Protein AF-0000000066295735 (afdb_homodimer)

pLDDT: mean 84.44, std 13.86, range [28.42, 98.81]

Radius of gyration: 24.39 Å; Cα contacts (8 Å, |Δi|>4): 1054; chains: 2; bounding box: 58×80×65 Å

Organism: Aromatoleum aromaticum (strain DSM 19018 / LMG 30748 / EbN1) (NCBI:txid76114)

Sequence (584 aa):
MQIVLISGLSGSGKSIALKVLEDVGYYAVDNLPATLLPELVAELSDTGHERVAIAVDVRSGASLLALPQQVEHLHALASDLRLIFLDARDDTLIARFSETRRRHPLASEDVSLAEAIQSERDALASIAELGHRIDTSELHANTLRAWIKDFLAIEATEGLTLMFQSFGFKYGIPLDADLVFDVRCLPNPHYDLRLRPFTGKDQPVIEFLDSFPEVGRMCEDIRRFVATWLPSYARDNRSYLTVAIGCTGGQHRSVYIAEWLGRHFSDTLRVLVRHRSAARRIVDHGADMADKMQIVLISGLSGSGKSIALKVLEDVGYYAVDNLPATLLPELVAELSDTGHERVAIAVDVRSGASLLALPQQVEHLHALASDLRLIFLDARDDTLIARFSETRRRHPLASEDVSLAEAIQSERDALASIAELGHRIDTSELHANTLRAWIKDFLAIEATEGLTLMFQSFGFKYGIPLDADLVFDVRCLPNPHYDLRLRPFTGKDQPVIEFLDSFPEVGRMCEDIRRFVATWLPSYARDNRSYLTVAIGCTGGQHRSVYIAEWLGRHFSDTLRVLVRHRSAARRIVDHGADMADK

Solvent-accessible surface area (backbone atoms only — not comparable to full-atom values): 30803 Å² total; per-residue (Å²): 74,37,38,38,38,37,34,46,48,85,74,27,47,62,69,56,52,47,48,49,41,38,74,73,64,26,51,65,44,76,72,45,44,38,79,46,46,66,58,51,51,51,52,38,49,73,72,63,50,52,38,37,31,39,31,39,44,72,87,30,50,78,32,51,74,46,34,68,60,44,50,57,55,42,53,74,72,27,81,34,70,41,44,38,19,27,31,53,46,54,49,44,30,52,48,54,33,63,72,64,71,50,78,54,93,60,39,45,100,87,30,51,62,64,53,23,51,50,52,47,50,64,72,40,48,74,57,46,71,72,26,50,54,40,56,36,53,71,50,49,72,67,55,48,46,49,50,53,52,54,58,67,66,50,71,89,54,91,64,48,34,40,33,27,26,13,26,15,54,81,76,46,76,66,76,47,49,45,28,34,43,60,50,64,54,51,88,67,59,64,81,40,73,91,43,49,85,53,34,19,85,33,66,71,43,41,55,56,50,66,70,38,67,66,50,57,50,50,50,49,53,52,48,49,54,52,61,70,45,44,64,45,43,42,68,56,77,32,57,62,47,31,39,32,25,25,18,61,67,16,41,39,67,12,32,30,47,24,51,52,52,38,62,72,43,46,84,81,39,54,61,47,73,46,63,52,32,61,64,49,45,58,52,57,52,48,51,60,54,62,78,96,75,36,36,37,40,37,33,47,47,85,74,27,47,62,69,58,54,48,48,49,41,39,74,73,65,25,51,64,44,75,71,45,45,37,79,47,46,65,60,50,51,51,52,38,50,74,72,64,50,52,37,37,31,38,31,39,40,74,88,29,49,78,31,50,75,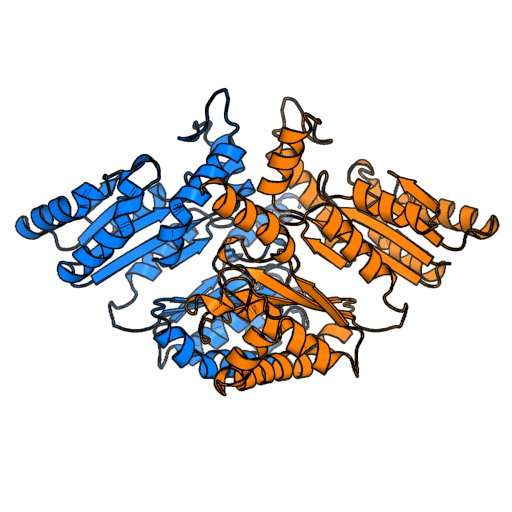43,34,70,60,43,50,57,54,42,52,75,71,27,79,33,70,42,45,37,19,28,31,53,45,53,48,45,31,52,50,53,34,64,72,64,71,50,80,54,94,59,38,45,100,87,30,50,63,64,54,24,52,50,51,49,48,63,72,39,47,74,56,48,71,73,26,51,54,41,58,36,54,72,52,48,71,67,55,48,47,50,51,52,52,54,58,66,66,50,71,90,57,93,64,47,35,39,32,26,28,13,27,15,55,81,76,46,76,66,77,49,49,44,29,34,45,60,52,63,53,49,88,66,60,65,81,40,71,90,43,49,86,52,34,20,85,33,67,74,43,41,53,57,50,65,69,38,68,66,50,57,49,51,51,48,52,54,49,49,54,51,61,69,45,44,63,46,44,42,68,57,78,32,59,63,47,30,40,31,25,25,18,62,68,14,42,39,67,11,33,30,47,24,52,53,52,40,62,71,43,45,84,81,39,53,60,46,74,45,62,52,30,59,65,50,45,58,52,56,50,47,52,60,55,62,79,94

Secondary structure (DSSP, 8-state):
-EEEEEEE-TTSSHHHHHHHHHHTT-EEE-S--GGGHHHHHHHHHHTT--EEEEE--GGGGGGGGGHHHHHHHHHHH-SEEEEEEEE--HHHHHHHHHHHTPPPTT-BTTB-HHHHHHHHHHHHHHHHTTSEEEE-TT--HHHHHHHHHHHHHS---SSPEEEEEEEEGGG---TT-SEEEE-TTS--GGGSTTTTTS-TTSHHHHHHHHTSHHHHHHHHHHHHHHHHHHHHHHHTT-SEEEEEEEESSSSSHHHHHHHHHHHHHTTTSEEEEEETTHHHHHHHHHHHHHT-/-EEEEEEE-TTSSHHHHHHHHHHTT-EEE-S--GGGHHHHHHHHHHTT--EEEEE--GGGGGGGGGHHHHHHHHHHH-SEEEEEEEE--HHHHHHHHHHHTPPPTT-BTTB-HHHHHHHHHHHHHHHHTTSEEEE-TT--HHHHHHHHHHHHHS---SSPEEEEEEEEGGG---TT-SEEEE-TTS--GGGSTTTTTS-TTSHHHHHHHHTSHHHHHHHHHHHHHHHHHHHHHHHTT-SEEEEEEEESSSSSHHHHHHHHHHHHHTTTSEEEEEETTHHHHHHHHHHHHHT-

Foldseek 3Di:
DAEEEEEEFVQLCSVLLQVLQVVVPAAEEEADQLVCVVVVLVVCVVVPGQHHYYYHFCSSPPSLVCNVVSQVVVVVVHPHYAYEYGYEDLVLSVVSCVVVVDDHPQDDPVAHSSRSRVVRCVSCVVVCQVHQYDYCHQPDSVQVSVVSVVVVPFPRDDWAEEEEEEAACQVPDGPRAPAEDEPQVADDCCVPPVPVLAFQVDPVLVVVRVVDVVLVVVLVVVLVVCVVCRVVCGVVVHRYHYYYYYHHQQGHSRLNSSVVSQVVCVVPHNYHYYGRNPVVCVVVVVVVVVVD/DAEEEEEEFVQLCSVLLQVLQVVVPAAEEEADQLVCVVVVLVVCVVVPGQHHYYYHFCSSPPSLVCNVVSQVVVVVVHPHYAYEYGYEDLVLSVVSCVVVVDDGPQDDPVADSSRSRVVRCVSCVVVCQVHQYDYCHQPDSVQVSVVSVVVVPFPRDDWAEEEEEEAACQVPDGPRAPAEDEPQVADDCCVPPVPVLAFQVDPVLVVVLVVDVVLVVVLVVVLVVCVVCRVVCGVVVHRYHYYYYYHHQQGHSRLNSSVVSQVVCVVPHNYHYYGRNPVVCVVVVVVVVVVD

Structure (mmCIF, N/CA/C/O backbone):
data_AF-0000000066295735-model_v1
#
loop_
_entity.id
_entity.type
_entity.pdbx_description
1 polymer 'Nucleotide-binding protein AZOSEA20610'
#
loop_
_atom_site.group_PDB
_atom_site.id
_atom_site.type_symbol
_atom_site.label_atom_id
_atom_site.label_alt_id
_atom_site.label_comp_id
_atom_site.label_asym_id
_atom_site.label_entity_id
_atom_site.label_seq_id
_atom_site.pdbx_PDB_ins_code
_atom_site.Cartn_x
_atom_site.Cartn_y
_atom_site.Cartn_z
_atom_site.occupancy
_atom_site.B_iso_or_equiv
_atom_site.auth_seq_id
_atom_site.auth_comp_id
_atom_site.auth_asym_id
_atom_site.auth_atom_id
_atom_site.pdbx_PDB_model_num
ATOM 1 N N . MET A 1 1 ? 2.051 -33.719 -13.625 1 86.75 1 MET A N 1
ATOM 2 C CA . MET A 1 1 ? 3.139 -33.188 -12.797 1 86.75 1 MET A CA 1
ATOM 3 C C . MET A 1 1 ? 2.811 -31.781 -12.289 1 86.75 1 MET A C 1
ATOM 5 O O . MET A 1 1 ? 2.211 -30.984 -13.008 1 86.75 1 MET A O 1
ATOM 9 N N . GLN A 1 2 ? 3.148 -31.547 -10.984 1 89.56 2 GLN A N 1
ATOM 10 C CA . GLN A 1 2 ? 2.973 -30.234 -10.375 1 89.56 2 GLN A CA 1
ATOM 11 C C . GLN A 1 2 ? 4.316 -29.531 -10.18 1 89.56 2 GLN A C 1
ATOM 13 O O . GLN A 1 2 ? 5.246 -30.109 -9.617 1 89.56 2 GLN A O 1
ATOM 18 N N . ILE A 1 3 ? 4.348 -28.328 -10.734 1 90.94 3 ILE A N 1
ATOM 19 C CA . ILE A 1 3 ? 5.582 -27.562 -10.625 1 90.94 3 ILE A CA 1
ATOM 20 C C . ILE A 1 3 ? 5.312 -26.266 -9.859 1 90.94 3 ILE A C 1
ATOM 22 O O . ILE A 1 3 ? 4.363 -25.531 -10.172 1 90.94 3 ILE A O 1
ATOM 26 N N . VAL A 1 4 ? 6.078 -26.031 -8.891 1 91.44 4 VAL A N 1
ATOM 27 C CA . VAL A 1 4 ? 6.035 -24.766 -8.172 1 91.44 4 VAL A CA 1
ATOM 28 C C . VAL A 1 4 ? 7.34 -24 -8.383 1 91.44 4 VAL A C 1
ATOM 30 O O . VAL A 1 4 ? 8.414 -24.484 -8.016 1 91.44 4 VAL A O 1
ATOM 33 N N . LEU A 1 5 ? 7.199 -22.906 -9.039 1 90.81 5 LEU A N 1
ATOM 34 C CA . LEU A 1 5 ? 8.336 -22.016 -9.219 1 90.81 5 LEU A CA 1
ATOM 35 C C . LEU A 1 5 ? 8.367 -20.953 -8.125 1 90.81 5 LEU A C 1
ATOM 37 O O . LEU A 1 5 ? 7.355 -20.312 -7.852 1 90.81 5 LEU A O 1
ATOM 41 N N . ILE A 1 6 ? 9.523 -20.812 -7.477 1 91.69 6 ILE A N 1
ATOM 42 C CA . ILE A 1 6 ? 9.695 -19.812 -6.422 1 91.69 6 ILE A CA 1
ATOM 43 C C . ILE A 1 6 ? 10.711 -18.766 -6.863 1 91.69 6 ILE A C 1
ATOM 45 O O . ILE A 1 6 ? 11.836 -19.109 -7.234 1 91.69 6 ILE A O 1
ATOM 49 N N . SER A 1 7 ? 10.289 -17.594 -6.922 1 89.69 7 SER A N 1
ATOM 50 C CA . SER A 1 7 ? 11.188 -16.469 -7.133 1 89.69 7 SER A CA 1
ATOM 51 C C . SER A 1 7 ? 10.969 -15.391 -6.074 1 89.69 7 SER A C 1
ATOM 53 O O . SER A 1 7 ? 10.078 -15.508 -5.234 1 89.69 7 SER A O 1
ATOM 55 N N . GLY A 1 8 ? 11.906 -14.438 -6.07 1 89.31 8 GLY A N 1
ATOM 56 C CA . GLY A 1 8 ? 11.789 -13.391 -5.066 1 89.31 8 GLY A CA 1
ATOM 57 C C . GLY A 1 8 ? 13.102 -12.68 -4.781 1 89.31 8 GLY A C 1
ATOM 58 O O . GLY A 1 8 ? 14.148 -13.094 -5.277 1 89.31 8 GLY A O 1
ATOM 59 N N . LEU A 1 9 ? 12.93 -11.711 -3.971 1 88.12 9 LEU A N 1
ATOM 60 C CA . LEU A 1 9 ? 14.109 -10.938 -3.586 1 88.12 9 LEU A CA 1
ATOM 61 C C . LEU A 1 9 ? 14.961 -11.711 -2.586 1 88.12 9 LEU A C 1
ATOM 63 O O . LEU A 1 9 ? 14.445 -12.531 -1.823 1 88.12 9 LEU A O 1
ATOM 67 N N . SER A 1 10 ? 16.266 -11.422 -2.707 1 84.31 10 SER A N 1
ATOM 68 C CA . SER A 1 10 ? 17.156 -11.984 -1.693 1 84.31 10 SER A CA 1
ATOM 69 C C . SER A 1 10 ? 16.734 -11.555 -0.292 1 84.31 10 SER A C 1
ATOM 71 O O . SER A 1 10 ? 16.5 -10.375 -0.038 1 84.31 10 SER A O 1
ATOM 73 N N . GLY A 1 11 ? 16.531 -12.539 0.554 1 86.38 11 GLY A N 1
ATOM 74 C CA . GLY A 1 11 ? 16.125 -12.242 1.922 1 86.38 11 GLY A CA 1
ATOM 75 C C . GLY A 1 11 ? 14.625 -12.266 2.127 1 86.38 11 GLY A C 1
ATOM 76 O O . GLY A 1 11 ? 14.141 -12.023 3.234 1 86.38 11 GLY A O 1
ATOM 77 N N . SER A 1 12 ? 13.93 -12.633 1.1 1 90.19 12 SER A N 1
ATOM 78 C CA . SER A 1 12 ? 12.477 -12.531 1.181 1 90.19 12 SER A CA 1
ATOM 79 C C . SER A 1 12 ? 11.867 -13.828 1.71 1 90.19 12 SER A C 1
ATOM 81 O O . SER A 1 12 ? 10.656 -13.898 1.943 1 90.19 12 SER A O 1
ATOM 83 N N . GLY A 1 13 ? 12.664 -14.898 1.872 1 89.94 13 GLY A N 1
ATOM 84 C CA . GLY A 1 13 ? 12.141 -16.141 2.443 1 89.94 13 GLY A CA 1
ATOM 85 C C . GLY A 1 13 ? 12.102 -17.281 1.451 1 89.94 13 GLY A C 1
ATOM 86 O O . GLY A 1 13 ? 11.383 -18.266 1.655 1 89.94 13 GLY A O 1
ATOM 87 N N . LYS A 1 14 ? 12.867 -17.188 0.393 1 89.94 14 LYS A N 1
ATOM 88 C CA . LYS A 1 14 ? 12.891 -18.234 -0.627 1 89.94 14 LYS A CA 1
ATOM 89 C C . LYS A 1 14 ? 13.352 -19.562 -0.042 1 89.94 14 LYS A C 1
ATOM 91 O O . LYS A 1 14 ? 12.789 -20.625 -0.355 1 89.94 14 LYS A O 1
ATOM 96 N N . SER A 1 15 ? 14.359 -19.453 0.783 1 87.5 15 SER A N 1
ATOM 97 C CA . SER A 1 15 ? 14.875 -20.672 1.396 1 87.5 15 SER A CA 1
ATOM 98 C C . SER A 1 15 ? 13.82 -21.328 2.271 1 87.5 15 SER A C 1
ATOM 100 O O . SER A 1 15 ? 13.695 -22.562 2.279 1 87.5 15 SER A O 1
ATOM 102 N N . ILE A 1 16 ? 13.086 -20.578 2.975 1 90.62 16 ILE A N 1
ATOM 103 C CA . ILE A 1 16 ? 12.008 -21.094 3.809 1 90.62 16 ILE A CA 1
ATOM 104 C C . ILE A 1 16 ? 10.945 -21.766 2.932 1 90.62 16 ILE A C 1
ATOM 106 O O . ILE A 1 16 ? 10.508 -22.875 3.225 1 90.62 16 ILE A O 1
ATOM 110 N N . ALA A 1 17 ? 10.602 -21.109 1.879 1 93.06 17 ALA A N 1
ATOM 111 C CA . ALA A 1 17 ? 9.594 -21.625 0.966 1 93.06 17 ALA A CA 1
ATOM 112 C C . ALA A 1 17 ? 10.031 -22.969 0.37 1 93.06 17 ALA A C 1
ATOM 114 O O . ALA A 1 17 ? 9.25 -23.906 0.315 1 93.06 17 ALA A O 1
ATOM 115 N N . LEU A 1 18 ? 11.273 -23.047 -0.038 1 91.69 18 LEU A N 1
ATOM 116 C CA . LEU A 1 18 ? 11.797 -24.266 -0.625 1 91.69 18 LEU A CA 1
ATOM 117 C C . LEU A 1 18 ? 11.789 -25.406 0.391 1 91.69 18 LEU A C 1
ATOM 119 O O . LEU A 1 18 ? 11.453 -26.547 0.054 1 91.69 18 LEU A O 1
ATOM 123 N N . LYS A 1 19 ? 12.148 -25.047 1.556 1 91.56 19 LYS A N 1
ATOM 124 C CA . LYS A 1 19 ? 12.172 -26.047 2.615 1 91.56 19 LYS A CA 1
ATOM 125 C C . LYS A 1 19 ? 10.773 -26.578 2.898 1 91.56 19 LYS A C 1
ATOM 127 O O . LYS A 1 19 ? 10.594 -27.781 3.129 1 91.56 19 LYS A O 1
ATOM 132 N N . VAL A 1 20 ? 9.82 -25.75 2.924 1 92.69 20 VAL A N 1
ATOM 133 C CA . VAL A 1 20 ? 8.438 -26.156 3.139 1 92.69 20 VAL A CA 1
ATOM 134 C C . VAL A 1 20 ? 8.008 -27.125 2.047 1 92.69 20 VAL A C 1
ATOM 136 O O . VAL A 1 20 ? 7.387 -28.156 2.332 1 92.69 20 VAL A O 1
ATOM 139 N N . LEU A 1 21 ? 8.391 -26.828 0.825 1 93.31 21 LEU A N 1
ATOM 140 C CA . LEU A 1 21 ? 8.023 -27.672 -0.302 1 93.31 21 LEU A CA 1
ATOM 141 C C . LEU A 1 21 ? 8.734 -29.016 -0.222 1 93.31 21 LEU A C 1
ATOM 143 O O . LEU A 1 21 ? 8.133 -30.062 -0.495 1 93.31 21 LEU A O 1
ATOM 147 N N . GLU A 1 22 ? 9.938 -28.953 0.24 1 91.19 22 GLU A N 1
ATOM 148 C CA . GLU A 1 22 ? 10.672 -30.188 0.46 1 91.19 22 GLU A CA 1
ATOM 149 C C . GLU A 1 22 ? 10 -31.062 1.519 1 91.19 22 GLU A C 1
ATOM 151 O O . GLU A 1 22 ? 9.82 -32.25 1.324 1 91.19 22 GLU A O 1
ATOM 156 N N . ASP A 1 23 ? 9.617 -30.438 2.52 1 91.56 23 ASP A N 1
ATOM 157 C CA . ASP A 1 23 ? 9 -31.125 3.652 1 91.56 23 ASP A CA 1
ATOM 158 C C . ASP A 1 23 ? 7.691 -31.781 3.246 1 91.56 23 ASP A C 1
ATOM 160 O O . ASP A 1 23 ? 7.301 -32.812 3.824 1 91.56 23 ASP A O 1
ATOM 164 N N . VAL A 1 24 ? 7.07 -31.25 2.252 1 91.38 24 VAL A N 1
ATOM 165 C CA . VAL A 1 24 ? 5.77 -31.797 1.876 1 91.38 24 VAL A CA 1
ATOM 166 C C . VAL A 1 24 ? 5.926 -32.719 0.671 1 91.38 24 VAL A C 1
ATOM 168 O O . VAL A 1 24 ? 4.949 -33 -0.019 1 91.38 24 VAL A O 1
ATOM 171 N N . GLY A 1 25 ? 7.148 -33 0.252 1 90.69 25 GLY A N 1
ATOM 172 C CA . GLY A 1 25 ? 7.379 -34.094 -0.672 1 90.69 25 GLY A CA 1
ATOM 173 C C . GLY A 1 25 ? 7.773 -33.656 -2.062 1 90.69 25 GLY A C 1
ATOM 174 O O . GLY A 1 25 ? 7.836 -34.438 -2.994 1 90.69 25 GLY A O 1
ATOM 175 N N . TYR A 1 26 ? 8.047 -32.375 -2.248 1 93.06 26 TYR A N 1
ATOM 176 C CA . TYR A 1 26 ? 8.5 -31.891 -3.549 1 93.06 26 TYR A CA 1
ATOM 177 C C . TYR A 1 26 ? 9.984 -32.156 -3.75 1 93.06 26 TYR A C 1
ATOM 179 O O . TYR A 1 26 ? 10.773 -32.062 -2.809 1 93.06 26 TYR A O 1
ATOM 187 N N . TYR A 1 27 ? 10.273 -32.562 -4.988 1 91.5 27 TYR A N 1
ATOM 188 C CA . TYR A 1 27 ? 11.68 -32.5 -5.379 1 91.5 27 TYR A CA 1
ATOM 189 C C . TYR A 1 27 ? 12.133 -31.047 -5.531 1 91.5 27 TYR A C 1
ATOM 191 O O . TYR A 1 27 ? 11.672 -30.344 -6.43 1 91.5 27 TYR A O 1
ATOM 199 N N . ALA A 1 28 ? 13.008 -30.594 -4.668 1 90.19 28 ALA A N 1
ATOM 200 C CA . ALA A 1 28 ? 13.359 -29.172 -4.598 1 90.19 28 ALA A CA 1
ATOM 201 C C . ALA A 1 28 ? 14.711 -28.906 -5.254 1 90.19 28 ALA A C 1
ATOM 203 O O . ALA A 1 28 ? 15.672 -29.641 -5.02 1 90.19 28 ALA A O 1
ATOM 204 N N . VAL A 1 29 ? 14.703 -27.969 -6.109 1 87.06 29 VAL A N 1
ATOM 205 C CA . VAL A 1 29 ? 15.93 -27.516 -6.754 1 87.06 29 VAL A CA 1
ATOM 206 C C . VAL A 1 29 ? 16.156 -26.031 -6.453 1 87.06 29 VAL A C 1
ATOM 208 O O . VAL A 1 29 ? 15.242 -25.219 -6.629 1 87.06 29 VAL A O 1
ATOM 211 N N . ASP A 1 30 ? 17.359 -25.672 -5.961 1 84.19 30 ASP A N 1
ATOM 212 C CA . ASP A 1 30 ? 17.688 -24.281 -5.66 1 84.19 30 ASP A CA 1
ATOM 213 C C . ASP A 1 30 ? 18.609 -23.688 -6.723 1 84.19 30 ASP A C 1
ATOM 215 O O . ASP A 1 30 ? 19.516 -24.375 -7.215 1 84.19 30 ASP A O 1
ATOM 219 N N . ASN A 1 31 ? 18.391 -22.516 -7.133 1 77.19 31 ASN A N 1
ATOM 2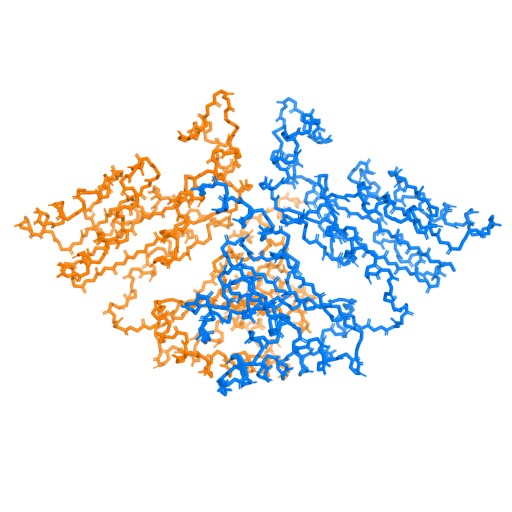20 C CA . ASN A 1 31 ? 19.266 -21.703 -7.969 1 77.19 31 ASN A CA 1
ATOM 221 C C . ASN A 1 31 ? 19.484 -22.328 -9.336 1 77.19 31 ASN A C 1
ATOM 223 O O . ASN A 1 31 ? 20.625 -22.516 -9.773 1 77.19 31 ASN A O 1
ATOM 227 N N . LEU A 1 32 ? 18.453 -22.672 -9.961 1 77.69 32 LEU A N 1
ATOM 228 C CA . LEU A 1 32 ? 18.547 -23.203 -11.32 1 77.69 32 LEU A CA 1
ATOM 229 C C . LEU A 1 32 ? 18.391 -22.094 -12.352 1 77.69 32 LEU A C 1
ATOM 231 O O . LEU A 1 32 ? 17.469 -21.281 -12.273 1 77.69 32 LEU A O 1
ATOM 235 N N . PRO A 1 33 ? 19.422 -22.094 -13.266 1 77.88 33 PRO A N 1
ATOM 236 C CA . PRO A 1 33 ? 19.219 -21.141 -14.367 1 77.88 33 PRO A CA 1
ATOM 237 C C . PRO A 1 33 ? 17.906 -21.359 -15.102 1 77.88 33 PRO A C 1
ATOM 239 O O . PRO A 1 33 ? 17.531 -22.516 -15.367 1 77.88 33 PRO A O 1
ATOM 242 N N . ALA A 1 34 ? 17.266 -20.312 -15.375 1 80.69 34 ALA A N 1
ATOM 243 C CA . ALA A 1 34 ? 15.945 -20.375 -15.992 1 80.69 34 ALA A CA 1
ATOM 244 C C . ALA A 1 34 ? 15.992 -21.141 -17.312 1 80.69 34 ALA A C 1
ATOM 246 O O . ALA A 1 34 ? 15.031 -21.812 -17.688 1 80.69 34 ALA A O 1
ATOM 247 N N . THR A 1 35 ? 17.125 -21.109 -17.969 1 79.75 35 THR A N 1
ATOM 248 C CA . THR A 1 35 ? 17.266 -21.719 -19.281 1 79.75 35 THR A CA 1
ATOM 249 C C . THR A 1 35 ? 17.25 -23.25 -19.172 1 79.75 35 THR A C 1
ATOM 251 O O . THR A 1 35 ? 16.969 -23.953 -20.141 1 79.75 35 THR A O 1
ATOM 254 N N . LEU A 1 36 ? 17.453 -23.688 -18.016 1 81.56 36 LEU A N 1
ATOM 255 C CA . LEU A 1 36 ? 17.562 -25.125 -17.828 1 81.56 36 LEU A CA 1
ATOM 256 C C . LEU A 1 36 ? 16.266 -25.703 -17.297 1 81.56 36 LEU A C 1
ATOM 258 O O . LEU A 1 36 ? 16.141 -26.922 -17.125 1 81.56 36 LEU A O 1
ATOM 262 N N . LEU A 1 37 ? 15.32 -24.859 -17.094 1 86.19 37 LEU A N 1
ATOM 263 C CA . LEU A 1 37 ? 14.07 -25.234 -16.453 1 86.19 37 LEU A CA 1
ATOM 264 C C . LEU A 1 37 ? 13.367 -26.328 -17.25 1 86.19 37 LEU A C 1
ATOM 266 O O . LEU A 1 37 ? 12.992 -27.375 -16.703 1 86.19 37 LEU A O 1
ATOM 270 N N . PRO A 1 38 ? 13.258 -26.141 -18.594 1 84.38 38 PRO A N 1
ATOM 271 C CA . PRO A 1 38 ? 12.539 -27.172 -19.359 1 84.38 38 PRO A CA 1
ATOM 272 C C . PRO A 1 38 ? 13.25 -28.516 -19.328 1 84.38 38 PRO A C 1
ATOM 274 O O . PRO A 1 38 ? 12.594 -29.562 -19.219 1 84.38 38 PRO A O 1
ATOM 277 N N . GLU A 1 39 ? 14.508 -28.469 -19.422 1 85 39 GLU A N 1
ATOM 278 C CA . GLU A 1 39 ? 15.289 -29.703 -19.406 1 85 39 GLU A CA 1
ATOM 279 C C . GLU A 1 39 ? 15.164 -30.422 -18.078 1 85 39 GLU A C 1
ATOM 281 O O . GLU A 1 39 ? 15.016 -31.641 -18.031 1 85 39 GLU A O 1
ATOM 286 N N . LEU A 1 40 ? 15.219 -29.656 -17.078 1 85.19 40 LEU A N 1
ATOM 287 C CA . LEU A 1 40 ? 15.086 -30.219 -15.734 1 85.19 40 LEU A CA 1
ATOM 288 C C . LEU A 1 40 ? 13.711 -30.859 -15.539 1 85.19 40 LEU A C 1
ATOM 290 O O . LEU A 1 40 ? 13.602 -31.969 -15.031 1 85.19 40 LEU A O 1
ATOM 294 N N . VAL A 1 41 ? 12.719 -30.203 -15.945 1 87.56 41 VAL A N 1
ATOM 295 C CA . VAL A 1 41 ? 11.352 -30.672 -15.766 1 87.56 41 VAL A CA 1
ATOM 296 C C . VAL A 1 41 ? 11.125 -31.953 -16.562 1 87.56 41 VAL A C 1
ATOM 298 O O . VAL A 1 41 ? 10.5 -32.906 -16.078 1 87.56 41 VAL A O 1
ATOM 301 N N . ALA A 1 42 ? 11.688 -31.984 -17.766 1 86 42 ALA A N 1
ATOM 302 C CA . ALA A 1 42 ? 11.578 -33.188 -18.609 1 86 42 ALA A CA 1
ATOM 303 C C . ALA A 1 42 ? 12.258 -34.375 -17.953 1 86 42 ALA A C 1
ATOM 305 O O . ALA A 1 42 ? 11.695 -35.469 -17.922 1 86 42 ALA A O 1
ATOM 306 N N . GLU A 1 43 ? 13.398 -34.094 -17.469 1 86.75 43 GLU A N 1
ATOM 307 C CA . GLU A 1 43 ? 14.156 -35.156 -16.812 1 86.75 43 GLU A CA 1
ATOM 308 C C . GLU A 1 43 ? 13.414 -35.688 -15.586 1 86.75 43 GLU A C 1
ATOM 310 O O . GLU A 1 43 ? 13.312 -36.906 -15.391 1 86.75 43 GLU A O 1
ATOM 315 N N . LEU A 1 44 ? 12.891 -34.781 -14.859 1 87.25 44 LEU A N 1
ATOM 316 C CA . LEU A 1 44 ? 12.203 -35.188 -13.633 1 87.25 44 LEU A CA 1
ATOM 317 C C . LEU A 1 44 ? 10.883 -35.875 -13.945 1 87.25 44 LEU A C 1
ATOM 319 O O . LEU A 1 44 ? 10.484 -36.812 -13.234 1 87.25 44 LEU A O 1
ATOM 323 N N . SER A 1 45 ? 10.281 -35.469 -14.984 1 86.44 45 SER A N 1
ATOM 324 C CA . SER A 1 45 ? 9.07 -36.125 -15.438 1 86.44 45 SER A CA 1
ATOM 325 C C . SER A 1 45 ? 9.359 -37.562 -15.852 1 86.44 45 SER A C 1
ATOM 327 O O . SER A 1 45 ? 8.617 -38.5 -15.484 1 86.44 45 SER A O 1
ATOM 329 N N . ASP A 1 46 ? 10.438 -37.781 -16.516 1 87.19 46 ASP A N 1
ATOM 330 C CA . ASP A 1 46 ? 10.836 -39.094 -17 1 87.19 46 ASP A CA 1
ATOM 331 C C . ASP A 1 46 ? 11.188 -40 -15.836 1 87.19 46 ASP A C 1
ATOM 333 O O . ASP A 1 46 ? 11 -41.219 -15.922 1 87.19 46 ASP A O 1
ATOM 337 N N . THR A 1 47 ? 11.727 -39.406 -14.852 1 88.31 47 THR A N 1
ATOM 338 C CA . THR A 1 47 ? 12.164 -40.219 -13.711 1 88.31 47 THR A CA 1
ATOM 339 C C . THR A 1 47 ? 11.016 -40.406 -12.727 1 88.31 47 THR A C 1
ATOM 341 O O . THR A 1 47 ? 11.211 -41 -11.656 1 88.31 47 THR A O 1
ATOM 344 N N . GLY A 1 48 ? 9.859 -39.844 -13.008 1 86.81 48 GLY A N 1
ATOM 345 C CA . GLY A 1 48 ? 8.648 -40.188 -12.289 1 86.81 48 GLY A CA 1
ATOM 346 C C . GLY A 1 48 ? 8.32 -39.219 -11.164 1 86.81 48 GLY A C 1
ATOM 347 O O . GLY A 1 48 ? 7.477 -39.5 -10.312 1 86.81 48 GLY A O 1
ATOM 348 N N . HIS A 1 49 ? 9.016 -38.156 -11.133 1 88.56 49 HIS A N 1
ATOM 349 C CA . HIS A 1 49 ? 8.68 -37.188 -10.109 1 88.56 49 HIS A CA 1
ATOM 350 C C . HIS A 1 49 ? 7.379 -36.469 -10.438 1 88.56 49 HIS A C 1
ATOM 352 O O . HIS A 1 49 ? 7.172 -36.031 -11.57 1 88.56 49 HIS A O 1
ATOM 358 N N . GLU A 1 50 ? 6.516 -36.375 -9.43 1 90.62 50 GLU A N 1
ATOM 359 C CA . GLU A 1 50 ? 5.199 -35.781 -9.664 1 90.62 50 GLU A CA 1
ATOM 360 C C . GLU A 1 50 ? 5.121 -34.344 -9.133 1 90.62 50 GLU A C 1
ATOM 362 O O . GLU A 1 50 ? 4.246 -33.594 -9.539 1 90.62 50 GLU A O 1
ATOM 367 N N . ARG A 1 51 ? 5.953 -34.062 -8.195 1 92.25 51 ARG A N 1
ATOM 368 C CA . ARG A 1 51 ? 5.953 -32.75 -7.562 1 92.25 51 ARG A CA 1
ATOM 369 C C . ARG A 1 51 ? 7.359 -32.156 -7.531 1 92.25 51 ARG A C 1
ATOM 371 O O . ARG A 1 51 ? 8.266 -32.75 -6.938 1 92.25 51 ARG A O 1
ATOM 378 N N . VAL A 1 52 ? 7.484 -31 -8.156 1 91.81 52 VAL A N 1
ATOM 379 C CA . VAL A 1 52 ? 8.805 -30.391 -8.273 1 91.81 52 VAL A CA 1
ATOM 380 C C . VAL A 1 52 ? 8.734 -28.922 -7.855 1 91.81 52 VAL A C 1
ATOM 382 O O . VAL A 1 52 ? 7.777 -28.219 -8.195 1 91.81 52 VAL A O 1
ATOM 385 N N . ALA A 1 53 ? 9.664 -28.5 -7.004 1 93.31 53 ALA A N 1
ATOM 386 C CA . ALA A 1 53 ? 9.82 -27.109 -6.594 1 93.31 53 ALA A CA 1
ATOM 387 C C . ALA A 1 53 ? 11.156 -26.547 -7.059 1 93.31 53 ALA A C 1
ATOM 389 O O . ALA A 1 53 ? 12.211 -27.141 -6.797 1 93.31 53 ALA A O 1
ATOM 390 N N . ILE A 1 54 ? 11.078 -25.469 -7.773 1 90.06 54 ILE A N 1
ATOM 391 C CA . ILE A 1 54 ? 12.305 -24.891 -8.328 1 90.06 54 ILE A CA 1
ATOM 392 C C . ILE A 1 54 ? 12.414 -23.422 -7.918 1 90.06 54 ILE A C 1
ATOM 394 O O . ILE A 1 54 ? 11.492 -22.641 -8.156 1 90.06 54 ILE A O 1
ATOM 398 N N . ALA A 1 55 ? 13.492 -23.062 -7.301 1 88.88 55 ALA A N 1
ATOM 399 C CA . ALA A 1 55 ? 13.766 -21.656 -6.969 1 88.88 55 ALA A CA 1
ATOM 400 C C . ALA A 1 55 ? 14.586 -20.984 -8.062 1 88.88 55 ALA A C 1
ATOM 402 O O . ALA A 1 55 ? 15.594 -21.547 -8.523 1 88.88 55 ALA A O 1
ATOM 403 N N . VAL A 1 56 ? 14.086 -19.922 -8.5 1 82.88 56 VAL A N 1
ATOM 404 C CA . VAL A 1 56 ? 14.789 -19.125 -9.492 1 82.88 56 VAL A CA 1
ATOM 405 C C . VAL A 1 56 ? 15.055 -17.734 -8.945 1 82.88 56 VAL A C 1
ATOM 407 O O . VAL A 1 56 ? 14.148 -17.062 -8.438 1 82.88 56 VAL A O 1
ATOM 410 N N . ASP A 1 57 ? 16.281 -17.266 -8.883 1 76.62 57 ASP A N 1
ATOM 411 C CA . ASP A 1 57 ? 16.594 -15.945 -8.336 1 76.62 57 ASP A CA 1
ATOM 412 C C . ASP A 1 57 ? 17.578 -15.188 -9.242 1 76.62 57 ASP A C 1
ATOM 414 O O . ASP A 1 57 ? 17.859 -15.633 -10.352 1 76.62 57 ASP A O 1
ATOM 418 N N . VAL A 1 58 ? 17.938 -13.992 -8.797 1 68.5 58 VAL A N 1
ATOM 419 C CA . VAL A 1 58 ? 18.719 -13.039 -9.578 1 68.5 58 VAL A CA 1
ATOM 420 C C . VAL A 1 58 ? 20.078 -13.648 -9.906 1 68.5 58 VAL A C 1
ATOM 422 O O . VAL A 1 58 ? 20.734 -13.25 -10.883 1 68.5 58 VAL A O 1
ATOM 425 N N . ARG A 1 59 ? 20.375 -14.57 -9.195 1 58.19 59 ARG A N 1
ATOM 426 C CA . ARG A 1 59 ? 21.656 -15.227 -9.461 1 58.19 59 ARG A CA 1
ATOM 427 C C . ARG A 1 59 ? 21.641 -15.922 -10.812 1 58.19 59 ARG A C 1
ATOM 429 O O . ARG A 1 59 ? 22.688 -16.25 -11.367 1 58.19 59 ARG A O 1
ATOM 436 N N . SER A 1 60 ? 20.406 -16 -11.211 1 64.25 60 SER A N 1
ATOM 437 C CA . SER A 1 60 ? 20.266 -16.625 -12.523 1 64.25 60 SER A CA 1
ATOM 438 C C . SER A 1 60 ? 20.688 -15.68 -13.641 1 64.25 60 SER A C 1
ATOM 440 O O . SER A 1 60 ? 20.922 -16.109 -14.773 1 64.25 60 SER A O 1
ATOM 442 N N . GLY A 1 61 ? 20.922 -14.414 -13.273 1 64.38 61 GLY A N 1
ATOM 443 C CA . GLY A 1 61 ? 21.5 -13.43 -14.172 1 64.38 61 GLY A CA 1
ATOM 444 C C . GLY A 1 61 ? 20.656 -13.188 -15.406 1 64.38 61 GLY A C 1
ATOM 445 O O . GLY A 1 61 ? 19.453 -12.938 -15.305 1 64.38 61 GLY A O 1
ATOM 446 N N . ALA A 1 62 ? 21.344 -13.289 -16.484 1 64.44 62 ALA A N 1
ATOM 447 C CA . ALA A 1 62 ? 20.75 -13.023 -17.781 1 64.44 62 ALA A CA 1
ATOM 448 C C . ALA A 1 62 ? 19.656 -14.039 -18.109 1 64.44 62 ALA A C 1
ATOM 450 O O . ALA A 1 62 ? 18.75 -13.742 -18.875 1 64.44 62 ALA A O 1
ATOM 451 N N . SER A 1 63 ? 19.766 -15.086 -17.5 1 72.25 63 SER A N 1
ATOM 452 C CA . SER A 1 63 ? 18.797 -16.141 -17.797 1 72.25 63 SER A CA 1
ATOM 453 C C . SER A 1 63 ? 17.422 -15.805 -17.234 1 72.25 63 SER A C 1
ATOM 455 O O . SER A 1 63 ? 16.406 -16.375 -17.641 1 72.25 63 SER A O 1
ATOM 457 N N . LEU A 1 64 ? 17.344 -14.844 -16.328 1 74.5 64 LEU A N 1
ATOM 458 C CA . LEU A 1 64 ? 16.078 -14.445 -15.711 1 74.5 64 LEU A CA 1
ATOM 459 C C . LEU A 1 64 ? 15.125 -13.859 -16.75 1 74.5 64 LEU A C 1
ATOM 461 O O . LEU A 1 64 ? 13.906 -13.992 -16.609 1 74.5 64 LEU A O 1
ATOM 465 N N . LEU A 1 65 ? 15.75 -13.336 -17.734 1 72.44 65 LEU A N 1
ATOM 466 C CA . LEU A 1 65 ? 14.953 -12.703 -18.781 1 72.44 65 LEU A CA 1
ATOM 467 C C . LEU A 1 65 ? 14.18 -13.742 -19.578 1 72.44 65 LEU A C 1
ATOM 469 O O . LEU A 1 65 ? 13.172 -13.422 -20.219 1 72.44 65 LEU A O 1
ATOM 473 N N . ALA A 1 66 ? 14.633 -14.953 -19.484 1 76.75 66 ALA A N 1
ATOM 474 C CA . ALA A 1 66 ? 14.008 -16.031 -20.25 1 76.75 66 ALA A CA 1
ATOM 475 C C . ALA A 1 66 ? 12.859 -16.656 -19.453 1 76.75 66 ALA A C 1
ATOM 477 O O . ALA A 1 66 ? 12.094 -17.453 -20 1 76.75 66 ALA A O 1
ATOM 478 N N . LEU A 1 67 ? 12.68 -16.25 -18.234 1 80.69 67 LEU A N 1
ATOM 479 C CA . LEU A 1 67 ? 11.758 -16.953 -17.344 1 80.69 67 LEU A CA 1
ATOM 480 C C . LEU A 1 67 ? 10.328 -16.859 -17.844 1 80.69 67 LEU A C 1
ATOM 482 O O . LEU A 1 67 ? 9.602 -17.844 -17.859 1 80.69 67 LEU A O 1
ATOM 486 N N . PRO A 1 68 ? 9.93 -15.688 -18.359 1 78.19 68 PRO A N 1
ATOM 487 C CA . PRO A 1 68 ? 8.555 -15.609 -18.844 1 78.19 68 PRO A CA 1
ATOM 488 C C . PRO A 1 68 ? 8.266 -16.594 -19.969 1 78.19 68 PRO A C 1
ATOM 490 O O . PRO A 1 68 ? 7.215 -17.234 -19.984 1 78.19 68 PRO A O 1
ATOM 493 N N . GLN A 1 69 ? 9.234 -16.703 -20.844 1 80.62 69 GLN A N 1
ATOM 494 C CA . GLN A 1 69 ? 9.086 -17.641 -21.938 1 80.62 69 GLN A CA 1
ATOM 495 C C . GLN A 1 69 ? 9.117 -19.078 -21.438 1 80.62 69 GLN A C 1
ATOM 497 O O . GLN A 1 69 ? 8.375 -19.938 -21.953 1 80.62 69 GLN A O 1
ATOM 502 N N . GLN A 1 70 ? 9.961 -19.297 -20.547 1 82.88 70 GLN A N 1
ATOM 503 C CA . GLN A 1 70 ? 10.07 -20.641 -20 1 82.88 70 GLN A CA 1
ATOM 504 C C . GLN A 1 70 ? 8.797 -21.031 -19.25 1 82.88 70 GLN A C 1
ATOM 506 O O . GLN A 1 70 ? 8.383 -22.203 -19.297 1 82.88 70 GLN A O 1
ATOM 511 N N . VAL A 1 71 ? 8.219 -20.078 -18.594 1 81.75 71 VAL A N 1
ATOM 512 C CA . VAL A 1 71 ? 6.969 -20.328 -17.875 1 81.75 71 VAL A CA 1
ATOM 513 C C . VAL A 1 71 ? 5.887 -20.781 -18.844 1 81.75 71 VAL A C 1
ATOM 515 O O . VAL A 1 71 ? 5.113 -21.688 -18.547 1 81.75 71 VAL A O 1
ATOM 518 N N . GLU A 1 72 ? 5.887 -20.156 -19.953 1 80.88 72 GLU A N 1
ATOM 519 C CA . GLU A 1 72 ? 4.934 -20.547 -20.984 1 80.88 72 GLU A CA 1
ATOM 520 C C . GLU A 1 72 ? 5.156 -22 -21.438 1 80.88 72 GLU A C 1
ATOM 522 O O . GLU A 1 72 ? 4.199 -22.75 -21.609 1 80.88 72 GLU A O 1
ATOM 527 N N . HIS A 1 73 ? 6.391 -22.344 -21.609 1 82.5 73 HIS A N 1
ATOM 528 C CA . HIS A 1 73 ? 6.742 -23.703 -22 1 82.5 73 HIS A CA 1
ATOM 529 C C . HIS A 1 73 ? 6.359 -24.719 -20.922 1 82.5 73 HIS A C 1
ATOM 531 O O . HIS A 1 73 ? 5.891 -25.812 -21.219 1 82.5 73 HIS A O 1
ATOM 537 N N . LEU A 1 74 ? 6.527 -24.297 -19.734 1 85 74 LEU A N 1
ATOM 538 C CA . LEU A 1 74 ? 6.258 -25.188 -18.609 1 85 74 LEU A CA 1
ATOM 539 C C . LEU A 1 74 ? 4.766 -25.453 -18.453 1 85 74 LEU A C 1
ATOM 541 O O . LEU A 1 74 ? 4.359 -26.516 -18 1 85 74 LEU A O 1
ATOM 545 N N . HIS A 1 75 ? 4.051 -24.422 -18.844 1 80.44 75 HIS A N 1
ATOM 546 C CA . HIS A 1 75 ? 2.602 -24.594 -18.797 1 80.44 75 HIS A CA 1
ATOM 547 C C . HIS A 1 75 ? 2.16 -25.781 -19.672 1 80.44 75 HIS A C 1
ATOM 549 O O . HIS A 1 75 ? 1.187 -26.453 -19.344 1 80.44 75 HIS A O 1
ATOM 555 N N . ALA A 1 76 ? 2.912 -26.047 -20.688 1 78.88 76 ALA A N 1
ATOM 556 C CA . ALA A 1 76 ? 2.574 -27.125 -21.609 1 78.88 76 ALA A CA 1
ATOM 557 C C . ALA A 1 76 ? 3.01 -28.469 -21.062 1 78.88 76 ALA A C 1
ATOM 559 O O . ALA A 1 76 ? 2.439 -29.516 -21.422 1 78.88 76 ALA A O 1
ATOM 560 N N . LEU A 1 77 ? 3.947 -28.438 -20.25 1 77.88 77 LEU A N 1
ATOM 561 C CA . LEU A 1 77 ? 4.543 -29.688 -19.766 1 77.88 77 LEU A CA 1
ATOM 562 C C . LEU A 1 77 ? 3.924 -30.109 -18.438 1 77.88 77 LEU A C 1
ATOM 564 O O . LEU A 1 77 ? 3.945 -31.281 -18.094 1 77.88 77 LEU A O 1
ATOM 568 N N . ALA A 1 78 ? 3.426 -29.109 -17.703 1 83.19 78 ALA A N 1
ATOM 569 C CA . ALA A 1 78 ? 2.953 -29.391 -16.344 1 83.19 78 ALA A CA 1
ATOM 570 C C . ALA A 1 78 ? 1.434 -29.297 -16.266 1 83.19 78 ALA A C 1
ATOM 572 O O . ALA A 1 78 ? 0.823 -28.438 -16.906 1 83.19 78 ALA A O 1
ATOM 573 N N . SER A 1 79 ? 0.871 -30.219 -15.57 1 81.88 79 SER A N 1
ATOM 574 C CA . SER A 1 79 ? -0.568 -30.188 -15.336 1 81.88 79 SER A CA 1
ATOM 575 C C . SER A 1 79 ? -0.942 -29.062 -14.375 1 81.88 79 SER A C 1
ATOM 577 O O . SER A 1 79 ? -2.074 -28.562 -14.398 1 81.88 79 SER A O 1
ATOM 579 N N . ASP A 1 80 ? -0.001 -28.656 -13.516 1 87.69 80 ASP A N 1
ATOM 580 C CA . ASP A 1 80 ? -0.204 -27.625 -12.516 1 87.69 80 ASP A CA 1
ATOM 581 C C . ASP A 1 80 ? 1.079 -26.828 -12.281 1 87.69 80 ASP A C 1
ATOM 583 O O . ASP A 1 80 ? 2.033 -27.344 -11.688 1 87.69 80 ASP A O 1
ATOM 587 N N . LEU A 1 81 ? 1.059 -25.688 -12.844 1 88.19 81 LEU A N 1
ATOM 588 C CA . LEU A 1 81 ? 2.201 -24.797 -12.68 1 88.19 81 LEU A CA 1
ATOM 589 C C . LEU A 1 81 ? 1.837 -23.594 -11.805 1 88.19 81 LEU A C 1
ATOM 591 O O . LEU A 1 81 ? 0.881 -22.875 -12.094 1 88.19 81 LEU A O 1
ATOM 595 N N . ARG A 1 82 ? 2.596 -23.469 -10.734 1 88.44 82 ARG A N 1
ATOM 596 C CA . ARG A 1 82 ? 2.369 -22.359 -9.812 1 88.44 82 ARG A CA 1
ATOM 597 C C . ARG A 1 82 ? 3.635 -21.531 -9.625 1 88.44 82 ARG A C 1
ATOM 599 O O . ARG A 1 82 ? 4.738 -22.078 -9.555 1 88.44 82 ARG A O 1
ATOM 606 N N . LEU A 1 83 ? 3.398 -20.266 -9.688 1 88.88 83 LEU A N 1
ATOM 607 C CA . LEU A 1 83 ? 4.52 -19.344 -9.484 1 88.88 83 LEU A CA 1
ATOM 608 C C . LEU A 1 83 ? 4.285 -18.469 -8.266 1 88.88 83 LEU A C 1
ATOM 610 O O . LEU A 1 83 ? 3.229 -17.859 -8.125 1 88.88 83 LEU A O 1
ATOM 614 N N . ILE A 1 84 ? 5.293 -18.516 -7.379 1 91 84 ILE A N 1
ATOM 615 C CA . ILE A 1 84 ? 5.27 -17.688 -6.184 1 91 84 ILE A CA 1
ATOM 616 C C . ILE A 1 84 ? 6.406 -16.672 -6.246 1 91 84 ILE A C 1
ATOM 618 O O . ILE A 1 84 ? 7.539 -17.016 -6.594 1 91 84 ILE A O 1
ATOM 622 N N . PHE A 1 85 ? 6.047 -15.5 -6.031 1 91.69 85 PHE A N 1
ATOM 623 C CA . PHE A 1 85 ? 7.055 -14.453 -5.922 1 91.69 85 PHE A CA 1
ATOM 624 C C . PHE A 1 85 ? 7.09 -13.883 -4.508 1 91.69 85 PHE A C 1
ATOM 626 O O . PHE A 1 85 ? 6.141 -13.227 -4.074 1 91.69 85 PHE A O 1
ATOM 633 N N . LEU A 1 86 ? 8.234 -14.055 -3.846 1 92.81 86 LEU A N 1
ATOM 634 C CA . LEU A 1 86 ? 8.383 -13.57 -2.479 1 92.81 86 LEU A CA 1
ATOM 635 C C . LEU A 1 86 ? 9.023 -12.188 -2.459 1 92.81 86 LEU A C 1
ATOM 637 O O . LEU A 1 86 ? 10.133 -12 -2.959 1 92.81 86 LEU A O 1
ATOM 641 N N . ASP A 1 87 ? 8.281 -11.281 -1.826 1 91.31 87 ASP A N 1
ATOM 642 C CA . ASP A 1 87 ? 8.688 -9.883 -1.762 1 91.31 87 ASP A CA 1
ATOM 643 C C . ASP A 1 87 ? 8.758 -9.398 -0.316 1 91.31 87 ASP A C 1
ATOM 645 O O . ASP A 1 87 ? 8.297 -10.086 0.599 1 91.31 87 ASP A O 1
ATOM 649 N N . ALA A 1 88 ? 9.555 -8.305 -0.139 1 89.25 88 ALA A N 1
ATOM 650 C CA . ALA A 1 88 ? 9.625 -7.637 1.157 1 89.25 88 ALA A CA 1
ATOM 651 C C . ALA A 1 88 ? 10.078 -6.188 1.004 1 89.25 88 ALA A C 1
ATOM 653 O O . ALA A 1 88 ? 10.727 -5.836 0.017 1 89.25 88 ALA A O 1
ATOM 654 N N . ARG A 1 89 ? 9.672 -5.449 1.963 1 85.31 89 ARG A N 1
ATOM 655 C CA . ARG A 1 89 ? 10.117 -4.059 1.972 1 85.31 89 ARG A CA 1
ATOM 656 C C . ARG A 1 89 ? 11.633 -3.973 2.119 1 85.31 89 ARG A C 1
ATOM 658 O O . ARG A 1 89 ? 12.25 -4.828 2.758 1 85.31 89 ARG A O 1
ATOM 665 N N . ASP A 1 90 ? 12.125 -2.945 1.622 1 80.44 90 ASP A N 1
ATOM 666 C CA . ASP A 1 90 ? 13.578 -2.781 1.625 1 80.44 90 ASP A CA 1
ATOM 667 C C . ASP A 1 90 ? 14.125 -2.744 3.051 1 80.44 90 ASP A C 1
ATOM 669 O O . ASP A 1 90 ? 15.18 -3.32 3.334 1 80.44 90 ASP A O 1
ATOM 673 N N . ASP A 1 91 ? 13.367 -2.143 3.891 1 75.31 91 ASP A N 1
ATOM 674 C CA . ASP A 1 91 ? 13.828 -2.062 5.273 1 75.31 91 ASP A CA 1
ATOM 675 C C . ASP A 1 91 ? 13.883 -3.447 5.914 1 75.31 91 ASP A C 1
ATOM 677 O O . ASP A 1 91 ? 14.836 -3.764 6.637 1 75.31 91 ASP A O 1
ATOM 681 N N . THR A 1 92 ? 12.906 -4.164 5.594 1 81.62 92 THR A N 1
ATOM 682 C CA . THR A 1 92 ? 12.867 -5.527 6.109 1 81.62 92 THR A CA 1
ATOM 683 C C . THR A 1 92 ? 14.031 -6.348 5.566 1 81.62 92 THR A C 1
ATOM 685 O O . THR A 1 92 ? 14.688 -7.066 6.316 1 81.62 92 THR A O 1
ATOM 688 N N . LEU A 1 93 ? 14.32 -6.23 4.281 1 84.12 93 LEU A N 1
ATOM 689 C CA . LEU A 1 93 ? 15.406 -6.977 3.652 1 84.12 93 LEU A CA 1
ATOM 690 C C . LEU A 1 93 ? 16.75 -6.555 4.223 1 84.12 93 LEU A C 1
ATOM 692 O O . LEU A 1 93 ? 17.609 -7.406 4.508 1 84.12 93 LEU A O 1
ATOM 696 N N . ILE A 1 94 ? 16.906 -5.324 4.387 1 78.25 94 ILE A N 1
ATOM 697 C CA . ILE A 1 94 ? 18.156 -4.812 4.945 1 78.25 94 ILE A CA 1
ATOM 698 C C . ILE A 1 94 ? 18.344 -5.344 6.363 1 78.25 94 ILE A C 1
ATOM 700 O O . ILE A 1 94 ? 19.438 -5.789 6.727 1 78.25 94 ILE A O 1
ATOM 704 N N . ALA A 1 95 ? 17.281 -5.312 7.113 1 75.19 95 ALA A N 1
ATOM 705 C CA . ALA A 1 95 ? 17.344 -5.824 8.484 1 75.19 95 ALA A CA 1
ATOM 706 C C . ALA A 1 95 ? 17.703 -7.309 8.5 1 75.19 95 ALA A C 1
ATOM 708 O O . ALA A 1 95 ? 18.516 -7.75 9.305 1 75.19 95 ALA A O 1
ATOM 709 N N . ARG A 1 96 ? 17.062 -8.016 7.664 1 80 96 ARG A N 1
ATOM 710 C CA . ARG A 1 96 ? 17.297 -9.453 7.602 1 80 96 ARG A CA 1
ATOM 711 C C . ARG A 1 96 ? 18.75 -9.75 7.227 1 80 96 ARG A C 1
ATOM 713 O O . ARG A 1 96 ? 19.344 -10.695 7.742 1 80 96 ARG A O 1
ATOM 720 N N . PHE A 1 97 ? 19.422 -8.984 6.352 1 75.06 97 PHE A N 1
ATOM 721 C CA . PHE A 1 97 ? 20.812 -9.164 5.977 1 75.06 97 PHE A CA 1
ATOM 722 C C . PHE A 1 97 ? 21.734 -8.773 7.117 1 75.06 97 PHE A C 1
ATOM 724 O O . PHE A 1 97 ? 22.797 -9.383 7.312 1 75.06 97 PHE A O 1
ATOM 731 N N . SER A 1 98 ? 21.312 -7.762 7.766 1 67.69 98 SER A N 1
ATOM 732 C CA . SER A 1 98 ? 22.125 -7.312 8.891 1 67.69 98 SER A CA 1
ATOM 733 C C . SER A 1 98 ? 22.156 -8.352 10.008 1 67.69 98 SER A C 1
ATOM 735 O O . SER A 1 98 ? 23.172 -8.523 10.68 1 67.69 98 SER A O 1
ATOM 737 N N . GLU A 1 99 ? 21.062 -8.938 10.164 1 65.62 99 GLU A N 1
ATOM 738 C CA . GLU A 1 99 ? 20.938 -9.945 11.219 1 65.62 99 GLU A CA 1
ATOM 739 C C . GLU A 1 99 ? 21.734 -11.203 10.875 1 65.62 99 GLU A C 1
ATOM 741 O O . GLU A 1 99 ? 22.281 -11.859 11.766 1 65.62 99 GLU A O 1
ATOM 746 N N . THR A 1 100 ? 21.828 -11.578 9.672 1 59.19 100 THR A N 1
ATOM 747 C CA . THR A 1 100 ? 22.469 -12.836 9.281 1 59.19 100 THR A CA 1
ATOM 748 C C . THR A 1 100 ? 23.922 -12.609 8.891 1 59.19 100 THR A C 1
ATOM 750 O O . THR A 1 100 ? 24.688 -13.562 8.766 1 59.19 100 THR A O 1
ATOM 753 N N . ARG A 1 101 ? 24.359 -11.383 8.945 1 52.09 101 ARG A N 1
ATOM 754 C CA . ARG A 1 101 ? 25.703 -11.031 8.5 1 52.09 101 ARG A CA 1
ATOM 755 C C . ARG A 1 101 ? 26 -11.648 7.133 1 52.09 101 ARG A C 1
ATOM 757 O O . ARG A 1 101 ? 27.141 -12.023 6.848 1 52.09 101 ARG A O 1
ATOM 764 N N . ARG A 1 102 ? 25.016 -12 6.395 1 53.5 102 ARG A N 1
ATOM 765 C CA . ARG A 1 102 ? 25.188 -12.5 5.035 1 53.5 102 ARG A CA 1
ATOM 766 C C . ARG A 1 102 ? 25.406 -11.352 4.055 1 53.5 102 ARG A C 1
ATOM 768 O O . ARG A 1 102 ? 24.891 -10.25 4.258 1 53.5 102 ARG A O 1
ATOM 775 N N . ARG A 1 103 ? 26.25 -11.617 3.162 1 58.03 103 ARG A N 1
ATOM 776 C CA . ARG A 1 103 ? 26.469 -10.633 2.104 1 58.03 103 ARG A CA 1
ATOM 777 C C . ARG A 1 103 ? 25.391 -10.727 1.034 1 58.03 103 ARG A C 1
ATOM 779 O O . ARG A 1 103 ? 25 -11.82 0.634 1 58.03 103 ARG A O 1
ATOM 786 N N . HIS A 1 104 ? 24.719 -9.625 0.68 1 66 104 HIS A N 1
ATOM 787 C CA . HIS A 1 104 ? 23.781 -9.586 -0.426 1 66 104 HIS A CA 1
ATOM 788 C C . HIS A 1 104 ? 24.438 -9.977 -1.74 1 66 104 HIS A C 1
ATOM 790 O O . HIS A 1 104 ? 25.562 -9.555 -2.018 1 66 104 HIS A O 1
ATOM 796 N N . PRO A 1 105 ? 23.75 -10.797 -2.535 1 54.22 105 PRO A N 1
ATOM 797 C CA . PRO A 1 105 ? 24.391 -11.305 -3.758 1 54.22 105 PRO A CA 1
ATOM 798 C C . PRO A 1 105 ? 24.875 -10.188 -4.668 1 54.22 105 PRO A C 1
ATOM 800 O O . PRO A 1 105 ? 25.859 -10.367 -5.398 1 54.22 105 PRO A O 1
ATOM 803 N N . LEU A 1 106 ? 24.266 -9.023 -4.586 1 54.88 106 LEU A N 1
ATOM 804 C CA . LEU A 1 106 ? 24.609 -7.938 -5.5 1 54.88 106 LEU A CA 1
ATOM 805 C C . LEU A 1 106 ? 25.359 -6.832 -4.762 1 54.88 106 LEU A C 1
ATOM 807 O O . LEU A 1 106 ? 25.688 -5.797 -5.352 1 54.88 106 LEU A O 1
ATOM 811 N N . ALA A 1 107 ? 25.625 -7.027 -3.531 1 56.38 107 ALA A N 1
ATOM 812 C CA . ALA A 1 107 ? 26.344 -6.012 -2.766 1 56.38 107 ALA A CA 1
ATOM 813 C C . ALA A 1 107 ? 27.844 -6.129 -2.975 1 56.38 107 ALA A C 1
ATOM 815 O O . ALA A 1 107 ? 28.375 -7.234 -3.105 1 56.38 107 ALA A O 1
ATOM 816 N N . SER A 1 108 ? 28.422 -5.102 -3.41 1 60.81 108 SER A N 1
ATOM 817 C CA . SER A 1 108 ? 29.875 -5.012 -3.531 1 60.81 108 SER A CA 1
ATOM 818 C C . SER A 1 108 ? 30.422 -3.803 -2.777 1 60.81 108 SER A C 1
ATOM 820 O O . SER A 1 108 ? 29.656 -3.068 -2.141 1 60.81 108 SER A O 1
ATOM 822 N N . GLU A 1 109 ? 31.719 -3.742 -2.744 1 64.12 109 GLU A N 1
ATOM 823 C CA . GLU A 1 109 ? 32.344 -2.586 -2.109 1 64.12 109 GLU A CA 1
ATOM 824 C C . GLU A 1 109 ? 31.812 -1.28 -2.697 1 64.12 109 GLU A C 1
ATOM 826 O O . GLU A 1 109 ? 31.703 -0.272 -1.996 1 64.12 109 GLU A O 1
ATOM 831 N N . ASP A 1 110 ? 31.359 -1.37 -3.857 1 68.69 110 ASP A N 1
ATOM 832 C CA . ASP A 1 110 ? 30.969 -0.164 -4.574 1 68.69 110 ASP A CA 1
ATOM 833 C C . ASP A 1 110 ? 29.438 -0.018 -4.594 1 68.69 110 ASP A C 1
ATOM 835 O O . ASP A 1 110 ? 28.922 1.021 -5.004 1 68.69 110 ASP A O 1
ATOM 839 N N . VAL A 1 111 ? 28.812 -1.095 -4.223 1 70.5 111 VAL A N 1
ATOM 840 C CA . VAL A 1 111 ? 27.359 -1.074 -4.277 1 70.5 111 VAL A CA 1
ATOM 841 C C . VAL A 1 111 ? 26.781 -1.312 -2.883 1 70.5 111 VAL A C 1
ATOM 843 O O . VAL A 1 111 ? 27.062 -2.34 -2.258 1 70.5 111 VAL A O 1
ATOM 846 N N . SER A 1 112 ? 26.109 -0.385 -2.443 1 72.88 112 SER A N 1
ATOM 847 C CA . SER A 1 112 ? 25.484 -0.529 -1.13 1 72.88 112 SER A CA 1
ATOM 848 C C . SER A 1 112 ? 24.406 -1.602 -1.145 1 72.88 112 SER A C 1
ATOM 850 O O . SER A 1 112 ? 23.922 -1.992 -2.211 1 72.88 112 SER A O 1
ATOM 852 N N . LEU A 1 113 ? 24.094 -2.135 -0.037 1 76.81 113 LEU A N 1
ATOM 853 C CA . LEU A 1 113 ? 23.047 -3.139 0.098 1 76.81 113 LEU A CA 1
ATOM 854 C C . LEU A 1 113 ? 21.734 -2.627 -0.479 1 76.81 113 LEU A C 1
ATOM 856 O O . LEU A 1 113 ? 21.031 -3.357 -1.189 1 76.81 113 LEU A O 1
ATOM 860 N N . ALA A 1 114 ? 21.438 -1.455 -0.241 1 75.81 114 ALA A N 1
ATOM 861 C CA . ALA A 1 114 ? 20.203 -0.856 -0.744 1 75.81 114 ALA A CA 1
ATOM 862 C C . ALA A 1 114 ? 20.203 -0.813 -2.27 1 75.81 114 ALA A C 1
ATOM 864 O O . ALA A 1 114 ? 19.188 -1.128 -2.9 1 75.81 114 ALA A O 1
ATOM 865 N N . GLU A 1 115 ? 21.25 -0.469 -2.781 1 75 115 GLU A N 1
ATOM 866 C CA . GLU A 1 115 ? 21.375 -0.431 -4.234 1 75 115 GLU A CA 1
ATOM 867 C C . GLU A 1 115 ? 21.266 -1.829 -4.836 1 75 115 GLU A C 1
ATOM 869 O O . GLU A 1 115 ? 20.672 -2.006 -5.898 1 75 115 GLU A O 1
ATOM 874 N N . ALA A 1 116 ? 21.875 -2.652 -4.152 1 79.75 116 ALA A N 1
ATOM 875 C CA . ALA A 1 116 ? 21.812 -4.039 -4.609 1 79.75 116 ALA A CA 1
ATOM 876 C C . ALA A 1 116 ? 20.375 -4.551 -4.613 1 79.75 116 ALA A C 1
ATOM 878 O O . ALA A 1 116 ? 19.953 -5.215 -5.562 1 79.75 116 ALA A O 1
ATOM 879 N N . ILE A 1 117 ? 19.625 -4.246 -3.592 1 81.75 117 ILE A N 1
ATOM 880 C CA . ILE A 1 117 ? 18.219 -4.656 -3.461 1 81.75 117 ILE A CA 1
ATOM 881 C C . ILE A 1 117 ? 17.391 -4.016 -4.566 1 81.75 117 ILE A C 1
ATOM 883 O O . ILE A 1 117 ? 16.562 -4.68 -5.191 1 81.75 117 ILE A O 1
ATOM 887 N N . GLN A 1 118 ? 17.672 -2.807 -4.824 1 78.75 118 GLN A N 1
ATOM 888 C CA . GLN A 1 118 ? 16.938 -2.107 -5.875 1 78.75 118 GLN A CA 1
ATOM 889 C C . GLN A 1 118 ? 17.234 -2.715 -7.246 1 78.75 118 GLN A C 1
ATOM 891 O O . GLN A 1 118 ? 16.328 -2.879 -8.062 1 78.75 118 GLN A O 1
ATOM 896 N N . SER A 1 119 ? 18.453 -2.967 -7.434 1 79.06 119 SER A N 1
ATOM 897 C CA . SER A 1 119 ? 18.844 -3.605 -8.688 1 79.06 119 SER A CA 1
ATOM 898 C C . SER A 1 119 ? 18.141 -4.953 -8.859 1 79.06 119 SER A C 1
ATOM 900 O O . SER A 1 119 ? 17.703 -5.293 -9.961 1 79.06 119 SER A O 1
ATOM 902 N N . GLU A 1 120 ? 18.047 -5.578 -7.828 1 84.12 120 GLU A N 1
ATOM 903 C CA . GLU A 1 120 ? 17.359 -6.871 -7.848 1 84.12 120 GLU A CA 1
ATOM 904 C C . GLU A 1 120 ? 15.883 -6.711 -8.156 1 84.12 120 GLU A C 1
ATOM 906 O O . GLU A 1 120 ? 15.312 -7.48 -8.938 1 84.12 120 GLU A O 1
ATOM 911 N N . ARG A 1 121 ? 15.312 -5.723 -7.523 1 83.12 121 ARG A N 1
ATOM 912 C CA . ARG A 1 121 ? 13.898 -5.445 -7.758 1 83.12 121 ARG A CA 1
ATOM 913 C C . ARG A 1 121 ? 13.641 -5.137 -9.227 1 83.12 121 ARG A C 1
ATOM 915 O O . ARG A 1 121 ? 12.672 -5.629 -9.812 1 83.12 121 ARG A O 1
ATOM 922 N N . ASP A 1 122 ? 14.477 -4.398 -9.773 1 76.5 122 ASP A N 1
ATOM 923 C CA . ASP A 1 122 ? 14.336 -4.027 -11.18 1 76.5 122 ASP A CA 1
ATOM 924 C C . ASP A 1 122 ? 14.484 -5.25 -12.078 1 76.5 122 ASP A C 1
ATOM 926 O O . ASP A 1 122 ? 13.719 -5.422 -13.031 1 76.5 122 ASP A O 1
ATOM 930 N N . ALA A 1 123 ? 15.367 -6.055 -11.727 1 77.69 123 ALA A N 1
ATOM 931 C CA . ALA A 1 123 ? 15.664 -7.234 -12.531 1 77.69 123 ALA A CA 1
ATOM 932 C C . ALA A 1 123 ? 14.516 -8.242 -12.477 1 77.69 123 ALA A C 1
ATOM 934 O O . ALA A 1 123 ? 14.266 -8.953 -13.453 1 77.69 123 ALA A O 1
ATOM 935 N N . LEU A 1 124 ? 13.789 -8.211 -11.383 1 83.56 124 LEU A N 1
ATOM 936 C CA . LEU A 1 124 ? 12.797 -9.258 -11.172 1 83.56 124 LEU A CA 1
ATOM 937 C C . LEU A 1 124 ? 11.391 -8.727 -11.414 1 83.56 124 LEU A C 1
ATOM 939 O O . LEU A 1 124 ? 10.406 -9.445 -11.211 1 83.56 124 LEU A O 1
ATOM 943 N N . ALA A 1 125 ? 11.25 -7.52 -11.828 1 78.31 125 ALA A N 1
ATOM 944 C CA . ALA A 1 125 ? 9.961 -6.844 -11.953 1 78.31 125 ALA A CA 1
ATOM 945 C C . ALA A 1 125 ? 9.016 -7.641 -12.852 1 78.31 125 ALA A C 1
ATOM 947 O O . ALA A 1 125 ? 7.844 -7.816 -12.523 1 78.31 125 ALA A O 1
ATOM 948 N N . SER A 1 126 ? 9.469 -8.141 -13.93 1 74.56 126 SER A N 1
ATOM 949 C CA . SER A 1 126 ? 8.641 -8.867 -14.883 1 74.56 126 SER A CA 1
ATOM 950 C C . SER A 1 126 ? 8.172 -10.203 -14.312 1 74.56 126 SER A C 1
ATOM 952 O O . SER A 1 126 ? 7.074 -10.664 -14.609 1 74.56 126 SER A O 1
ATOM 954 N N . ILE A 1 127 ? 9.016 -10.773 -13.492 1 79.31 127 ILE A N 1
ATOM 955 C CA . ILE A 1 127 ? 8.703 -12.062 -12.883 1 79.31 127 ILE A CA 1
ATOM 956 C C . ILE A 1 127 ? 7.652 -11.883 -11.797 1 79.31 127 ILE A C 1
ATOM 958 O O . ILE A 1 127 ? 6.746 -12.703 -11.648 1 79.31 127 ILE A O 1
ATOM 962 N N . ALA A 1 128 ? 7.805 -10.781 -11.094 1 82.06 128 ALA A N 1
ATOM 963 C CA . ALA A 1 128 ? 6.879 -10.477 -10.008 1 82.06 128 ALA A CA 1
ATOM 964 C C . ALA A 1 128 ? 5.441 -10.391 -10.516 1 82.06 128 ALA A C 1
ATOM 966 O O . ALA A 1 128 ? 4.5 -10.727 -9.797 1 82.06 128 ALA A O 1
ATOM 967 N N . GLU A 1 129 ? 5.25 -10.094 -11.711 1 76 129 GLU A N 1
ATOM 968 C CA . GLU A 1 129 ? 3.928 -9.906 -12.297 1 76 129 GLU A CA 1
ATOM 969 C C . GLU A 1 129 ? 3.307 -11.242 -12.703 1 76 129 GLU A C 1
ATOM 971 O O . GLU A 1 129 ? 2.094 -11.336 -12.891 1 76 129 GLU A O 1
ATOM 976 N N . LEU A 1 130 ? 4.121 -12.289 -12.781 1 75.06 130 LEU A N 1
ATOM 977 C CA . LEU A 1 130 ? 3.672 -13.57 -13.312 1 75.06 130 LEU A CA 1
ATOM 978 C C . LEU A 1 130 ? 3.09 -14.438 -12.203 1 75.06 130 LEU A C 1
ATOM 980 O O . LEU A 1 130 ? 2.266 -15.32 -12.469 1 75.06 130 LEU A O 1
ATOM 984 N N . GLY A 1 131 ? 3.549 -14.195 -11.055 1 80.81 131 GLY A N 1
ATOM 985 C CA . GLY A 1 131 ? 3.18 -15.133 -10.008 1 80.81 131 GLY A CA 1
ATOM 986 C C . GLY A 1 131 ? 2.395 -14.484 -8.875 1 80.81 131 GLY A C 1
ATOM 987 O O . GLY A 1 131 ? 2.02 -13.312 -8.969 1 80.81 131 GLY A O 1
ATOM 988 N N . HIS A 1 132 ? 2.035 -15.32 -7.922 1 85.69 132 HIS A N 1
ATOM 989 C CA . HIS A 1 132 ? 1.429 -14.859 -6.68 1 85.69 132 HIS A CA 1
ATOM 990 C C . HIS A 1 132 ? 2.453 -14.156 -5.793 1 85.69 132 HIS A C 1
ATOM 992 O O . HIS A 1 132 ? 3.367 -14.805 -5.266 1 85.69 132 HIS A O 1
ATOM 998 N N . ARG A 1 133 ? 2.207 -12.914 -5.684 1 89.62 133 ARG A N 1
ATOM 999 C CA . ARG A 1 133 ? 3.129 -12.133 -4.859 1 89.62 133 ARG A CA 1
ATOM 1000 C C . ARG A 1 133 ? 2.777 -12.258 -3.383 1 89.62 133 ARG A C 1
ATOM 1002 O O . ARG A 1 133 ? 1.613 -12.125 -3.002 1 89.62 133 ARG A O 1
ATOM 1009 N N . ILE A 1 134 ? 3.826 -12.602 -2.625 1 91.12 134 ILE A N 1
ATOM 1010 C CA . ILE A 1 134 ? 3.658 -12.664 -1.177 1 91.12 134 ILE A CA 1
ATOM 1011 C C . ILE A 1 134 ? 4.582 -11.648 -0.508 1 91.12 134 ILE A C 1
ATOM 1013 O O . ILE A 1 134 ? 5.805 -11.734 -0.631 1 91.12 134 ILE A O 1
ATOM 1017 N N . ASP A 1 135 ? 4.031 -10.703 0.146 1 92 135 ASP A N 1
ATOM 1018 C CA . ASP A 1 135 ? 4.801 -9.773 0.966 1 92 135 ASP A CA 1
ATOM 1019 C C . ASP A 1 135 ? 5.18 -10.398 2.305 1 92 135 ASP A C 1
ATOM 1021 O O . ASP A 1 135 ? 4.32 -10.594 3.172 1 92 135 ASP A O 1
ATOM 1025 N N . THR A 1 136 ? 6.457 -10.602 2.451 1 92.38 136 THR A N 1
ATOM 1026 C CA . THR A 1 136 ? 6.902 -11.297 3.654 1 92.38 136 THR A CA 1
ATOM 1027 C C . THR A 1 136 ? 7.406 -10.305 4.699 1 92.38 136 THR A C 1
ATOM 1029 O O . THR A 1 136 ? 7.961 -10.703 5.727 1 92.38 136 THR A O 1
ATOM 1032 N N . SER A 1 137 ? 7.27 -8.992 4.496 1 87.19 137 SER A N 1
ATOM 1033 C CA . SER A 1 137 ? 7.883 -7.941 5.301 1 87.19 137 SER A CA 1
ATOM 1034 C C . SER A 1 137 ? 7.621 -8.156 6.785 1 87.19 137 SER A C 1
ATOM 1036 O O . SER A 1 137 ? 8.531 -8.047 7.605 1 87.19 137 SER A O 1
ATOM 1038 N N . GLU A 1 138 ? 6.457 -8.555 7.148 1 79.81 138 GLU A N 1
ATOM 1039 C CA . GLU A 1 138 ? 6.094 -8.633 8.555 1 79.81 138 GLU A CA 1
ATOM 1040 C C . GLU A 1 138 ? 5.699 -10.047 8.953 1 79.81 138 GLU A C 1
ATOM 1042 O O . GLU A 1 138 ? 4.988 -10.25 9.938 1 79.81 138 GLU A O 1
ATOM 1047 N N . LEU A 1 139 ? 6.25 -10.961 8.172 1 85.44 139 LEU A N 1
ATOM 1048 C CA . LEU A 1 139 ? 5.859 -12.336 8.461 1 85.44 139 LEU A CA 1
ATOM 1049 C C . LEU A 1 139 ? 6.965 -13.07 9.219 1 85.44 139 LEU A C 1
ATOM 1051 O O . LEU A 1 139 ? 8.148 -12.914 8.898 1 85.44 139 LEU A O 1
ATOM 1055 N N . HIS A 1 140 ? 6.504 -13.758 10.164 1 82.94 140 HIS A N 1
ATOM 1056 C CA . HIS A 1 140 ? 7.402 -14.742 10.758 1 82.94 140 HIS A CA 1
ATOM 1057 C C . HIS A 1 140 ? 7.551 -15.969 9.867 1 82.94 140 HIS A C 1
ATOM 1059 O O . HIS A 1 140 ? 6.684 -16.25 9.031 1 82.94 140 HIS A O 1
ATOM 1065 N N . ALA A 1 141 ? 8.672 -16.641 10.156 1 84.06 141 ALA A N 1
ATOM 1066 C CA . ALA A 1 141 ? 8.977 -17.812 9.344 1 84.06 141 ALA A CA 1
ATOM 1067 C C . ALA A 1 141 ? 7.84 -18.828 9.406 1 84.06 141 ALA A C 1
ATOM 1069 O O . ALA A 1 141 ? 7.461 -19.406 8.383 1 84.06 141 ALA A O 1
ATOM 1070 N N . ASN A 1 142 ? 7.277 -18.984 10.547 1 85.19 142 ASN A N 1
ATOM 1071 C CA . ASN A 1 142 ? 6.207 -19.953 10.711 1 85.19 142 ASN A CA 1
ATOM 1072 C C . ASN A 1 142 ? 4.953 -19.547 9.945 1 85.19 142 ASN A C 1
ATOM 1074 O O . ASN A 1 142 ? 4.262 -20.406 9.383 1 85.19 142 ASN A O 1
ATOM 1078 N N . THR A 1 143 ? 4.738 -18.328 10.008 1 87.25 143 THR A N 1
ATOM 1079 C CA . THR A 1 143 ? 3.588 -17.828 9.258 1 87.25 143 THR A CA 1
ATOM 1080 C C . THR A 1 143 ? 3.791 -18.016 7.762 1 87.25 143 THR A C 1
ATOM 1082 O O . THR A 1 143 ? 2.871 -18.438 7.055 1 87.25 143 THR A O 1
ATOM 1085 N N . LEU A 1 144 ? 4.977 -17.734 7.336 1 89.75 144 LEU A N 1
ATOM 1086 C CA . LEU A 1 144 ? 5.277 -17.938 5.922 1 89.75 144 LEU A CA 1
ATOM 1087 C C . LEU A 1 144 ? 5.117 -19.406 5.531 1 89.75 144 LEU A C 1
ATOM 1089 O O . LEU A 1 144 ? 4.547 -19.703 4.484 1 89.75 144 LEU A O 1
ATOM 1093 N N . ARG A 1 145 ? 5.551 -20.297 6.383 1 90.38 145 ARG A N 1
ATOM 1094 C CA . ARG A 1 145 ? 5.398 -21.719 6.133 1 90.38 145 ARG A CA 1
ATOM 1095 C C . ARG A 1 145 ? 3.93 -22.094 5.953 1 90.38 145 ARG A C 1
ATOM 1097 O O . ARG A 1 145 ? 3.576 -22.797 5.012 1 90.38 145 ARG A O 1
ATOM 1104 N N . ALA A 1 146 ? 3.189 -21.562 6.82 1 88.88 146 ALA A N 1
ATOM 1105 C CA . ALA A 1 146 ? 1.76 -21.859 6.77 1 88.88 146 ALA A CA 1
ATOM 1106 C C . ALA A 1 146 ? 1.132 -21.312 5.492 1 88.88 146 ALA A C 1
ATOM 1108 O O . ALA A 1 146 ? 0.296 -21.969 4.871 1 88.88 146 ALA A O 1
ATOM 1109 N N . TRP A 1 147 ? 1.546 -20.156 5.164 1 88.56 147 TRP A N 1
ATOM 1110 C CA . TRP A 1 147 ? 0.983 -19.531 3.979 1 88.56 147 TRP A CA 1
ATOM 1111 C C . TRP A 1 147 ? 1.354 -20.297 2.719 1 88.56 147 TRP A C 1
ATOM 1113 O O . TRP A 1 147 ? 0.532 -20.453 1.811 1 88.56 147 TRP A O 1
ATOM 1123 N N . ILE A 1 148 ? 2.562 -20.75 2.688 1 90.06 148 ILE A N 1
ATOM 1124 C CA . ILE A 1 148 ? 3.01 -21.562 1.554 1 90.06 148 ILE A CA 1
ATOM 1125 C C . ILE A 1 148 ? 2.189 -22.844 1.477 1 90.06 148 ILE A C 1
ATOM 1127 O O . ILE A 1 148 ? 1.719 -23.219 0.402 1 90.06 148 ILE A O 1
ATOM 1131 N N . LYS A 1 149 ? 1.976 -23.438 2.549 1 89.06 149 LYS A N 1
ATOM 1132 C CA . LYS A 1 149 ? 1.19 -24.672 2.584 1 89.06 149 LYS A CA 1
ATOM 1133 C C . LYS A 1 149 ? -0.241 -24.422 2.119 1 89.06 149 LYS A C 1
ATOM 1135 O O . LYS A 1 149 ? -0.795 -25.219 1.353 1 89.06 149 LYS A O 1
ATOM 1140 N N . ASP A 1 150 ? -0.777 -23.344 2.613 1 86.5 150 ASP A N 1
ATOM 1141 C CA . ASP A 1 150 ? -2.129 -22.984 2.201 1 86.5 150 ASP A CA 1
ATOM 1142 C C . ASP A 1 150 ? -2.207 -22.781 0.69 1 86.5 150 ASP A C 1
ATOM 1144 O O . ASP A 1 150 ? -3.193 -23.172 0.057 1 86.5 150 ASP A O 1
ATOM 1148 N N . PHE A 1 151 ? -1.224 -22.219 0.201 1 85 151 PHE A N 1
ATOM 1149 C CA . PHE A 1 151 ? -1.157 -21.969 -1.232 1 85 151 PHE A CA 1
ATOM 1150 C C . PHE A 1 151 ? -1.121 -23.266 -2.018 1 85 151 PHE A C 1
ATOM 1152 O O . PHE A 1 151 ? -1.78 -23.391 -3.053 1 85 151 PHE A O 1
ATOM 1159 N N . LEU A 1 152 ? -0.435 -24.172 -1.531 1 84.75 152 LEU A N 1
ATOM 1160 C CA . LEU A 1 152 ? -0.293 -25.453 -2.195 1 84.75 152 LEU A CA 1
ATOM 1161 C C . LEU A 1 152 ? -1.597 -26.25 -2.133 1 84.75 152 LEU A C 1
ATOM 1163 O O . LEU A 1 152 ? -1.852 -27.109 -2.986 1 84.75 152 LEU A O 1
ATOM 1167 N N . ALA A 1 153 ? -2.379 -25.938 -1.172 1 81.12 153 ALA A N 1
ATOM 1168 C CA . ALA A 1 153 ? -3.609 -26.688 -0.948 1 81.12 153 ALA A CA 1
ATOM 1169 C C . ALA A 1 153 ? -4.707 -26.25 -1.913 1 81.12 153 ALA A C 1
ATOM 1171 O O . ALA A 1 153 ? -5.727 -26.938 -2.057 1 81.12 153 ALA A O 1
ATOM 1172 N N . ILE A 1 154 ? -4.453 -25.125 -2.521 1 77.31 154 ILE A N 1
ATOM 1173 C CA . ILE A 1 154 ? -5.434 -24.641 -3.484 1 77.31 154 ILE A CA 1
ATOM 1174 C C . ILE A 1 154 ? -5.539 -25.609 -4.652 1 77.31 154 ILE A C 1
ATOM 1176 O O . ILE A 1 154 ? -4.52 -26.031 -5.219 1 77.31 154 ILE A O 1
ATOM 1180 N N . GLU A 1 155 ? -6.758 -25.969 -4.887 1 72.94 155 GLU A N 1
ATOM 1181 C CA . GLU A 1 155 ? -6.953 -26.891 -6 1 72.94 155 GLU A CA 1
ATOM 1182 C C . GLU A 1 155 ? -6.52 -26.266 -7.324 1 72.94 155 GLU A C 1
ATOM 1184 O O . GLU A 1 155 ? -6.73 -25.062 -7.547 1 72.94 155 GLU A O 1
ATOM 1189 N N . ALA A 1 156 ? -5.762 -27.047 -8.047 1 64.38 156 ALA A N 1
ATOM 1190 C CA . ALA A 1 156 ? -5.266 -26.609 -9.344 1 64.38 156 ALA A CA 1
ATOM 1191 C C . ALA A 1 156 ? -6.41 -26.453 -10.344 1 64.38 156 ALA A C 1
ATOM 1193 O O . ALA A 1 156 ? -6.691 -27.359 -11.133 1 64.38 156 ALA A O 1
ATOM 1194 N N . THR A 1 157 ? -7.395 -25.703 -9.914 1 61.56 157 THR A N 1
ATOM 1195 C CA . THR A 1 157 ? -8.461 -25.484 -10.883 1 61.56 157 THR A CA 1
ATOM 1196 C C . THR A 1 157 ? -8.289 -24.141 -11.586 1 61.56 157 THR A C 1
ATOM 1198 O O . THR A 1 157 ? -7.57 -23.266 -11.102 1 61.56 157 THR A O 1
ATOM 1201 N N . GLU A 1 158 ? -8.734 -24.203 -12.773 1 64.75 158 GLU A N 1
ATOM 1202 C CA . GLU A 1 158 ? -8.688 -22.984 -13.578 1 64.75 158 GLU A CA 1
ATOM 1203 C C . GLU A 1 158 ? -9.5 -21.859 -12.922 1 64.75 158 GLU A C 1
ATOM 1205 O O . GLU A 1 158 ? -10.492 -22.125 -12.242 1 64.75 158 GLU A O 1
ATOM 1210 N N . GLY A 1 159 ? -8.953 -20.781 -12.82 1 75.38 159 GLY A N 1
ATOM 1211 C CA . GLY A 1 159 ? -9.719 -19.609 -12.414 1 75.38 159 GLY A CA 1
ATOM 1212 C C . GLY A 1 159 ? -8.977 -18.734 -11.422 1 75.38 159 GLY A C 1
ATOM 1213 O O . GLY A 1 159 ? -7.848 -19.031 -11.031 1 75.38 159 GLY A O 1
ATOM 1214 N N . LEU A 1 160 ? -9.586 -17.688 -11.078 1 84.75 160 LEU A N 1
ATOM 1215 C CA . LEU A 1 160 ? -9.031 -16.656 -10.211 1 84.75 160 LEU A CA 1
ATOM 1216 C C . LEU A 1 160 ? -9.125 -17.062 -8.75 1 84.75 160 LEU A C 1
ATOM 1218 O O . LEU A 1 160 ? -10.148 -17.594 -8.312 1 84.75 160 LEU A O 1
ATOM 1222 N N . THR A 1 161 ? -8.008 -17.094 -8.055 1 88.44 161 THR A N 1
ATOM 1223 C CA . THR A 1 161 ? -7.996 -17.266 -6.609 1 88.44 161 THR A CA 1
ATOM 1224 C C . THR A 1 161 ? -8.125 -15.922 -5.902 1 88.44 161 THR A C 1
ATOM 1226 O O . THR A 1 161 ? -7.363 -14.992 -6.184 1 88.44 161 THR A O 1
ATOM 1229 N N . LEU A 1 162 ? -9.062 -15.844 -5.059 1 92.5 162 LEU A N 1
ATOM 1230 C CA . LEU A 1 162 ? -9.32 -14.625 -4.305 1 92.5 162 LEU A CA 1
ATOM 1231 C C . LEU A 1 162 ? -8.672 -14.688 -2.926 1 92.5 162 LEU A C 1
ATOM 1233 O O . LEU A 1 162 ? -8.93 -15.617 -2.156 1 92.5 162 LEU A O 1
ATOM 1237 N N . MET A 1 163 ? -7.797 -13.719 -2.674 1 93.25 163 MET A N 1
ATOM 1238 C CA . MET A 1 163 ? -7.098 -13.664 -1.393 1 93.25 163 MET A CA 1
ATOM 1239 C C . MET A 1 163 ? -7.566 -12.469 -0.564 1 93.25 163 MET A C 1
ATOM 1241 O O . MET A 1 163 ? -7.543 -11.336 -1.035 1 93.25 163 MET A O 1
ATOM 1245 N N . PHE A 1 164 ? -8.047 -12.789 0.635 1 96.88 164 PHE A N 1
ATOM 1246 C CA . PHE A 1 164 ? -8.344 -11.742 1.606 1 96.88 164 PHE A CA 1
ATOM 1247 C C . PHE A 1 164 ? -7.27 -11.695 2.689 1 96.88 164 PHE A C 1
ATOM 1249 O O . PHE A 1 164 ? -6.891 -12.727 3.242 1 96.88 164 PHE A O 1
ATOM 1256 N N . GLN A 1 165 ? -6.797 -10.508 2.934 1 95.88 165 GLN A N 1
ATOM 1257 C CA . GLN A 1 165 ? -5.82 -10.406 4.016 1 95.88 165 GLN A CA 1
ATOM 1258 C C . GLN A 1 165 ? -6.105 -9.203 4.902 1 95.88 165 GLN A C 1
ATOM 1260 O O . GLN A 1 165 ? -6.527 -8.148 4.418 1 95.88 165 GLN A O 1
ATOM 1265 N N . SER A 1 166 ? -5.98 -9.43 6.191 1 97.25 166 SER A N 1
ATOM 1266 C CA . SER A 1 166 ? -6.062 -8.328 7.141 1 97.25 166 SER A CA 1
ATOM 1267 C C . SER A 1 166 ? -4.68 -7.785 7.48 1 97.25 166 SER A C 1
ATOM 1269 O O . SER A 1 166 ? -3.693 -8.523 7.449 1 97.25 166 SER A O 1
ATOM 1271 N N . PHE A 1 167 ? -4.617 -6.516 7.727 1 94.44 167 PHE A N 1
ATOM 1272 C CA . PHE A 1 167 ? -3.354 -5.902 8.125 1 94.44 167 PHE A CA 1
ATOM 1273 C C . PHE A 1 167 ? -3.594 -4.707 9.031 1 94.44 167 PHE A C 1
ATOM 1275 O O . PHE A 1 167 ? -4.734 -4.289 9.234 1 94.44 167 PHE A O 1
ATOM 1282 N N . GLY A 1 168 ? -2.58 -4.27 9.68 1 92.12 168 GLY A N 1
ATOM 1283 C CA . GLY A 1 168 ? -2.58 -3.023 10.43 1 92.12 168 GLY A CA 1
ATOM 1284 C C . GLY A 1 168 ? -1.844 -1.901 9.727 1 92.12 168 GLY A C 1
ATOM 1285 O O . GLY A 1 168 ? -0.688 -2.062 9.328 1 92.12 168 GLY A O 1
ATOM 1286 N N . PHE A 1 169 ? -2.51 -0.74 9.586 1 88.19 169 PHE A N 1
ATOM 1287 C CA . PHE A 1 169 ? -1.881 0.401 8.938 1 88.19 169 PHE A CA 1
ATOM 1288 C C . PHE A 1 169 ? -0.601 0.802 9.656 1 88.19 169 PHE A C 1
ATOM 1290 O O . PHE A 1 169 ? 0.347 1.283 9.031 1 88.19 169 PHE A O 1
ATOM 1297 N N . LYS A 1 170 ? -0.596 0.63 10.938 1 80.38 170 LYS A N 1
ATOM 1298 C CA . LYS A 1 170 ? 0.588 0.997 11.711 1 80.38 170 LYS A CA 1
ATOM 1299 C C . LYS A 1 170 ? 1.811 0.209 11.25 1 80.38 170 LYS A C 1
ATOM 1301 O O . LYS A 1 170 ? 2.947 0.602 11.523 1 80.38 170 LYS A O 1
ATOM 1306 N N . TYR A 1 171 ? 1.55 -0.854 10.516 1 80.69 171 TYR A N 1
ATOM 1307 C CA . TYR A 1 171 ? 2.652 -1.674 10.023 1 80.69 171 TYR A CA 1
ATOM 1308 C C . TYR A 1 171 ? 2.863 -1.464 8.531 1 80.69 171 TYR A C 1
ATOM 1310 O O . TYR A 1 171 ? 3.771 -2.051 7.938 1 80.69 171 TYR A O 1
ATOM 1318 N N . GLY A 1 172 ? 2.021 -0.689 7.91 1 84.25 172 GLY A N 1
ATOM 1319 C CA . GLY A 1 172 ? 2.154 -0.396 6.492 1 84.25 172 GLY A CA 1
ATOM 1320 C C . GLY A 1 172 ? 1.227 -1.225 5.625 1 84.25 172 GLY A C 1
ATOM 1321 O O . GLY A 1 172 ? 0.836 -2.33 6.004 1 84.25 172 GLY A O 1
ATOM 1322 N N . ILE A 1 173 ? 0.962 -0.747 4.488 1 91.38 173 ILE A N 1
ATOM 1323 C CA . ILE A 1 173 ? 0.11 -1.427 3.518 1 91.38 173 ILE A CA 1
ATOM 1324 C C . ILE A 1 173 ? 0.878 -2.58 2.875 1 91.38 173 ILE A C 1
ATOM 1326 O O . ILE A 1 173 ? 2.045 -2.426 2.506 1 91.38 173 ILE A O 1
ATOM 1330 N N . PRO A 1 174 ? 0.216 -3.75 2.762 1 92.69 174 PRO A N 1
ATOM 1331 C CA . PRO A 1 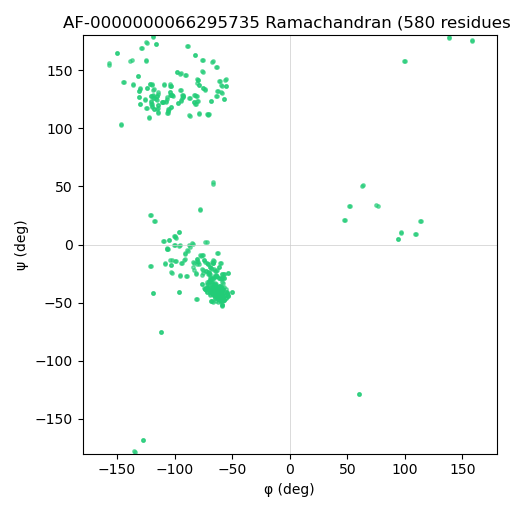174 ? 0.891 -4.871 2.104 1 92.69 174 PRO A CA 1
ATOM 1332 C C . PRO A 1 174 ? 1.251 -4.57 0.649 1 92.69 174 PRO A C 1
ATOM 1334 O O . PRO A 1 174 ? 0.423 -4.043 -0.099 1 92.69 174 PRO A O 1
ATOM 1337 N N . LEU A 1 175 ? 2.42 -5.02 0.261 1 89.25 175 LEU A N 1
ATOM 1338 C CA . LEU A 1 175 ? 2.932 -4.73 -1.074 1 89.25 175 LEU A CA 1
ATOM 1339 C C . LEU A 1 175 ? 2.176 -5.531 -2.129 1 89.25 175 LEU A C 1
ATOM 1341 O O . LEU A 1 175 ? 2.189 -5.18 -3.311 1 89.25 175 LEU A O 1
ATOM 1345 N N . ASP A 1 176 ? 1.592 -6.574 -1.741 1 91.5 176 ASP A N 1
ATOM 1346 C CA . ASP A 1 176 ? 0.961 -7.484 -2.693 1 91.5 176 ASP A CA 1
ATOM 1347 C C . ASP A 1 176 ? -0.534 -7.199 -2.816 1 91.5 176 ASP A C 1
ATOM 1349 O O . ASP A 1 176 ? -1.271 -7.984 -3.418 1 91.5 176 ASP A O 1
ATOM 1353 N N . ALA A 1 177 ? -1.018 -6.109 -2.264 1 95.44 177 ALA A N 1
ATOM 1354 C CA . ALA A 1 177 ? -2.439 -5.781 -2.314 1 95.44 177 ALA A CA 1
ATOM 1355 C C . ALA A 1 177 ? -2.818 -5.199 -3.672 1 95.44 177 ALA A C 1
ATOM 1357 O O . ALA A 1 177 ? -2.066 -4.41 -4.246 1 95.44 177 ALA A O 1
ATOM 1358 N N . ASP A 1 178 ? -3.969 -5.66 -4.18 1 95.88 178 ASP A N 1
ATOM 1359 C CA . ASP A 1 178 ? -4.566 -5.043 -5.363 1 95.88 178 ASP A CA 1
ATOM 1360 C C . ASP A 1 178 ? -5.633 -4.023 -4.969 1 95.88 178 ASP A C 1
ATOM 1362 O O . ASP A 1 178 ? -5.77 -2.98 -5.617 1 95.88 178 ASP A O 1
ATOM 1366 N N . LEU A 1 179 ? -6.402 -4.371 -4 1 98.44 179 LEU A N 1
ATOM 1367 C CA . LEU A 1 179 ? -7.41 -3.521 -3.377 1 98.44 179 LEU A CA 1
ATOM 1368 C C . LEU A 1 179 ? -7.133 -3.354 -1.888 1 98.44 179 LEU A C 1
ATOM 1370 O O . LEU A 1 179 ? -6.723 -4.301 -1.217 1 98.44 179 LEU A O 1
ATOM 1374 N N . VAL A 1 180 ? -7.305 -2.152 -1.422 1 98.69 180 VAL A N 1
ATOM 1375 C CA . VAL A 1 180 ? -7.121 -1.88 -0 1 98.69 180 VAL A CA 1
ATOM 1376 C C . VAL A 1 180 ? -8.32 -1.099 0.535 1 98.69 180 VAL A C 1
ATOM 1378 O O . VAL A 1 180 ? -8.703 -0.072 -0.032 1 98.69 180 VAL A O 1
ATOM 1381 N N . PHE A 1 181 ? -8.922 -1.592 1.583 1 98.81 181 PHE A N 1
ATOM 1382 C CA . PHE A 1 181 ? -10.047 -0.933 2.229 1 98.81 181 PHE A CA 1
ATOM 1383 C C . PHE A 1 181 ? -9.727 -0.601 3.68 1 98.81 181 PHE A C 1
ATOM 1385 O O . PHE A 1 181 ? -9.391 -1.49 4.469 1 98.81 181 PHE A O 1
ATOM 1392 N N . ASP A 1 182 ? -9.789 0.655 4.023 1 97.69 182 ASP A N 1
ATOM 1393 C CA . ASP A 1 182 ? -9.625 1.143 5.391 1 97.69 182 ASP A CA 1
ATOM 1394 C C . ASP A 1 182 ? -10.922 1.001 6.184 1 97.69 182 ASP A C 1
ATOM 1396 O O . ASP A 1 182 ? -11.945 1.599 5.828 1 97.69 182 ASP A O 1
ATOM 1400 N N . VAL A 1 183 ? -10.859 0.26 7.266 1 98.19 183 VAL A N 1
ATOM 1401 C CA . VAL A 1 183 ? -12.094 0.038 8.008 1 98.19 183 VAL A CA 1
ATOM 1402 C C . VAL A 1 183 ? -11.961 0.626 9.414 1 98.19 183 VAL A C 1
ATOM 1404 O O . VAL A 1 183 ? -12.719 0.259 10.32 1 98.19 183 VAL A O 1
ATOM 1407 N N . ARG A 1 184 ? -11.008 1.564 9.625 1 94.31 184 ARG A N 1
ATOM 1408 C CA . ARG A 1 184 ? -10.75 2.172 10.93 1 94.31 184 ARG A CA 1
ATOM 1409 C C . ARG A 1 184 ? -11.922 3.033 11.375 1 94.31 184 ARG A C 1
ATOM 1411 O O . ARG A 1 184 ? -12.047 3.357 12.555 1 94.31 184 ARG A O 1
ATOM 1418 N N . CYS A 1 185 ? -12.82 3.379 10.461 1 95.69 185 CYS A N 1
ATOM 1419 C CA . CYS A 1 185 ? -13.953 4.242 10.781 1 95.69 185 CYS A CA 1
ATOM 1420 C C . CYS A 1 185 ? -15.039 3.469 11.516 1 95.69 185 CYS A C 1
ATOM 1422 O O . CYS A 1 185 ? -15.992 4.059 12.023 1 95.69 185 CYS A O 1
ATOM 1424 N N . LEU A 1 186 ? -14.953 2.172 11.594 1 97.38 186 LEU A N 1
ATOM 1425 C CA . LEU A 1 186 ? -15.945 1.324 12.25 1 97.38 186 LEU A CA 1
ATOM 1426 C C . LEU A 1 186 ? -15.703 1.285 13.758 1 97.38 186 LEU A C 1
ATOM 1428 O O . LEU A 1 186 ? -14.617 1.639 14.227 1 97.38 186 LEU A O 1
ATOM 1432 N N . PRO A 1 187 ? -16.734 0.834 14.516 1 95.94 187 PRO A N 1
ATOM 1433 C CA . PRO A 1 187 ? -16.562 0.737 15.969 1 95.94 187 PRO A CA 1
ATOM 1434 C C . PRO A 1 187 ? -15.352 -0.116 16.359 1 95.94 187 PRO A C 1
ATOM 1436 O O . PRO A 1 187 ? -15.117 -1.171 15.773 1 95.94 187 PRO A O 1
ATOM 1439 N N . ASN A 1 188 ? -14.688 0.345 17.422 1 94.12 188 ASN A N 1
ATOM 1440 C CA . ASN A 1 188 ? -13.414 -0.252 17.797 1 94.12 188 ASN A CA 1
ATOM 1441 C C . ASN A 1 188 ? -13.531 -1.106 19.047 1 94.12 188 ASN A C 1
ATOM 1443 O O . ASN A 1 188 ? -13.75 -0.581 20.141 1 94.12 188 ASN A O 1
ATOM 1447 N N . PRO A 1 189 ? -13.352 -2.379 18.875 1 94.94 189 PRO A N 1
ATOM 1448 C CA . PRO A 1 189 ? -13.414 -3.252 20.062 1 94.94 189 PRO A CA 1
ATOM 1449 C C . PRO A 1 189 ? -12.273 -3 21.031 1 94.94 189 PRO A C 1
ATOM 1451 O O . PRO A 1 189 ? -12.344 -3.432 22.188 1 94.94 189 PRO A O 1
ATOM 1454 N N . HIS A 1 190 ? -11.273 -2.348 20.625 1 89.75 190 HIS A N 1
ATOM 1455 C CA . HIS A 1 190 ? -10.055 -2.17 21.422 1 89.75 190 HIS A CA 1
ATOM 1456 C C . HIS A 1 190 ? -10.352 -1.425 22.719 1 89.75 190 HIS A C 1
ATOM 1458 O O . HIS A 1 190 ? -9.672 -1.643 23.719 1 89.75 190 HIS A O 1
ATOM 1464 N N . TYR A 1 191 ? -11.312 -0.604 22.734 1 88.69 191 TYR A N 1
ATOM 1465 C CA . TYR A 1 191 ? -11.594 0.249 23.875 1 88.69 191 TYR A CA 1
ATOM 1466 C C . TYR A 1 191 ? -12.328 -0.523 24.969 1 88.69 191 TYR A C 1
ATOM 1468 O O . TYR A 1 191 ? -12.414 -0.071 26.109 1 88.69 191 TYR A O 1
ATOM 1476 N N . ASP A 1 192 ? -12.859 -1.631 24.578 1 91.75 192 ASP A N 1
ATOM 1477 C CA . ASP A 1 192 ? -13.391 -2.568 25.562 1 91.75 192 ASP A CA 1
ATOM 1478 C C . ASP A 1 192 ? -12.305 -3.518 26.062 1 91.75 192 ASP A C 1
ATOM 1480 O O . ASP A 1 192 ? -11.867 -4.41 25.328 1 91.75 192 ASP A O 1
ATOM 1484 N N . LEU A 1 193 ? -11.922 -3.412 27.25 1 90.69 193 LEU A N 1
ATOM 1485 C CA . LEU A 1 193 ? -10.82 -4.152 27.844 1 90.69 193 LEU A CA 1
ATOM 1486 C C . LEU A 1 193 ? -11.062 -5.656 27.766 1 90.69 193 LEU A C 1
ATOM 1488 O O . LEU A 1 193 ? -10.117 -6.438 27.656 1 90.69 193 LEU A O 1
ATOM 1492 N N . ARG A 1 194 ? -12.305 -6.031 27.922 1 92.81 194 ARG A N 1
ATOM 1493 C CA . ARG A 1 194 ? -12.664 -7.445 27.875 1 92.81 194 ARG A CA 1
ATOM 1494 C C . ARG A 1 194 ? -12.391 -8.031 26.5 1 92.81 194 ARG A C 1
ATOM 1496 O O . ARG A 1 194 ? -12.133 -9.227 26.359 1 92.81 194 ARG A O 1
ATOM 1503 N N . LEU A 1 195 ? -12.328 -7.176 25.406 1 95.06 195 LEU A N 1
ATOM 1504 C CA . LEU A 1 195 ? -12.242 -7.66 24.031 1 95.06 195 LEU A CA 1
ATOM 1505 C C . LEU A 1 195 ? -10.82 -7.527 23.5 1 95.06 195 LEU A C 1
ATOM 1507 O O . LEU A 1 195 ? -10.461 -8.164 22.5 1 95.06 195 LEU A O 1
ATOM 1511 N N . ARG A 1 196 ? -10.008 -6.766 24.094 1 91.56 196 ARG A N 1
ATOM 1512 C CA . ARG A 1 196 ? -8.68 -6.371 23.641 1 91.56 196 ARG A CA 1
ATOM 1513 C C . ARG A 1 196 ? -7.809 -7.594 23.359 1 91.56 196 ARG A C 1
ATOM 1515 O O . ARG A 1 196 ? -7.078 -7.625 22.359 1 91.56 196 ARG A O 1
ATOM 1522 N N . PRO A 1 197 ? -7.934 -8.617 24.188 1 90.19 197 PRO A N 1
ATOM 1523 C CA . PRO A 1 197 ? -7.031 -9.75 23.953 1 90.19 197 PRO A CA 1
ATOM 1524 C C . PRO A 1 197 ? -7.504 -10.664 22.828 1 90.19 197 PRO A C 1
ATOM 1526 O O . PRO A 1 197 ? -6.75 -11.523 22.375 1 90.19 197 PRO A O 1
ATOM 1529 N N . PHE A 1 198 ? -8.656 -10.523 22.391 1 94 198 PHE A N 1
ATOM 1530 C CA . PHE A 1 198 ? -9.227 -11.406 21.375 1 94 198 PHE A CA 1
ATOM 1531 C C . PHE A 1 198 ? -8.914 -10.898 19.969 1 94 198 PHE A C 1
ATOM 1533 O O . PHE A 1 198 ? -8.281 -9.852 19.812 1 94 198 PHE A O 1
ATOM 1540 N N . THR A 1 199 ? -9.219 -11.695 18.984 1 95.62 199 THR A N 1
ATOM 1541 C CA . THR A 1 199 ? -9.086 -11.312 17.578 1 95.62 199 THR A CA 1
ATOM 1542 C C . THR A 1 199 ? -10.445 -11.297 16.891 1 95.62 199 THR A C 1
ATOM 1544 O O . THR A 1 199 ? -11.445 -11.727 17.469 1 95.62 199 THR A O 1
ATOM 1547 N N . GLY A 1 200 ? -10.453 -10.82 15.672 1 96.94 200 GLY A N 1
ATOM 1548 C CA . GLY A 1 200 ? -11.672 -10.789 14.883 1 96.94 200 GLY A CA 1
ATOM 1549 C C . GLY A 1 200 ? -12.234 -12.172 14.602 1 96.94 200 GLY A C 1
ATOM 1550 O O . GLY A 1 200 ? -13.352 -12.297 14.102 1 96.94 200 GLY A O 1
ATOM 1551 N N . LYS A 1 201 ? -11.516 -13.258 14.953 1 96.94 201 LYS A N 1
ATOM 1552 C CA . LYS A 1 201 ? -11.961 -14.625 14.75 1 96.94 201 LYS A CA 1
ATOM 1553 C C . LYS A 1 201 ? -12.711 -15.148 15.969 1 96.94 201 LYS A C 1
ATOM 1555 O O . LYS A 1 201 ? -13.367 -16.188 15.906 1 96.94 201 LYS A O 1
ATOM 1560 N N . ASP A 1 202 ? -12.578 -14.398 17.078 1 96.81 202 ASP A N 1
ATOM 1561 C CA . ASP A 1 202 ? -13.117 -14.875 18.344 1 96.81 202 ASP A CA 1
ATOM 1562 C C . ASP A 1 202 ? -14.555 -14.406 18.547 1 96.81 202 ASP A C 1
ATOM 1564 O O . ASP A 1 202 ? -14.891 -13.266 18.203 1 96.81 202 ASP A O 1
ATOM 1568 N N . GLN A 1 203 ? -15.289 -15.227 19.172 1 97.75 203 GLN A N 1
ATOM 1569 C CA . GLN A 1 203 ? -16.734 -15.047 19.266 1 97.75 203 GLN A CA 1
ATOM 1570 C C . GLN A 1 203 ? -17.078 -13.734 19.969 1 97.75 203 GLN A C 1
ATOM 1572 O O . GLN A 1 203 ? -17.969 -13.008 19.531 1 97.75 203 GLN A O 1
ATOM 1577 N N . PRO A 1 204 ? -16.375 -13.312 21.016 1 97.62 204 PRO A N 1
ATOM 1578 C CA . PRO A 1 204 ? -16.734 -12.055 21.672 1 97.62 204 PRO A CA 1
ATOM 1579 C C . PRO A 1 204 ? -16.562 -10.836 20.766 1 97.62 204 PRO A C 1
ATOM 1581 O O . PRO A 1 204 ? -17.391 -9.922 20.781 1 97.62 204 PRO A O 1
ATOM 1584 N N . VAL A 1 205 ? -15.555 -10.836 19.969 1 97.88 205 VAL A N 1
ATOM 1585 C CA . VAL A 1 205 ? -15.305 -9.734 19.047 1 97.88 205 VAL A CA 1
ATOM 1586 C C . VAL A 1 205 ? -16.312 -9.781 17.906 1 97.88 205 VAL A C 1
ATOM 1588 O O . VAL A 1 205 ? -16.828 -8.742 17.484 1 97.88 205 VAL A O 1
ATOM 1591 N N . ILE A 1 206 ? -16.625 -10.977 17.453 1 98.38 206 ILE A N 1
ATOM 1592 C CA . ILE A 1 206 ? -17.609 -11.164 16.391 1 98.38 206 ILE A CA 1
ATOM 1593 C C . ILE A 1 206 ? -18.969 -10.617 16.844 1 98.38 206 ILE A C 1
ATOM 1595 O O . ILE A 1 206 ? -19.609 -9.852 16.125 1 98.38 206 ILE A O 1
ATOM 1599 N N . GLU A 1 207 ? -19.344 -11 18.016 1 98 207 GLU A N 1
ATOM 1600 C CA . GLU A 1 207 ? -20.625 -10.555 18.562 1 98 207 GLU A CA 1
ATOM 1601 C C . GLU A 1 207 ? -20.672 -9.031 18.703 1 98 207 GLU A C 1
ATOM 1603 O O . GLU A 1 207 ? -21.672 -8.398 18.391 1 98 207 GLU A O 1
ATOM 1608 N N . PHE A 1 208 ? -19.625 -8.469 19.156 1 98 208 PHE A N 1
ATOM 1609 C CA . PHE A 1 208 ? -19.516 -7.02 19.297 1 98 208 PHE A CA 1
ATOM 1610 C C . PHE A 1 208 ? -19.703 -6.332 17.953 1 98 208 PHE A C 1
ATOM 1612 O O . PHE A 1 208 ? -20.547 -5.449 17.812 1 98 208 PHE A O 1
ATOM 1619 N N . LEU A 1 209 ? -18.938 -6.746 16.938 1 98.25 209 LEU A N 1
ATOM 1620 C CA . LEU A 1 209 ? -18.969 -6.105 15.625 1 98.25 209 LEU A CA 1
ATOM 1621 C C . LEU A 1 209 ? -20.297 -6.355 14.922 1 98.25 209 LEU A C 1
ATOM 1623 O O . LEU A 1 209 ? -20.812 -5.473 14.227 1 98.25 209 LEU A O 1
ATOM 1627 N N . ASP A 1 210 ? -20.922 -7.484 15.203 1 97.81 210 ASP A N 1
ATOM 1628 C CA . ASP A 1 210 ? -22.219 -7.82 14.617 1 97.81 210 ASP A CA 1
ATOM 1629 C C . ASP A 1 210 ? -23.312 -6.91 15.164 1 97.81 210 ASP A C 1
ATOM 1631 O O . ASP A 1 210 ? -24.359 -6.746 14.531 1 97.81 210 ASP A O 1
ATOM 1635 N N . SER A 1 211 ? -23.078 -6.418 16.297 1 97.75 211 SER A N 1
ATOM 1636 C CA . SER A 1 211 ? -24.125 -5.629 16.953 1 97.75 211 SER A CA 1
ATOM 1637 C C . SER A 1 211 ? -24.266 -4.258 16.312 1 97.75 211 SER A C 1
ATOM 1639 O O . SER A 1 211 ? -25.25 -3.549 16.547 1 97.75 211 SER A O 1
ATOM 1641 N N . PHE A 1 212 ? -23.344 -3.803 15.477 1 97.62 212 PHE A N 1
ATOM 1642 C CA . PHE A 1 212 ? -23.406 -2.518 14.789 1 97.62 212 PHE A CA 1
ATOM 1643 C C . PHE A 1 212 ? -23.766 -2.705 13.32 1 97.62 212 PHE A C 1
ATOM 1645 O O . PHE A 1 212 ? -22.969 -3.234 12.539 1 97.62 212 PHE A O 1
ATOM 1652 N N . PRO A 1 213 ? -24.859 -2.219 12.852 1 97.56 213 PRO A N 1
ATOM 1653 C CA . PRO A 1 213 ? -25.312 -2.422 11.477 1 97.56 213 PRO A CA 1
ATOM 1654 C C . PRO A 1 213 ? -24.328 -1.89 10.438 1 97.56 213 PRO A C 1
ATOM 1656 O O . PRO A 1 213 ? -24.234 -2.432 9.336 1 97.56 213 PRO A O 1
ATOM 1659 N N . GLU A 1 214 ? -23.562 -0.859 10.773 1 97.44 214 GLU A N 1
ATOM 1660 C CA . GLU A 1 214 ? -22.625 -0.268 9.82 1 97.44 214 GLU A CA 1
ATOM 1661 C C . GLU A 1 214 ? -21.516 -1.248 9.461 1 97.44 214 GLU A C 1
ATOM 1663 O O . GLU A 1 214 ? -20.953 -1.178 8.359 1 97.44 214 GLU A O 1
ATOM 1668 N N . VAL A 1 215 ? -21.219 -2.164 10.383 1 98.31 215 VAL A N 1
ATOM 1669 C CA . VAL A 1 215 ? -20.188 -3.156 10.102 1 98.31 215 VAL A CA 1
ATOM 1670 C C . VAL A 1 215 ? -20.656 -4.094 8.992 1 98.31 215 VAL A C 1
ATOM 1672 O O . VAL A 1 215 ? -19.922 -4.344 8.031 1 98.31 215 VAL A O 1
ATOM 1675 N N . GLY A 1 216 ? -21.859 -4.574 9.156 1 98.19 216 GLY A N 1
ATOM 1676 C CA . GLY A 1 216 ? -22.438 -5.406 8.109 1 98.19 216 GLY A CA 1
ATOM 1677 C C . GLY A 1 216 ? -22.547 -4.691 6.773 1 98.19 216 GLY A C 1
ATOM 1678 O O . GLY A 1 216 ? -22.297 -5.285 5.723 1 98.19 216 GLY A O 1
ATOM 1679 N N . ARG A 1 217 ? -22.891 -3.436 6.793 1 98.38 217 ARG A N 1
ATOM 1680 C CA . ARG A 1 217 ? -22.984 -2.641 5.574 1 98.38 217 ARG A CA 1
ATOM 1681 C C . ARG A 1 217 ? -21.625 -2.521 4.891 1 98.38 217 ARG A C 1
ATOM 1683 O O . ARG A 1 217 ? -21.531 -2.623 3.666 1 98.38 217 ARG A O 1
ATOM 1690 N N . MET A 1 218 ? -20.578 -2.275 5.676 1 98.62 218 MET A N 1
ATOM 1691 C CA . MET A 1 218 ? -19.219 -2.197 5.133 1 98.62 218 MET A CA 1
ATOM 1692 C C . MET A 1 218 ? -18.828 -3.51 4.461 1 98.62 218 MET A C 1
ATOM 1694 O O . MET A 1 218 ? -18.328 -3.51 3.336 1 98.62 218 MET A O 1
ATOM 1698 N N . CYS A 1 219 ? -19.094 -4.609 5.152 1 98.62 219 CYS A N 1
ATOM 1699 C CA . CYS A 1 219 ? -18.828 -5.918 4.574 1 98.62 219 CYS A CA 1
ATOM 1700 C C . CYS A 1 219 ? -19.531 -6.086 3.234 1 98.62 219 CYS A C 1
ATOM 1702 O O . CYS A 1 219 ? -18.906 -6.473 2.244 1 98.62 219 CYS A O 1
ATOM 1704 N N . GLU A 1 220 ? -20.734 -5.719 3.229 1 98.56 220 GLU A N 1
ATOM 1705 C CA . GLU A 1 220 ? -21.562 -5.918 2.035 1 98.56 220 GLU A CA 1
ATOM 1706 C C . GLU A 1 220 ? -21.109 -5.004 0.898 1 98.56 220 GLU A C 1
ATOM 1708 O O . GLU A 1 220 ? -21.109 -5.406 -0.267 1 98.56 220 GLU A O 1
ATOM 1713 N N . ASP A 1 221 ? -20.781 -3.773 1.212 1 98.62 221 ASP A N 1
ATOM 1714 C CA . ASP A 1 221 ? -20.328 -2.84 0.183 1 98.62 221 ASP A CA 1
ATOM 1715 C C . ASP A 1 221 ? -19.016 -3.307 -0.446 1 98.62 221 ASP A C 1
ATOM 1717 O O . ASP A 1 221 ? -18.859 -3.238 -1.666 1 98.62 221 ASP A O 1
ATOM 1721 N N . ILE A 1 222 ? -18.047 -3.795 0.404 1 98.75 222 ILE A N 1
ATOM 1722 C CA . ILE A 1 222 ? -16.797 -4.332 -0.112 1 98.75 222 ILE A CA 1
ATOM 1723 C C . ILE A 1 222 ? -17.078 -5.57 -0.96 1 98.75 222 ILE A C 1
ATOM 1725 O O . ILE A 1 222 ? -16.547 -5.703 -2.066 1 98.75 222 ILE A O 1
ATOM 1729 N N . ARG A 1 223 ? -17.922 -6.434 -0.438 1 98.31 223 ARG A N 1
ATOM 1730 C CA . ARG A 1 223 ? -18.281 -7.648 -1.16 1 98.31 223 ARG A CA 1
ATOM 1731 C C . ARG A 1 223 ? -18.859 -7.32 -2.533 1 98.31 223 ARG A C 1
ATOM 1733 O O . ARG A 1 223 ? -18.484 -7.938 -3.533 1 98.31 223 ARG A O 1
ATOM 1740 N N . ARG A 1 224 ? -19.781 -6.391 -2.568 1 98.06 224 ARG A N 1
ATOM 1741 C CA . ARG A 1 224 ? -20.438 -6.012 -3.812 1 98.06 224 ARG A CA 1
ATOM 1742 C C . ARG A 1 224 ? -19.438 -5.477 -4.828 1 98.06 224 ARG A C 1
ATOM 1744 O O . ARG A 1 224 ? -19.484 -5.824 -6.008 1 98.06 224 ARG A O 1
ATOM 1751 N N . PHE A 1 225 ? -18.562 -4.602 -4.383 1 98.5 225 PHE A N 1
ATOM 1752 C CA . PHE A 1 225 ? -17.547 -4.062 -5.281 1 98.5 225 PHE A CA 1
ATOM 1753 C C . PHE A 1 225 ? -16.688 -5.18 -5.871 1 98.5 225 PHE A C 1
ATOM 1755 O O . PHE A 1 225 ? -16.531 -5.27 -7.09 1 98.5 225 PHE A O 1
ATOM 1762 N N . VAL A 1 226 ? -16.141 -6.055 -4.996 1 97.88 226 VAL A N 1
ATOM 1763 C CA . VAL A 1 226 ? -15.273 -7.148 -5.402 1 97.88 226 VAL A CA 1
ATOM 1764 C C . VAL A 1 226 ? -16.031 -8.078 -6.352 1 97.88 226 VAL A C 1
ATOM 1766 O O . VAL A 1 226 ? -15.523 -8.422 -7.426 1 97.88 226 VAL A O 1
ATOM 1769 N N . ALA A 1 227 ? -17.266 -8.422 -5.984 1 97 227 ALA A N 1
ATOM 1770 C CA . ALA A 1 227 ? -18.062 -9.328 -6.801 1 97 227 ALA A CA 1
ATOM 1771 C C . ALA A 1 227 ? -18.312 -8.742 -8.188 1 97 227 ALA A C 1
ATOM 1773 O O . ALA A 1 227 ? -18.266 -9.461 -9.188 1 97 227 ALA A O 1
ATOM 1774 N N . THR A 1 228 ? -18.609 -7.484 -8.227 1 97.5 228 THR A N 1
ATOM 1775 C CA . THR A 1 228 ? -18.938 -6.805 -9.477 1 97.5 228 THR A CA 1
ATOM 1776 C C . THR A 1 228 ? -17.75 -6.863 -10.445 1 97.5 228 THR A C 1
ATOM 1778 O O . THR A 1 228 ? -17.938 -7.086 -11.641 1 97.5 228 THR A O 1
ATOM 1781 N N . TRP A 1 229 ? -16.547 -6.754 -9.969 1 96.75 229 TRP A N 1
ATOM 1782 C CA . TRP A 1 229 ? -15.398 -6.551 -10.859 1 96.75 229 TRP A CA 1
ATOM 1783 C C . TRP A 1 229 ? -14.562 -7.824 -10.969 1 96.75 229 TRP A C 1
ATOM 1785 O O . TRP A 1 229 ? -13.633 -7.895 -11.773 1 96.75 229 TRP A O 1
ATOM 1795 N N . LEU A 1 230 ? -14.93 -8.867 -10.227 1 94.25 230 LEU A N 1
ATOM 1796 C CA . LEU A 1 230 ? -14.219 -10.141 -10.234 1 94.25 230 LEU A CA 1
ATOM 1797 C C . LEU A 1 230 ? -14.086 -10.695 -11.648 1 94.25 230 LEU A C 1
ATOM 1799 O O . LEU A 1 230 ? -13 -11.125 -12.055 1 94.25 230 LEU A O 1
ATOM 1803 N N . PRO A 1 231 ? -15.188 -10.617 -12.469 1 93.06 231 PRO A N 1
ATOM 1804 C CA . PRO A 1 231 ? -15.062 -11.141 -13.828 1 93.06 231 PRO A CA 1
ATOM 1805 C C . PRO A 1 231 ? -14.023 -10.375 -14.656 1 93.06 231 PRO A C 1
ATOM 1807 O O . PRO A 1 231 ? -13.312 -10.977 -15.461 1 93.06 231 PRO A O 1
ATOM 1810 N N . SER A 1 232 ? -13.953 -9.062 -14.469 1 94.5 232 SER A N 1
ATOM 1811 C CA . SER A 1 232 ? -12.984 -8.258 -15.195 1 94.5 232 SER A CA 1
ATOM 1812 C C . SER A 1 232 ? -11.555 -8.594 -14.773 1 94.5 232 SER A C 1
ATOM 1814 O O . SER A 1 232 ? -10.664 -8.695 -15.609 1 94.5 232 SER A O 1
ATOM 1816 N N . TYR A 1 233 ? -11.336 -8.812 -13.461 1 91.88 233 TYR A N 1
ATOM 1817 C CA . TYR A 1 233 ? -10.016 -9.211 -12.969 1 91.88 233 TYR A CA 1
ATOM 1818 C C . TYR A 1 233 ? -9.617 -10.578 -13.5 1 91.88 233 TYR A C 1
ATOM 1820 O O . TYR A 1 233 ? -8.461 -10.797 -13.859 1 91.88 233 TYR A O 1
ATOM 1828 N N . ALA A 1 234 ? -10.57 -11.5 -13.586 1 86.75 234 ALA A N 1
ATOM 1829 C CA . ALA A 1 234 ? -10.32 -12.852 -14.078 1 86.75 234 ALA A CA 1
ATOM 1830 C C . ALA A 1 234 ? -9.938 -12.836 -15.555 1 86.75 234 ALA A C 1
ATOM 1832 O O . ALA A 1 234 ? -9.094 -13.617 -16 1 86.75 234 ALA A O 1
ATOM 1833 N N . ARG A 1 235 ? -10.508 -11.945 -16.281 1 83.31 235 ARG A N 1
ATOM 1834 C CA . ARG A 1 235 ? -10.281 -11.859 -17.719 1 83.31 235 ARG A CA 1
ATOM 1835 C C . ARG A 1 235 ? -8.922 -11.234 -18.016 1 83.31 235 ARG A C 1
ATOM 1837 O O . ARG A 1 235 ? -8.367 -11.43 -19.109 1 83.31 235 ARG A O 1
ATOM 1844 N N . ASP A 1 236 ? -8.414 -10.445 -17.141 1 80 236 ASP A N 1
ATOM 1845 C CA . ASP A 1 236 ? -7.121 -9.797 -17.328 1 80 236 ASP A CA 1
ATOM 1846 C C . ASP A 1 236 ? -5.973 -10.766 -17.062 1 80 236 ASP A C 1
ATOM 1848 O O . ASP A 1 236 ? -4.902 -10.359 -16.609 1 80 236 ASP A O 1
ATOM 1852 N N . ASN A 1 237 ? -6.172 -12.07 -17.328 1 69.88 237 ASN A N 1
ATOM 1853 C CA . ASN A 1 237 ? -5.184 -13.133 -17.188 1 69.88 237 ASN A CA 1
ATOM 1854 C C . ASN A 1 237 ? -4.543 -13.117 -15.797 1 69.88 237 ASN A C 1
ATOM 1856 O O . ASN A 1 237 ? -3.332 -13.312 -15.672 1 69.88 237 ASN A O 1
ATOM 1860 N N . ARG A 1 238 ? -5.363 -12.734 -14.898 1 77.06 238 ARG A N 1
ATOM 1861 C CA . ARG A 1 238 ? -4.887 -12.703 -13.516 1 77.06 238 ARG A CA 1
ATOM 1862 C C . ARG A 1 238 ? -5.258 -13.992 -12.789 1 77.06 238 ARG A C 1
ATOM 1864 O O . ARG A 1 238 ? -6.367 -14.5 -12.938 1 77.06 238 ARG A O 1
ATOM 1871 N N . SER A 1 239 ? -4.281 -14.547 -12.109 1 77.56 239 SER A N 1
ATOM 1872 C CA . SER A 1 239 ? -4.52 -15.781 -11.367 1 77.56 239 SER A CA 1
ATOM 1873 C C . SER A 1 239 ? -4.879 -15.492 -9.914 1 77.56 239 SER A C 1
ATOM 1875 O O . SER A 1 239 ? -5.434 -16.344 -9.219 1 77.56 239 SER A O 1
ATOM 1877 N N . TYR A 1 240 ? -4.59 -14.266 -9.539 1 84.19 240 TYR A N 1
ATOM 1878 C CA . TYR A 1 240 ? -4.809 -13.938 -8.141 1 84.19 240 TYR A CA 1
ATOM 1879 C C . TYR A 1 240 ? -5.301 -12.508 -7.977 1 84.19 240 TYR A C 1
ATOM 1881 O O . TYR A 1 240 ? -4.906 -11.617 -8.734 1 84.19 240 TYR A O 1
ATOM 1889 N N . LEU A 1 241 ? -6.215 -12.273 -7.102 1 92.12 241 LEU A N 1
ATOM 1890 C CA . LEU A 1 241 ? -6.648 -10.953 -6.652 1 92.12 241 LEU A CA 1
ATOM 1891 C C . LEU A 1 241 ? -6.543 -10.828 -5.137 1 92.12 241 LEU A C 1
ATOM 1893 O O . LEU A 1 241 ? -7.137 -11.625 -4.402 1 92.12 241 LEU A O 1
ATOM 1897 N N . THR A 1 242 ? -5.738 -9.938 -4.688 1 94.81 242 THR A N 1
ATOM 1898 C CA . THR A 1 242 ? -5.539 -9.773 -3.254 1 94.81 242 THR A CA 1
ATOM 1899 C C . THR A 1 242 ? -6.297 -8.547 -2.744 1 94.81 242 THR A C 1
ATOM 1901 O O . THR A 1 242 ? -6.016 -7.422 -3.162 1 94.81 242 THR A O 1
ATOM 1904 N N . VAL A 1 243 ? -7.203 -8.797 -1.876 1 98.12 243 VAL A N 1
ATOM 1905 C CA . VAL A 1 243 ? -7.973 -7.754 -1.211 1 98.12 243 VAL A CA 1
ATOM 1906 C C . VAL A 1 243 ? -7.488 -7.594 0.229 1 98.12 243 VAL A C 1
ATOM 1908 O O . VAL A 1 243 ? -7.668 -8.492 1.055 1 98.12 243 VAL A O 1
ATOM 1911 N N . ALA A 1 244 ? -6.926 -6.418 0.504 1 98.25 244 ALA A N 1
ATOM 1912 C CA . ALA A 1 244 ? -6.398 -6.16 1.841 1 98.25 244 ALA A CA 1
ATOM 1913 C C . ALA A 1 244 ? -7.359 -5.293 2.652 1 98.25 244 ALA A C 1
ATOM 1915 O O . ALA A 1 244 ? -7.836 -4.266 2.168 1 98.25 244 ALA A O 1
ATOM 1916 N N . ILE A 1 245 ? -7.684 -5.77 3.869 1 98.69 245 ILE A N 1
ATOM 1917 C CA . ILE A 1 245 ? -8.523 -5.047 4.816 1 98.69 245 ILE A CA 1
ATOM 1918 C C . ILE A 1 245 ? -7.676 -4.512 5.965 1 98.69 245 ILE A C 1
ATOM 1920 O O . ILE A 1 245 ? -7.012 -5.281 6.664 1 98.69 245 ILE A O 1
ATOM 1924 N N . GLY A 1 246 ? -7.77 -3.182 6.117 1 97.12 246 GLY A N 1
ATOM 1925 C CA . GLY A 1 246 ? -6.855 -2.596 7.086 1 97.12 246 GLY A CA 1
ATOM 1926 C C . GLY A 1 246 ? -7.566 -1.894 8.227 1 97.12 246 GLY A C 1
ATOM 1927 O O . GLY A 1 246 ? -8.586 -1.237 8.016 1 97.12 246 GLY A O 1
ATOM 1928 N N . CYS A 1 247 ? -7.102 -2.078 9.375 1 95.56 247 CYS A N 1
ATOM 1929 C CA . CYS A 1 247 ? -7.379 -1.242 10.539 1 95.56 247 CYS A CA 1
ATOM 1930 C C . CYS A 1 247 ? -6.086 -0.791 11.211 1 95.56 247 CYS A C 1
ATOM 1932 O O . CYS A 1 247 ? -5.016 -0.844 10.602 1 95.56 247 CYS A O 1
ATOM 1934 N N . THR A 1 248 ? -6.176 -0.237 12.398 1 88.25 248 THR A N 1
ATOM 1935 C CA . THR A 1 248 ? -4.969 0.329 12.984 1 88.25 248 THR A CA 1
ATOM 1936 C C . THR A 1 248 ? -3.971 -0.772 13.336 1 88.25 248 THR A C 1
ATOM 1938 O O . THR A 1 248 ? -2.824 -0.745 12.883 1 88.25 248 THR A O 1
ATOM 1941 N N . GLY A 1 249 ? -4.43 -1.847 14.023 1 88.12 249 GLY A N 1
ATOM 1942 C CA . GLY A 1 249 ? -3.523 -2.857 14.547 1 88.12 249 GLY A CA 1
ATOM 1943 C C . GLY A 1 249 ? -3.605 -4.176 13.797 1 88.12 249 GLY A C 1
ATOM 1944 O O . GLY A 1 249 ? -2.742 -5.039 13.961 1 88.12 249 GLY A O 1
ATOM 1945 N N . GLY A 1 250 ? -4.664 -4.371 13.047 1 92.75 250 GLY A N 1
ATOM 1946 C CA . GLY A 1 250 ? -4.824 -5.609 12.305 1 92.75 250 GLY A CA 1
ATOM 1947 C C . GLY A 1 250 ? -5.25 -6.777 13.172 1 92.75 250 GLY A C 1
ATOM 1948 O O . GLY A 1 250 ? -4.906 -7.926 12.891 1 92.75 250 GLY A O 1
ATOM 1949 N N . GLN A 1 251 ? -6.023 -6.457 14.156 1 93.44 251 GLN A N 1
ATOM 1950 C CA . GLN A 1 251 ? -6.316 -7.512 15.125 1 93.44 251 GLN A CA 1
ATOM 1951 C C . GLN A 1 251 ? -7.812 -7.809 15.172 1 93.44 251 GLN A C 1
ATOM 1953 O O . GLN A 1 251 ? -8.219 -8.969 15.25 1 93.44 251 GLN A O 1
ATOM 1958 N N . HIS A 1 252 ? -8.641 -6.812 15.141 1 96.56 252 HIS A N 1
ATOM 1959 C CA . HIS A 1 252 ? -10.062 -7.02 15.391 1 96.56 252 HIS A CA 1
ATOM 1960 C C . HIS A 1 252 ? -10.875 -6.789 14.125 1 96.56 252 HIS A C 1
ATOM 1962 O O . HIS A 1 252 ? -11.195 -7.738 13.406 1 96.56 252 HIS A O 1
ATOM 1968 N N . ARG A 1 253 ? -11.039 -5.516 13.781 1 97.75 253 ARG A N 1
ATOM 1969 C CA . ARG A 1 253 ? -11.969 -5.113 12.727 1 97.75 253 ARG A CA 1
ATOM 1970 C C . ARG A 1 253 ? -11.555 -5.707 11.383 1 97.75 253 ARG A C 1
ATOM 1972 O O . ARG A 1 253 ? -12.375 -6.309 10.68 1 97.75 253 ARG A O 1
ATOM 1979 N N . SER A 1 254 ? -10.234 -5.527 11.055 1 98.25 254 SER A N 1
ATOM 1980 C CA . SER A 1 254 ? -9.75 -6.008 9.766 1 98.25 254 SER A CA 1
ATOM 1981 C C . SER A 1 254 ? -9.82 -7.527 9.68 1 98.25 254 SER A C 1
ATOM 1983 O O . SER A 1 254 ? -10.203 -8.078 8.641 1 98.25 254 SER A O 1
ATOM 1985 N N . VAL A 1 255 ? -9.5 -8.188 10.781 1 97.81 255 VAL A N 1
ATOM 1986 C CA . VAL A 1 255 ? -9.539 -9.641 10.836 1 97.81 255 VAL A CA 1
ATOM 1987 C C . VAL A 1 255 ? -10.969 -10.133 10.664 1 97.81 255 VAL A C 1
ATOM 1989 O O . VAL A 1 255 ? -11.234 -11.031 9.867 1 97.81 255 VAL A O 1
ATOM 1992 N N . TYR A 1 256 ? -11.906 -9.516 11.383 1 98.5 256 TYR A N 1
ATOM 1993 C CA . TYR A 1 256 ? -13.32 -9.883 11.297 1 98.5 256 TYR A CA 1
ATOM 1994 C C . TYR A 1 256 ? -13.836 -9.758 9.875 1 98.5 256 TYR A C 1
ATOM 1996 O O . TYR A 1 256 ? -14.461 -10.68 9.344 1 98.5 256 TYR A O 1
ATOM 2004 N N . ILE A 1 257 ? -13.555 -8.688 9.219 1 98.81 257 ILE A N 1
ATOM 2005 C CA . ILE A 1 257 ? -14.094 -8.406 7.898 1 98.81 257 ILE A CA 1
ATOM 2006 C C . ILE A 1 257 ? -13.445 -9.328 6.867 1 98.81 257 ILE A C 1
ATOM 2008 O O . ILE A 1 257 ? -14.117 -9.82 5.961 1 98.81 257 ILE A O 1
ATOM 2012 N N . ALA A 1 258 ? -12.141 -9.562 6.969 1 98.31 258 ALA A N 1
ATOM 2013 C CA . ALA A 1 258 ? -11.477 -10.5 6.07 1 98.31 258 ALA A CA 1
ATOM 2014 C C . ALA A 1 258 ? -12.109 -11.883 6.156 1 98.31 258 ALA A C 1
ATOM 2016 O O . ALA A 1 258 ? -12.367 -12.523 5.129 1 98.31 258 ALA A O 1
ATOM 2017 N N . GLU A 1 259 ? -12.344 -12.305 7.371 1 98 259 GLU A N 1
ATOM 2018 C CA . GLU A 1 259 ? -12.992 -13.602 7.586 1 98 259 GLU A CA 1
ATOM 2019 C C . GLU A 1 259 ? -14.398 -13.617 6.996 1 98 259 GLU A C 1
ATOM 2021 O O . GLU A 1 259 ? -14.797 -14.578 6.344 1 98 259 GLU A O 1
ATOM 2026 N N . TRP A 1 260 ? -15.125 -12.594 7.277 1 98.31 260 TRP A N 1
ATOM 2027 C CA . TRP A 1 260 ? -16.5 -12.484 6.781 1 98.31 260 TRP A CA 1
ATOM 2028 C C . TRP A 1 260 ? -16.531 -12.57 5.258 1 98.31 260 TRP A C 1
ATOM 2030 O O . TRP A 1 260 ? -17.312 -13.336 4.691 1 98.31 260 TRP A O 1
ATOM 2040 N N . LEU A 1 261 ? -15.672 -11.812 4.602 1 98.38 261 LEU A N 1
ATOM 2041 C CA . LEU A 1 261 ? -15.609 -11.812 3.145 1 98.38 261 LEU A CA 1
ATOM 2042 C C . LEU A 1 261 ? -15.203 -13.188 2.617 1 98.38 261 LEU A C 1
ATOM 2044 O O . LEU A 1 261 ? -15.781 -13.672 1.644 1 98.38 261 LEU A O 1
ATOM 2048 N N . GLY A 1 262 ? -14.188 -13.75 3.264 1 97.31 262 GLY A N 1
ATOM 2049 C CA . GLY A 1 262 ? -13.766 -15.086 2.861 1 97.31 262 GLY A CA 1
ATOM 2050 C C . GLY A 1 262 ? -14.906 -16.094 2.844 1 97.31 262 GLY A C 1
ATOM 2051 O O . GLY A 1 262 ? -15.055 -16.844 1.881 1 97.31 262 GLY A O 1
ATOM 2052 N N . ARG A 1 263 ? -15.727 -16.078 3.861 1 96.31 263 ARG A N 1
ATOM 2053 C CA . ARG A 1 263 ? -16.844 -17 3.98 1 96.31 263 ARG A CA 1
ATOM 2054 C C . ARG A 1 263 ? -17.875 -16.766 2.881 1 96.31 263 ARG A C 1
ATOM 2056 O O . ARG A 1 263 ? -18.453 -17.719 2.355 1 96.31 263 ARG A O 1
ATOM 2063 N N . HIS A 1 264 ? -18.031 -15.609 2.523 1 95.81 264 HIS A N 1
ATOM 2064 C CA . HIS A 1 264 ? -19.109 -15.258 1.598 1 95.81 264 HIS A CA 1
ATOM 2065 C C . HIS A 1 264 ? -18.688 -15.516 0.153 1 95.81 264 HIS A C 1
ATOM 2067 O O . HIS A 1 264 ? -19.547 -15.609 -0.734 1 95.81 264 HIS A O 1
ATOM 2073 N N . PHE A 1 265 ? -17.406 -15.57 -0.14 1 95.31 265 PHE A N 1
ATOM 2074 C CA . PHE A 1 265 ? -16.938 -15.844 -1.496 1 95.31 265 PHE A CA 1
ATOM 2075 C C . PHE A 1 265 ? -16.547 -17.312 -1.652 1 95.31 265 PHE A C 1
ATOM 2077 O O . PHE A 1 265 ? -16.391 -17.797 -2.771 1 95.31 265 PHE A O 1
ATOM 2084 N N . SER A 1 266 ? -16.406 -18.031 -0.578 1 90.94 266 SER A N 1
ATOM 2085 C CA . SER A 1 266 ? -15.828 -19.375 -0.577 1 90.94 266 SER A CA 1
ATOM 2086 C C . SER A 1 266 ? -16.75 -20.375 -1.287 1 90.94 266 SER A C 1
ATOM 2088 O O . SER A 1 266 ? -16.297 -21.438 -1.721 1 90.94 266 SER A O 1
ATOM 2090 N N . ASP A 1 267 ? -18.016 -20.047 -1.417 1 87.06 267 ASP A N 1
ATOM 2091 C CA . ASP A 1 267 ? -18.969 -20.953 -2.049 1 87.06 267 ASP A CA 1
ATOM 2092 C C . ASP A 1 267 ? -18.781 -20.969 -3.564 1 87.06 267 ASP A C 1
ATOM 2094 O O . ASP A 1 267 ? -19.125 -21.953 -4.223 1 87.06 267 ASP A O 1
ATOM 2098 N N . THR A 1 268 ? -18.188 -19.922 -4.086 1 83.31 268 THR A N 1
ATOM 2099 C CA . THR A 1 268 ? -18.188 -19.797 -5.539 1 83.31 268 THR A CA 1
ATOM 2100 C C . THR A 1 268 ? -16.766 -19.734 -6.086 1 83.31 268 THR A C 1
ATOM 2102 O O . THR A 1 268 ? -16.547 -19.953 -7.277 1 83.31 268 THR A O 1
ATOM 2105 N N . LEU A 1 269 ? -15.867 -19.422 -5.23 1 87 269 LEU A N 1
ATOM 2106 C CA . LEU A 1 269 ? -14.5 -19.203 -5.695 1 87 269 LEU A CA 1
ATOM 2107 C C . LEU A 1 269 ? -13.492 -19.859 -4.75 1 87 269 LEU A C 1
ATOM 2109 O O . LEU A 1 269 ? -13.836 -20.203 -3.619 1 87 269 LEU A O 1
ATOM 2113 N N . ARG A 1 270 ? -12.336 -20.094 -5.289 1 88.38 270 ARG A N 1
ATOM 2114 C CA . ARG A 1 270 ? -11.203 -20.406 -4.426 1 88.38 270 ARG A CA 1
ATOM 2115 C C . ARG A 1 270 ? -10.781 -19.188 -3.607 1 88.38 270 ARG A C 1
ATOM 2117 O O . ARG A 1 270 ? -10.5 -18.141 -4.164 1 88.38 270 ARG A O 1
ATOM 2124 N N . VAL A 1 271 ? -10.789 -19.391 -2.295 1 91.75 271 VAL A N 1
ATOM 2125 C CA . VAL A 1 271 ? -10.547 -18.25 -1.423 1 91.75 271 VAL A CA 1
ATOM 2126 C C . VAL A 1 271 ? -9.469 -18.609 -0.398 1 91.75 271 VAL A C 1
ATOM 2128 O O . VAL A 1 271 ? -9.469 -19.703 0.15 1 91.75 271 VAL A O 1
ATOM 2131 N N . LEU A 1 272 ? -8.547 -17.719 -0.212 1 91 272 LEU A N 1
ATOM 2132 C CA . LEU A 1 272 ? -7.586 -17.781 0.885 1 91 272 LEU A CA 1
ATOM 2133 C C . LEU A 1 272 ? -7.719 -16.562 1.793 1 91 272 LEU A C 1
ATOM 2135 O O . LEU A 1 272 ? -7.879 -15.445 1.312 1 91 272 LEU A O 1
ATOM 2139 N N . VAL A 1 273 ? -7.746 -16.828 3.117 1 93.5 273 VAL A N 1
ATOM 2140 C CA . VAL A 1 273 ? -7.789 -15.75 4.102 1 93.5 273 VAL A CA 1
ATOM 2141 C C . VAL A 1 273 ? -6.516 -15.766 4.941 1 93.5 273 VAL A C 1
ATOM 2143 O O . VAL A 1 273 ? -6.133 -16.797 5.48 1 93.5 273 VAL A O 1
ATOM 2146 N N . ARG A 1 274 ? -5.906 -14.562 4.984 1 91.88 274 ARG A N 1
ATOM 2147 C CA . ARG A 1 274 ? -4.633 -14.438 5.688 1 91.88 274 ARG A CA 1
ATOM 2148 C C . ARG A 1 274 ? -4.645 -13.234 6.621 1 91.88 274 ARG A C 1
ATOM 2150 O O . ARG A 1 274 ? -5.258 -12.211 6.316 1 91.88 274 ARG A O 1
ATOM 2157 N N . HIS A 1 275 ? -3.951 -13.438 7.734 1 92.25 275 HIS A N 1
ATOM 2158 C CA . HIS A 1 275 ? -3.857 -12.352 8.703 1 92.25 275 HIS A CA 1
ATOM 2159 C C . HIS A 1 275 ? -2.404 -11.984 8.977 1 92.25 275 HIS A C 1
ATOM 2161 O O . HIS A 1 275 ? -1.681 -12.734 9.633 1 92.25 275 HIS A O 1
ATOM 2167 N N . ARG A 1 276 ? -1.993 -10.922 8.562 1 87.06 276 ARG A N 1
ATOM 2168 C CA . ARG A 1 276 ? -0.596 -10.5 8.625 1 87.06 276 ARG A CA 1
ATOM 2169 C C . ARG A 1 276 ? -0.173 -10.219 10.062 1 87.06 276 ARG A C 1
ATOM 2171 O O . ARG A 1 276 ? 0.954 -10.523 10.461 1 87.06 276 ARG A O 1
ATOM 2178 N N . SER A 1 277 ? -0.995 -9.539 10.859 1 74.81 277 SER A N 1
ATOM 2179 C CA . SER A 1 277 ? -0.605 -9.055 12.172 1 74.81 277 SER A CA 1
ATOM 2180 C C . SER A 1 277 ? -0.773 -10.141 13.234 1 74.81 277 SER A C 1
ATOM 2182 O O . SER A 1 277 ? -0.635 -9.875 14.43 1 74.81 277 SER A O 1
ATOM 2184 N N . ALA A 1 278 ? -1.174 -11.227 12.898 1 63.44 278 ALA A N 1
ATOM 2185 C CA . ALA A 1 278 ? -1.424 -12.305 13.859 1 63.44 278 ALA A CA 1
ATOM 2186 C C . ALA A 1 278 ? -0.159 -12.641 14.648 1 63.44 278 ALA A C 1
ATOM 2188 O O . ALA A 1 278 ? -0.212 -12.859 15.859 1 63.44 278 ALA A O 1
ATOM 2189 N N . ALA A 1 279 ? 0.984 -12.688 13.953 1 54.09 279 ALA A N 1
ATOM 2190 C CA . ALA A 1 279 ? 2.219 -13.125 14.594 1 54.09 279 ALA A CA 1
ATOM 2191 C C . ALA A 1 279 ? 2.795 -12.031 15.484 1 54.09 279 ALA A C 1
ATOM 2193 O O . ALA A 1 279 ? 3.477 -12.312 16.469 1 54.09 279 ALA A O 1
ATOM 2194 N N . ARG A 1 280 ? 2.604 -10.82 15.07 1 55.47 280 ARG A N 1
ATOM 2195 C CA . ARG A 1 280 ? 3.174 -9.711 15.828 1 55.47 280 ARG A CA 1
ATOM 2196 C C . ARG A 1 280 ? 2.514 -9.586 17.203 1 55.47 280 ARG A C 1
ATOM 2198 O O . ARG A 1 280 ? 3.133 -9.102 18.156 1 55.47 280 ARG A O 1
ATOM 2205 N N . ARG A 1 281 ? 1.328 -9.977 17.297 1 53.28 281 ARG A N 1
ATOM 2206 C CA . ARG A 1 281 ? 0.618 -9.977 18.578 1 53.28 281 ARG A CA 1
ATOM 2207 C C . ARG A 1 281 ? 1.387 -10.758 19.641 1 53.28 281 ARG A C 1
ATOM 2209 O O . ARG A 1 281 ? 1.409 -10.375 20.812 1 53.28 281 ARG A O 1
ATOM 2216 N N . ILE A 1 282 ? 1.859 -11.828 19.109 1 48 282 ILE A N 1
ATOM 2217 C CA . ILE A 1 282 ? 2.566 -12.656 20.094 1 48 282 ILE A CA 1
ATOM 2218 C C . ILE A 1 282 ? 3.744 -11.867 20.672 1 48 282 ILE A C 1
ATOM 2220 O O . ILE A 1 282 ? 3.984 -11.898 21.875 1 48 282 ILE A O 1
ATOM 2224 N N . VAL A 1 283 ? 4.285 -11.125 19.828 1 45.72 283 VAL A N 1
ATOM 2225 C CA . VAL A 1 283 ? 5.461 -10.383 20.281 1 45.72 283 VAL A CA 1
ATOM 2226 C C . VAL A 1 283 ? 5.027 -9.148 21.062 1 45.72 283 VAL A C 1
ATOM 2228 O O . VAL A 1 283 ? 5.609 -8.836 22.109 1 45.72 283 VAL A O 1
ATOM 2231 N N . ASP A 1 284 ? 4.094 -8.406 20.562 1 47.91 284 ASP A N 1
ATOM 2232 C CA . ASP A 1 284 ? 3.607 -7.195 21.219 1 47.91 284 ASP A CA 1
ATOM 2233 C C . ASP A 1 284 ? 2.99 -7.527 22.578 1 47.91 284 ASP A C 1
ATOM 2235 O O . ASP A 1 284 ? 3.09 -6.738 23.531 1 47.91 284 ASP A O 1
ATOM 2239 N N . HIS A 1 285 ? 2.232 -8.539 22.625 1 47 285 HIS A N 1
ATOM 2240 C CA . HIS A 1 285 ? 1.696 -8.977 23.906 1 47 285 HIS A CA 1
ATOM 2241 C C . HIS A 1 285 ? 2.805 -9.477 24.828 1 47 285 HIS A C 1
ATOM 2243 O O . HIS A 1 285 ? 2.699 -9.367 26.047 1 47 285 HIS A O 1
ATOM 2249 N N . GLY A 1 286 ? 3.705 -10.109 24.266 1 39.19 286 GLY A N 1
ATOM 2250 C CA . GLY A 1 286 ? 4.785 -10.492 25.156 1 39.19 286 GLY A CA 1
ATOM 2251 C C . GLY A 1 286 ? 5.531 -9.305 25.734 1 39.19 286 GLY A C 1
ATOM 2252 O O . GLY A 1 286 ? 6.051 -9.375 26.859 1 39.19 286 GLY A O 1
ATOM 2253 N N . ALA A 1 287 ? 5.664 -8.289 25.047 1 41.5 287 ALA A N 1
ATOM 2254 C CA . ALA A 1 287 ? 6.344 -7.109 25.578 1 41.5 287 ALA A CA 1
ATOM 2255 C C . ALA A 1 287 ? 5.48 -6.395 26.609 1 41.5 287 ALA A C 1
ATOM 2257 O O . ALA A 1 287 ? 5.996 -5.82 27.562 1 41.5 287 ALA A O 1
ATOM 2258 N N . ASP A 1 288 ? 4.273 -6.301 26.484 1 37.78 288 ASP A N 1
ATOM 2259 C CA . ASP A 1 288 ? 3.406 -5.727 27.5 1 37.78 288 ASP A CA 1
ATOM 2260 C C . ASP A 1 288 ? 3.422 -6.578 28.781 1 37.78 288 ASP A C 1
ATOM 2262 O O . ASP A 1 288 ? 3.295 -6.051 29.891 1 37.78 288 ASP A O 1
ATOM 2266 N N . MET A 1 289 ? 3.525 -7.852 28.688 1 33.97 289 MET A N 1
ATOM 2267 C CA . MET A 1 289 ? 3.584 -8.695 29.875 1 33.97 289 MET A CA 1
ATOM 2268 C C . MET A 1 289 ? 4.938 -8.57 30.562 1 33.97 289 MET A C 1
ATOM 2270 O O . MET A 1 289 ? 5.078 -8.938 31.734 1 33.97 289 MET A O 1
ATOM 2274 N N . ALA A 1 290 ? 5.953 -8.477 29.875 1 35.88 290 ALA A N 1
ATOM 2275 C CA . ALA A 1 290 ? 7.238 -8.375 30.562 1 35.88 290 ALA A CA 1
ATOM 2276 C C . ALA A 1 290 ? 7.367 -7.039 31.297 1 35.88 290 ALA A C 1
ATOM 2278 O O . ALA A 1 290 ? 8.289 -6.848 32.094 1 35.88 290 ALA A O 1
ATOM 2279 N N . ASP A 1 291 ? 6.93 -6.039 30.797 1 28.66 291 ASP A N 1
ATOM 2280 C CA . ASP A 1 291 ? 7.043 -4.75 31.484 1 28.66 291 ASP A CA 1
ATOM 2281 C C . ASP A 1 291 ? 6.082 -4.668 32.656 1 28.66 291 ASP A C 1
ATOM 2283 O O . ASP A 1 291 ? 5.953 -3.613 33.281 1 28.66 291 ASP A O 1
ATOM 2287 N N . LYS A 1 292 ? 5.359 -5.82 32.844 1 30.16 292 LYS A N 1
ATOM 2288 C CA . LYS A 1 292 ? 4.785 -5.949 34.188 1 30.16 292 LYS A CA 1
ATOM 2289 C C . LYS A 1 292 ? 5.703 -6.75 35.094 1 30.16 292 LYS A C 1
ATOM 2291 O O . LYS A 1 292 ? 6.266 -7.77 34.688 1 30.16 292 LYS A O 1
ATOM 2296 N N . MET B 1 1 ? -4.125 33.438 12.922 1 86.81 1 MET B N 1
ATOM 2297 C CA . MET B 1 1 ? -2.791 32.938 12.602 1 86.81 1 MET B CA 1
ATOM 2298 C C . MET B 1 1 ? -2.859 31.531 12.016 1 86.81 1 MET B C 1
ATOM 2300 O O . MET B 1 1 ? -3.672 30.719 12.445 1 86.81 1 MET B O 1
ATOM 2304 N N . GLN B 1 2 ? -2.029 31.312 10.945 1 89.62 2 GLN B N 1
ATOM 2305 C CA . GLN B 1 2 ? -1.921 29.984 10.328 1 89.62 2 GLN B CA 1
ATOM 2306 C C . GLN B 1 2 ? -0.598 29.312 10.688 1 89.62 2 GLN B C 1
ATOM 2308 O O . GLN B 1 2 ? 0.469 29.922 10.531 1 89.62 2 GLN B O 1
ATOM 2313 N N . ILE B 1 3 ? -0.755 28.109 11.203 1 90.88 3 ILE B N 1
ATOM 2314 C CA . ILE B 1 3 ? 0.435 27.359 11.602 1 90.88 3 ILE B CA 1
ATOM 2315 C C . ILE B 1 3 ? 0.517 26.062 10.797 1 90.88 3 ILE B C 1
ATOM 2317 O O . ILE B 1 3 ? -0.464 25.328 10.711 1 90.88 3 ILE B O 1
ATOM 2321 N N . VAL B 1 4 ? 1.613 25.844 10.211 1 91.5 4 VAL B N 1
ATOM 2322 C CA . VAL B 1 4 ? 1.881 24.578 9.531 1 91.5 4 VAL B CA 1
ATOM 2323 C C . VAL B 1 4 ? 3.01 23.844 10.25 1 91.5 4 VAL B C 1
ATOM 2325 O O . VAL B 1 4 ? 4.133 24.344 10.328 1 91.5 4 VAL B O 1
ATOM 2328 N N . LEU B 1 5 ? 2.629 22.766 10.805 1 90.75 5 LEU B N 1
ATOM 2329 C CA . LEU B 1 5 ? 3.621 21.891 11.422 1 90.75 5 LEU B CA 1
ATOM 2330 C C . LEU B 1 5 ? 4.102 20.828 10.43 1 90.75 5 LEU B C 1
ATOM 2332 O O . LEU B 1 5 ? 3.293 20.172 9.781 1 90.75 5 LEU B O 1
ATOM 2336 N N . ILE B 1 6 ? 5.422 20.719 10.297 1 91.56 6 ILE B N 1
ATOM 2337 C CA . ILE B 1 6 ? 6.012 19.719 9.398 1 91.56 6 ILE B CA 1
ATOM 2338 C C . ILE B 1 6 ? 6.793 18.688 10.211 1 91.56 6 ILE B C 1
ATOM 2340 O O . ILE B 1 6 ? 7.676 19.047 10.992 1 91.56 6 ILE B O 1
ATOM 2344 N N . SER B 1 7 ? 6.406 17.516 10.094 1 89.62 7 SER B N 1
ATOM 2345 C CA . SER B 1 7 ? 7.168 16.406 10.648 1 89.62 7 SER B CA 1
ATOM 2346 C C . SER B 1 7 ? 7.406 15.32 9.594 1 89.62 7 SER B C 1
ATOM 2348 O O . SER B 1 7 ? 6.91 15.422 8.469 1 89.62 7 SER B O 1
ATOM 2350 N N . GLY B 1 8 ? 8.289 14.383 9.969 1 89.25 8 GLY B N 1
ATOM 2351 C CA . GLY B 1 8 ? 8.602 13.336 9 1 89.25 8 GLY B CA 1
ATOM 2352 C C . GLY B 1 8 ? 9.93 12.664 9.266 1 89.25 8 GLY B C 1
ATOM 2353 O O . GLY B 1 8 ? 10.695 13.094 10.133 1 89.25 8 GLY B O 1
ATOM 2354 N N . LEU B 1 9 ? 10.117 11.703 8.453 1 88.12 9 LEU B N 1
ATOM 2355 C CA . LEU B 1 9 ? 11.367 10.961 8.57 1 88.12 9 LEU B CA 1
ATOM 2356 C C . LEU B 1 9 ? 12.531 11.75 7.984 1 88.12 9 LEU B C 1
ATOM 2358 O O . LEU B 1 9 ? 12.344 12.57 7.078 1 88.12 9 LEU B O 1
ATOM 2362 N N . SER B 1 10 ? 13.688 11.477 8.609 1 84.25 10 SER B N 1
ATOM 2363 C CA . SER B 1 10 ? 14.891 12.062 8.023 1 84.25 10 SER B CA 1
ATOM 2364 C C . SER B 1 10 ? 15.062 11.633 6.57 1 84.25 10 SER B C 1
ATOM 2366 O O . SER B 1 10 ? 14.984 10.445 6.25 1 84.25 10 SER B O 1
ATOM 2368 N N . GLY B 1 11 ? 15.188 12.609 5.715 1 86.5 11 GLY B N 1
ATOM 2369 C CA . GLY B 1 11 ? 15.367 12.312 4.305 1 86.5 11 GLY B CA 1
ATOM 2370 C C . GLY B 1 11 ? 14.07 12.305 3.523 1 86.5 11 GLY B C 1
ATOM 2371 O O . GLY B 1 11 ? 14.062 12.055 2.316 1 86.5 11 GLY B O 1
ATOM 2372 N N . SER B 1 12 ? 13.016 12.656 4.184 1 90.25 12 SER B N 1
ATOM 2373 C CA . SER B 1 12 ? 11.719 12.523 3.539 1 90.25 12 SER B CA 1
ATOM 2374 C C . SER B 1 12 ? 11.336 13.805 2.803 1 90.25 12 SER B C 1
ATOM 2376 O O . SER B 1 12 ? 10.32 13.852 2.109 1 90.25 12 SER B O 1
ATOM 2378 N N . GLY B 1 13 ? 12.117 14.914 2.975 1 89.94 13 GLY B N 1
ATOM 2379 C CA . GLY B 1 13 ? 11.836 16.141 2.24 1 89.94 13 GLY B CA 1
ATOM 2380 C C . GLY B 1 13 ? 11.391 17.281 3.133 1 89.94 13 GLY B C 1
ATOM 2381 O O . GLY B 1 13 ? 10.789 18.25 2.658 1 89.94 13 GLY B O 1
ATOM 2382 N N . LYS B 1 14 ? 11.68 17.203 4.414 1 89.88 14 LYS B N 1
ATOM 2383 C CA . LYS B 1 14 ? 11.281 18.25 5.355 1 89.88 14 LYS B CA 1
ATOM 2384 C C . LYS B 1 14 ? 11.906 19.578 4.996 1 89.88 14 LYS B C 1
ATOM 2386 O O . LYS B 1 14 ? 11.25 20.625 5.059 1 89.88 14 LYS B O 1
ATOM 2391 N N . SER B 1 15 ? 13.156 19.484 4.629 1 87.44 15 SER B N 1
ATOM 2392 C CA . SER B 1 15 ? 13.852 20.719 4.262 1 87.44 15 SER B CA 1
ATOM 2393 C C . SER B 1 15 ? 13.211 21.375 3.037 1 87.44 15 SER B C 1
ATOM 2395 O O . SER B 1 15 ? 13.07 22.594 2.975 1 87.44 15 SER B O 1
ATOM 2397 N N . ILE B 1 16 ? 12.836 20.594 2.102 1 90.56 16 ILE B N 1
ATOM 2398 C CA . ILE B 1 16 ? 12.156 21.094 0.906 1 90.56 16 ILE B CA 1
ATOM 2399 C C . ILE B 1 16 ? 10.828 21.734 1.291 1 90.56 16 ILE B C 1
ATOM 2401 O O . ILE B 1 16 ? 10.516 22.828 0.841 1 90.56 16 ILE B O 1
ATOM 2405 N N . ALA B 1 17 ? 10.109 21.062 2.135 1 92.94 17 ALA B N 1
ATOM 2406 C CA . ALA B 1 17 ? 8.812 21.562 2.572 1 92.94 17 ALA B CA 1
ATOM 2407 C C . ALA B 1 17 ? 8.953 22.906 3.289 1 92.94 17 ALA B C 1
ATOM 2409 O O . ALA B 1 17 ? 8.188 23.844 3.025 1 92.94 17 ALA B O 1
ATOM 2410 N N . LEU B 1 18 ? 9.922 23.016 4.145 1 91.5 18 LEU B N 1
ATOM 2411 C CA . LEU B 1 18 ? 10.156 24.25 4.887 1 91.5 18 LEU B CA 1
ATOM 2412 C C . LEU B 1 18 ? 10.523 25.391 3.945 1 91.5 18 LEU B C 1
ATOM 2414 O O . LEU B 1 18 ? 10.055 26.516 4.117 1 91.5 18 LEU B O 1
ATOM 2418 N N . LYS B 1 19 ? 11.312 25.031 3.014 1 91.44 19 LYS B N 1
ATOM 2419 C CA . LYS B 1 19 ? 11.734 26.031 2.047 1 91.44 19 LYS B CA 1
ATOM 2420 C C . LYS B 1 19 ? 10.555 26.547 1.23 1 91.44 19 LYS B C 1
ATOM 2422 O O . LYS B 1 19 ? 10.461 27.734 0.941 1 91.44 19 LYS B O 1
ATOM 2427 N N . VAL B 1 20 ? 9.711 25.688 0.846 1 92.62 20 VAL B N 1
ATOM 2428 C CA . VAL B 1 20 ? 8.516 26.062 0.101 1 92.62 20 VAL B CA 1
ATOM 2429 C C . VAL B 1 20 ? 7.676 27.031 0.932 1 92.62 20 VAL B C 1
ATOM 2431 O O . VAL B 1 20 ? 7.191 28.047 0.419 1 92.62 20 VAL B O 1
ATOM 2434 N N . LEU B 1 21 ? 7.547 26.734 2.205 1 93.25 21 LEU B N 1
ATOM 2435 C CA . LEU B 1 21 ? 6.75 27.562 3.092 1 93.25 21 LEU B CA 1
ATOM 2436 C C . LEU B 1 21 ? 7.406 28.938 3.293 1 93.25 21 LEU B C 1
ATOM 2438 O O . LEU B 1 21 ? 6.723 29.953 3.299 1 93.25 21 LEU B O 1
ATOM 2442 N N . GLU B 1 22 ? 8.688 28.891 3.334 1 91.19 22 GLU B N 1
ATOM 2443 C CA . GLU B 1 22 ? 9.43 30.141 3.416 1 91.19 22 GLU B CA 1
ATOM 2444 C C . GLU B 1 22 ? 9.203 31 2.17 1 91.19 22 GLU B C 1
ATOM 2446 O O . GLU B 1 22 ? 8.938 32.188 2.273 1 91.19 22 GLU B O 1
ATOM 2451 N N . ASP B 1 23 ? 9.266 30.359 1.109 1 91.5 23 ASP B N 1
ATOM 2452 C CA . ASP B 1 23 ? 9.141 31.047 -0.178 1 91.5 23 ASP B CA 1
ATOM 2453 C C . ASP B 1 23 ? 7.758 31.688 -0.324 1 91.5 23 ASP B C 1
ATOM 2455 O O . ASP B 1 23 ? 7.609 32.688 -1.011 1 91.5 23 ASP B O 1
ATOM 2459 N N . VAL B 1 24 ? 6.809 31.125 0.343 1 91.44 24 VAL B N 1
ATOM 2460 C CA . VAL B 1 24 ? 5.453 31.641 0.174 1 91.44 24 VAL B CA 1
ATOM 2461 C C . VAL B 1 24 ? 5.105 32.562 1.336 1 91.44 24 VAL B C 1
ATOM 2463 O O . VAL B 1 24 ? 3.934 32.844 1.579 1 91.44 24 VAL B O 1
ATOM 2466 N N . GLY B 1 25 ? 6.059 32.875 2.203 1 90.69 25 GLY B N 1
ATOM 2467 C CA . GLY B 1 25 ? 5.883 33.969 3.137 1 90.69 25 GLY B CA 1
ATOM 2468 C C . GLY B 1 25 ? 5.703 33.531 4.57 1 90.69 25 GLY B C 1
ATOM 2469 O O . GLY B 1 25 ? 5.375 34.312 5.449 1 90.69 25 GLY B O 1
ATOM 2470 N N . TYR B 1 26 ? 5.906 32.25 4.859 1 93 26 TYR B N 1
ATOM 2471 C CA . TYR B 1 26 ? 5.812 31.781 6.234 1 93 26 TYR B CA 1
ATOM 2472 C C . TYR B 1 26 ? 7.094 32.094 7.004 1 93 26 TYR B C 1
ATOM 2474 O O . TYR B 1 26 ? 8.195 32 6.449 1 93 26 TYR B O 1
ATOM 2482 N N . TYR B 1 27 ? 6.863 32.469 8.258 1 91.44 27 TYR B N 1
ATOM 2483 C CA . TYR B 1 27 ? 8 32.438 9.172 1 91.44 27 TYR B CA 1
ATOM 2484 C C . TYR B 1 27 ? 8.391 31 9.5 1 91.44 27 TYR B C 1
ATOM 2486 O O . TYR B 1 27 ? 7.629 30.281 10.148 1 91.44 27 TYR B O 1
ATOM 2494 N N . ALA B 1 28 ? 9.531 30.562 9.047 1 90.06 28 ALA B N 1
ATOM 2495 C CA . ALA B 1 28 ? 9.906 29.156 9.133 1 90.06 28 ALA B CA 1
ATOM 2496 C C . ALA B 1 28 ? 10.898 28.906 10.266 1 90.06 28 ALA B C 1
ATOM 2498 O O . ALA B 1 28 ? 11.867 29.656 10.422 1 90.06 28 ALA B O 1
ATOM 2499 N N . VAL B 1 29 ? 10.57 27.969 11.047 1 86.94 29 VAL B N 1
ATOM 2500 C CA . VAL B 1 29 ? 11.453 27.547 12.133 1 86.94 29 VAL B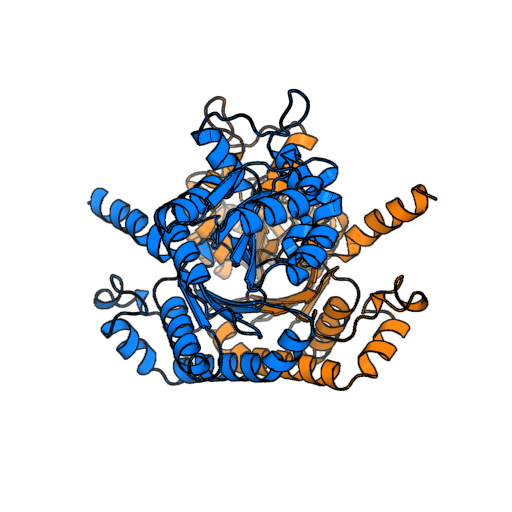 CA 1
ATOM 2501 C C . VAL B 1 29 ? 11.805 26.062 11.945 1 86.94 29 VAL B C 1
ATOM 2503 O O . VAL B 1 29 ? 10.914 25.234 11.758 1 86.94 29 VAL B O 1
ATOM 2506 N N . ASP B 1 30 ? 13.109 25.734 11.969 1 84.19 30 ASP B N 1
ATOM 2507 C CA . ASP B 1 30 ? 13.562 24.359 11.828 1 84.19 30 ASP B CA 1
ATOM 2508 C C . ASP B 1 30 ? 14 23.781 13.172 1 84.19 30 ASP B C 1
ATOM 2510 O O . ASP B 1 30 ? 14.617 24.484 13.984 1 84.19 30 ASP B O 1
ATOM 2514 N N . ASN B 1 31 ? 13.641 22.594 13.477 1 77.19 31 ASN B N 1
ATOM 2515 C CA . ASN B 1 31 ? 14.133 21.797 14.594 1 77.19 31 ASN B CA 1
ATOM 2516 C C . ASN B 1 31 ? 13.781 22.438 15.93 1 77.19 31 ASN B C 1
ATOM 2518 O O . ASN B 1 31 ? 14.648 22.625 16.781 1 77.19 31 ASN B O 1
ATOM 2522 N N . LEU B 1 32 ? 12.586 22.75 16.094 1 77.62 32 LEU B N 1
ATOM 2523 C CA . LEU B 1 32 ? 12.125 23.266 17.375 1 77.62 32 LEU B CA 1
ATOM 2524 C C . LEU B 1 32 ? 11.609 22.156 18.266 1 77.62 32 LEU B C 1
ATOM 2526 O O . LEU B 1 32 ? 10.797 21.328 17.828 1 77.62 32 LEU B O 1
ATOM 2530 N N . PRO B 1 33 ? 12.18 22.156 19.516 1 77.69 33 PRO B N 1
ATOM 2531 C CA . PRO B 1 33 ? 11.578 21.203 20.453 1 77.69 33 PRO B CA 1
ATOM 2532 C C . PRO B 1 33 ? 10.07 21.406 20.609 1 77.69 33 PRO B C 1
ATOM 2534 O O . PRO B 1 33 ? 9.602 22.531 20.703 1 77.69 33 PRO B O 1
ATOM 2537 N N . ALA B 1 34 ? 9.406 20.328 20.609 1 80.62 34 ALA B N 1
ATOM 2538 C CA . ALA B 1 34 ? 7.949 20.375 20.656 1 80.62 34 ALA B CA 1
ATOM 2539 C C . ALA B 1 34 ? 7.457 21.125 21.875 1 80.62 34 ALA B C 1
ATOM 2541 O O . ALA B 1 34 ? 6.41 21.781 21.844 1 80.62 34 ALA B O 1
ATOM 2542 N N . THR B 1 35 ? 8.234 21.109 22.938 1 79.81 35 THR B N 1
ATOM 2543 C CA . THR B 1 35 ? 7.828 21.719 24.188 1 79.81 35 THR B CA 1
ATOM 2544 C C . THR B 1 35 ? 7.828 23.25 24.078 1 79.81 35 THR B C 1
ATOM 2546 O O . THR B 1 35 ? 7.18 23.938 24.859 1 79.81 35 THR B O 1
ATOM 2549 N N . LEU B 1 36 ? 8.477 23.703 23.094 1 81.38 36 LEU B N 1
ATOM 2550 C CA . LEU B 1 36 ? 8.617 25.141 22.953 1 81.38 36 LEU B CA 1
ATOM 2551 C C . LEU B 1 36 ? 7.621 25.703 21.953 1 81.38 36 LEU B C 1
ATOM 2553 O O . LEU B 1 36 ? 7.547 26.906 21.75 1 81.38 36 LEU B O 1
ATOM 2557 N N . LEU B 1 37 ? 6.852 24.812 21.406 1 86.12 37 LEU B N 1
ATOM 2558 C CA . LEU B 1 37 ? 5.949 25.188 20.312 1 86.12 37 LEU B CA 1
ATOM 2559 C C . LEU B 1 37 ? 4.965 26.25 20.766 1 86.12 37 LEU B C 1
ATOM 2561 O O . LEU B 1 37 ? 4.82 27.297 20.109 1 86.12 37 LEU B O 1
ATOM 2565 N N . PRO B 1 38 ? 4.34 26.062 21.953 1 84.38 38 PRO B N 1
ATOM 2566 C CA . PRO B 1 38 ? 3.363 27.078 22.375 1 84.38 38 PRO B CA 1
ATOM 2567 C C . PRO B 1 38 ? 3.998 28.438 22.625 1 84.38 38 PRO B C 1
ATOM 2569 O O . PRO B 1 38 ? 3.424 29.469 22.25 1 84.38 38 PRO B O 1
ATOM 2572 N N . GLU B 1 39 ? 5.113 28.406 23.203 1 84.94 39 GLU B N 1
ATOM 2573 C CA . GLU B 1 39 ? 5.812 29.656 23.5 1 84.94 39 GLU B CA 1
ATOM 2574 C C . GLU B 1 39 ? 6.211 30.375 22.219 1 84.94 39 GLU B C 1
ATOM 2576 O O . GLU B 1 39 ? 6.07 31.609 22.109 1 84.94 39 GLU B O 1
ATOM 2581 N N . LEU B 1 40 ? 6.676 29.625 21.328 1 85.12 40 LEU B N 1
ATOM 2582 C CA . LEU B 1 40 ? 7.078 30.188 20.047 1 85.12 40 LEU B CA 1
ATOM 2583 C C . LEU B 1 40 ? 5.883 30.797 19.312 1 85.12 40 LEU B C 1
ATOM 2585 O O . LEU B 1 40 ? 5.965 31.906 18.797 1 85.12 40 LEU B O 1
ATOM 2589 N N . VAL B 1 41 ? 4.828 30.125 19.297 1 87.44 41 VAL B N 1
ATOM 2590 C CA . VAL B 1 41 ? 3.631 30.562 18.578 1 87.44 41 VAL B CA 1
ATOM 2591 C C . VAL B 1 41 ? 3.082 31.844 19.234 1 87.44 41 VAL B C 1
ATOM 2593 O O . VAL B 1 41 ? 2.676 32.781 18.531 1 87.44 41 VAL B O 1
ATOM 2596 N N . ALA B 1 42 ? 3.121 31.875 20.562 1 85.88 42 ALA B N 1
ATOM 2597 C CA . ALA B 1 42 ? 2.664 33.062 21.281 1 85.88 42 ALA B CA 1
ATOM 2598 C C . ALA B 1 42 ? 3.52 34.281 20.938 1 85.88 42 ALA B C 1
ATOM 2600 O O . ALA B 1 42 ? 2.994 35.375 20.688 1 85.88 42 ALA B O 1
ATOM 2601 N N . GLU B 1 43 ? 4.781 34.031 20.938 1 86.69 43 GLU B N 1
ATOM 2602 C CA . GLU B 1 43 ? 5.711 35.125 20.625 1 86.69 43 GLU B CA 1
ATOM 2603 C C . GLU B 1 43 ? 5.504 35.625 19.203 1 86.69 43 GLU B C 1
ATOM 2605 O O . GLU B 1 43 ? 5.473 36.844 18.984 1 86.69 43 GLU B O 1
ATOM 2610 N N . LEU B 1 44 ? 5.328 34.719 18.328 1 87.12 44 LEU B N 1
ATOM 2611 C CA . LEU B 1 44 ? 5.172 35.094 16.938 1 87.12 44 LEU B CA 1
ATOM 2612 C C . LEU B 1 44 ? 3.828 35.75 16.703 1 87.12 44 LEU B C 1
ATOM 2614 O O . LEU B 1 44 ? 3.723 36.688 15.883 1 87.12 44 LEU B O 1
ATOM 2618 N N . SER B 1 45 ? 2.869 35.312 17.422 1 86.38 45 SER B N 1
ATOM 2619 C CA . SER B 1 45 ? 1.563 35.969 17.359 1 86.38 45 SER B CA 1
ATOM 2620 C C . SER B 1 45 ? 1.637 37.406 17.844 1 86.38 45 SER B C 1
ATOM 2622 O O . SER B 1 45 ? 1.084 38.312 17.203 1 86.38 45 SER B O 1
ATOM 2624 N N . ASP B 1 46 ? 2.365 37.625 18.875 1 87.12 46 ASP B N 1
ATOM 2625 C CA . ASP B 1 46 ? 2.516 38.969 19.469 1 87.12 46 ASP B CA 1
ATOM 2626 C C . ASP B 1 46 ? 3.281 39.906 18.547 1 87.12 46 ASP B C 1
ATOM 2628 O O . ASP B 1 46 ? 3.047 41.094 18.547 1 87.12 46 ASP B O 1
ATOM 2632 N N . THR B 1 47 ? 4.176 39.281 17.844 1 88.12 47 THR B N 1
ATOM 2633 C CA . THR B 1 47 ? 5.008 40.094 16.969 1 88.12 47 THR B CA 1
ATOM 2634 C C . THR B 1 47 ? 4.34 40.312 15.609 1 88.12 47 THR B C 1
ATOM 2636 O O . THR B 1 47 ? 4.934 40.875 14.695 1 88.12 47 THR B O 1
ATOM 2639 N N . GLY B 1 48 ? 3.176 39.719 15.422 1 86.62 48 GLY B N 1
ATOM 2640 C CA . GLY B 1 48 ? 2.342 40.031 14.273 1 86.62 48 GLY B CA 1
ATOM 2641 C C . GLY B 1 48 ? 2.506 39.062 13.117 1 86.62 48 GLY B C 1
ATOM 2642 O O . GLY B 1 48 ? 2.066 39.344 12 1 86.62 48 GLY B O 1
ATOM 2643 N N . HIS B 1 49 ? 3.172 38 13.367 1 88.44 49 HIS B N 1
ATOM 2644 C CA . HIS B 1 49 ? 3.293 37.031 12.297 1 88.44 49 HIS B CA 1
ATOM 2645 C C . HIS B 1 49 ? 1.979 36.281 12.086 1 88.44 49 HIS B C 1
ATOM 2647 O O . HIS B 1 49 ? 1.354 35.844 13.055 1 88.44 49 HIS B O 1
ATOM 2653 N N . GLU B 1 50 ? 1.579 36.188 10.82 1 90.62 50 GLU B N 1
ATOM 2654 C CA . GLU B 1 50 ? 0.288 35.594 10.523 1 90.62 50 GLU B CA 1
ATOM 2655 C C . GLU B 1 50 ? 0.457 34.156 10.008 1 90.62 50 GLU B C 1
ATOM 2657 O O . GLU B 1 50 ? -0.488 33.344 10.039 1 90.62 50 GLU B O 1
ATOM 2662 N N . ARG B 1 51 ? 1.603 33.875 9.469 1 92.31 51 ARG B N 1
ATOM 2663 C CA . ARG B 1 51 ? 1.879 32.562 8.898 1 92.31 51 ARG B CA 1
ATOM 2664 C C . ARG B 1 51 ? 3.193 32 9.43 1 92.31 51 ARG B C 1
ATOM 2666 O O . ARG B 1 51 ? 4.254 32.594 9.242 1 92.31 51 ARG B O 1
ATOM 2673 N N . VAL B 1 52 ? 3.082 30.844 10.062 1 91.75 52 VAL B N 1
ATOM 2674 C CA . VAL B 1 52 ? 4.258 30.266 10.695 1 91.75 52 VAL B CA 1
ATOM 2675 C C . VAL B 1 52 ? 4.387 28.797 10.289 1 91.75 52 VAL B C 1
ATOM 2677 O O . VAL B 1 52 ? 3.393 28.078 10.227 1 91.75 52 VAL B O 1
ATOM 2680 N N . ALA B 1 53 ? 5.586 28.406 9.883 1 93.25 53 ALA B N 1
ATOM 2681 C CA . ALA B 1 53 ? 5.918 27.016 9.57 1 93.25 53 ALA B CA 1
ATOM 2682 C C . ALA B 1 53 ? 6.977 26.484 10.531 1 93.25 53 ALA B C 1
ATOM 2684 O O . ALA B 1 53 ? 8.031 27.094 10.711 1 93.25 53 ALA B O 1
ATOM 2685 N N . ILE B 1 54 ? 6.648 25.391 11.164 1 90 54 ILE B N 1
ATOM 2686 C CA . ILE B 1 54 ? 7.562 24.828 12.156 1 90 54 ILE B CA 1
ATOM 2687 C C . ILE B 1 54 ? 7.852 23.375 11.828 1 90 54 ILE B C 1
ATOM 2689 O O . ILE B 1 54 ? 6.93 22.562 11.688 1 90 54 ILE B O 1
ATOM 2693 N N . ALA B 1 55 ? 9.086 23.031 11.703 1 88.75 55 ALA B N 1
ATOM 2694 C CA . ALA B 1 55 ? 9.5 21.641 11.508 1 88.75 55 ALA B CA 1
ATOM 2695 C C . ALA B 1 55 ? 9.836 20.969 12.844 1 88.75 55 ALA B C 1
ATOM 2697 O O . ALA B 1 55 ? 10.555 21.547 13.664 1 88.75 55 ALA B O 1
ATOM 2698 N N . VAL B 1 56 ? 9.219 19.906 13.039 1 82.81 56 VAL B N 1
ATOM 2699 C CA . VAL B 1 56 ? 9.492 19.109 14.242 1 82.81 56 VAL B CA 1
ATOM 2700 C C . VAL B 1 56 ? 9.977 17.719 13.844 1 82.81 56 VAL B C 1
ATOM 2702 O O . VAL B 1 56 ? 9.344 17.047 13.031 1 82.81 56 VAL B O 1
ATOM 2705 N N . ASP B 1 57 ? 11.125 17.281 14.281 1 76.56 57 ASP B N 1
ATOM 2706 C CA . ASP B 1 57 ? 11.648 15.969 13.906 1 76.56 57 ASP B CA 1
ATOM 2707 C C . ASP B 1 57 ? 12.219 15.234 15.125 1 76.56 57 ASP B C 1
ATOM 2709 O O . ASP B 1 57 ? 12.039 15.68 16.266 1 76.56 57 ASP B O 1
ATOM 2713 N N . VAL B 1 58 ? 12.758 14.055 14.859 1 68.38 58 VAL B N 1
ATOM 2714 C CA . VAL B 1 58 ? 13.195 13.117 15.891 1 68.38 58 VAL B CA 1
ATOM 2715 C C . VAL B 1 58 ? 14.305 13.758 16.734 1 68.38 58 VAL B C 1
ATOM 2717 O O . VAL B 1 58 ? 14.516 13.367 17.875 1 68.38 58 VAL B O 1
ATOM 2720 N N . ARG B 1 59 ? 14.836 14.688 16.188 1 57.94 59 ARG B N 1
ATOM 2721 C CA . ARG B 1 59 ? 15.891 15.375 16.938 1 57.94 59 ARG B CA 1
ATOM 2722 C C . ARG B 1 59 ? 15.328 16.078 18.156 1 57.94 59 ARG B C 1
ATOM 2724 O O . ARG B 1 59 ? 16.062 16.422 19.078 1 57.94 59 ARG B O 1
ATOM 2731 N N . SER B 1 60 ? 14.023 16.109 18.047 1 64.06 60 SER B N 1
ATOM 2732 C CA . SER B 1 60 ? 13.367 16.719 19.188 1 64.06 60 SER B CA 1
ATOM 2733 C C . SER B 1 60 ? 13.328 15.781 20.391 1 64.06 60 SER B C 1
ATOM 2735 O O . SER B 1 60 ? 13.086 16.203 21.516 1 64.06 60 SER B O 1
ATOM 2737 N N . GLY B 1 61 ? 13.711 14.531 20.141 1 64.44 61 GLY B N 1
ATOM 2738 C CA . GLY B 1 61 ? 13.906 13.547 21.203 1 64.44 61 GLY B CA 1
ATOM 2739 C C . GLY B 1 61 ? 12.648 13.281 22.016 1 64.44 61 GLY B C 1
ATOM 2740 O O . GLY B 1 61 ? 11.594 13.008 21.438 1 64.44 61 GLY B O 1
ATOM 2741 N N . ALA B 1 62 ? 12.875 13.398 23.266 1 64.44 62 ALA B N 1
ATOM 2742 C CA . ALA B 1 62 ? 11.82 13.109 24.219 1 64.44 62 ALA B CA 1
ATOM 2743 C C . ALA B 1 62 ? 10.672 14.102 24.094 1 64.44 62 ALA B C 1
ATOM 2745 O O . ALA B 1 62 ? 9.523 13.781 24.438 1 64.44 62 ALA B O 1
ATOM 2746 N N . SER B 1 63 ? 10.953 15.156 23.562 1 72.25 63 SER B N 1
ATOM 2747 C CA . SER B 1 63 ? 9.938 16.188 23.453 1 72.25 63 SER B CA 1
ATOM 2748 C C . SER B 1 63 ? 8.906 15.828 22.375 1 72.25 63 SER B C 1
ATOM 2750 O O . SER B 1 63 ? 7.801 16.375 22.359 1 72.25 63 SER B O 1
ATOM 2752 N N . LEU B 1 64 ? 9.219 14.867 21.516 1 74.62 64 LEU B N 1
ATOM 2753 C CA . LEU B 1 64 ? 8.312 14.453 20.453 1 74.62 64 LEU B CA 1
ATOM 2754 C C . LEU B 1 64 ? 7.035 13.844 21.031 1 74.62 64 LEU B C 1
ATOM 2756 O O . LEU B 1 64 ? 5.965 13.961 20.438 1 74.62 64 LEU B O 1
ATOM 2760 N N . LEU B 1 65 ? 7.223 13.328 22.188 1 72.62 65 LEU B N 1
ATOM 2761 C CA . LEU B 1 65 ? 6.094 12.672 22.844 1 72.62 65 LEU B CA 1
ATOM 2762 C C . LEU B 1 65 ? 5.047 13.695 23.266 1 72.62 65 LEU B C 1
ATOM 2764 O O . LEU B 1 65 ? 3.879 13.352 23.453 1 72.62 65 LEU B O 1
ATOM 2768 N N . ALA B 1 66 ? 5.477 14.914 23.344 1 76.75 66 ALA B N 1
ATOM 2769 C CA . ALA B 1 66 ? 4.578 15.977 23.797 1 76.75 66 ALA B CA 1
ATOM 2770 C C . ALA B 1 66 ? 3.822 16.594 22.625 1 76.75 66 ALA B C 1
ATOM 2772 O O . ALA B 1 66 ? 2.887 17.375 22.812 1 76.75 66 ALA B O 1
ATOM 2773 N N . LEU B 1 67 ? 4.145 16.172 21.422 1 80.75 67 LEU B N 1
ATOM 2774 C CA . LEU B 1 67 ? 3.643 16.859 20.234 1 80.75 67 LEU B CA 1
ATOM 2775 C C . LEU B 1 67 ? 2.127 16.734 20.141 1 80.75 67 LEU B C 1
ATOM 2777 O O . LEU B 1 67 ? 1.435 17.719 19.859 1 80.75 67 LEU B O 1
ATOM 2781 N N . PRO B 1 68 ? 1.59 15.562 20.453 1 78.06 68 PRO B N 1
ATOM 2782 C CA . PRO B 1 68 ? 0.132 15.453 20.359 1 78.06 68 PRO B CA 1
ATOM 2783 C C . PRO B 1 68 ? -0.593 16.438 21.281 1 78.06 68 PRO B C 1
ATOM 2785 O O . PRO B 1 68 ? -1.577 17.062 20.875 1 78.06 68 PRO B O 1
ATOM 2788 N N . GLN B 1 69 ? -0.047 16.547 22.469 1 80.81 69 GLN B N 1
ATOM 2789 C CA . GLN B 1 69 ? -0.635 17.484 23.422 1 80.81 69 GLN B CA 1
ATOM 2790 C C . GLN B 1 69 ? -0.442 18.922 22.969 1 80.81 69 GLN B C 1
ATOM 2792 O O . GLN B 1 69 ? -1.334 19.75 23.141 1 80.81 69 GLN B O 1
ATOM 2797 N N . GLN B 1 70 ? 0.684 19.156 22.469 1 83.06 70 GLN B N 1
ATOM 2798 C CA . GLN B 1 70 ? 0.974 20.516 22 1 83.06 70 GLN B CA 1
ATOM 2799 C C . GLN B 1 70 ? 0.088 20.891 20.828 1 83.06 70 GLN B C 1
ATOM 2801 O O . GLN B 1 70 ? -0.325 22.047 20.688 1 83.06 70 GLN B O 1
ATOM 2806 N N . VAL B 1 71 ? -0.161 19.922 19.984 1 81.81 71 VAL B N 1
ATOM 2807 C CA . VAL B 1 71 ? -1.026 20.141 18.828 1 81.81 71 VAL B CA 1
ATOM 2808 C C . VAL B 1 71 ? -2.416 20.562 19.297 1 81.81 71 VAL B C 1
ATOM 2810 O O . VAL B 1 71 ? -3.031 21.469 18.719 1 81.81 71 VAL B O 1
ATOM 2813 N N . GLU B 1 72 ? -2.836 19.953 20.328 1 80.94 72 GLU B N 1
ATOM 2814 C CA . GLU B 1 72 ? -4.125 20.312 20.906 1 80.94 72 GLU B CA 1
ATOM 2815 C C . GLU B 1 72 ? -4.125 21.766 21.391 1 80.94 72 GLU B C 1
ATOM 2817 O O . GLU B 1 72 ? -5.086 22.5 21.172 1 80.94 72 GLU B O 1
ATOM 2822 N N . HIS B 1 73 ? -3.07 22.125 22.031 1 82.5 73 HIS B N 1
ATOM 2823 C CA . HIS B 1 73 ? -2.928 23.5 22.516 1 82.5 73 HIS B CA 1
ATOM 2824 C C . HIS B 1 73 ? -2.873 24.5 21.375 1 82.5 73 HIS B C 1
ATOM 2826 O O . HIS B 1 73 ? -3.443 25.578 21.453 1 82.5 73 HIS B O 1
ATOM 2832 N N . LEU B 1 74 ? -2.24 24.094 20.344 1 85.12 74 LEU B N 1
ATOM 2833 C CA . LEU B 1 74 ? -2.057 24.984 19.188 1 85.12 74 LEU B CA 1
ATOM 2834 C C . LEU B 1 74 ? -3.381 25.203 18.469 1 85.12 74 LEU B C 1
ATOM 2836 O O . LEU B 1 74 ? -3.59 26.266 17.875 1 85.12 74 LEU B O 1
ATOM 2840 N N . HIS B 1 75 ? -4.168 24.172 18.547 1 80.44 75 HIS B N 1
ATOM 2841 C CA . HIS B 1 75 ? -5.484 24.328 17.938 1 80.44 75 HIS B CA 1
ATOM 2842 C C . HIS B 1 75 ? -6.258 25.484 18.547 1 80.44 75 HIS B C 1
ATOM 2844 O O . HIS B 1 75 ? -7.035 26.156 17.859 1 80.44 75 HIS B O 1
ATOM 2850 N N . ALA B 1 76 ? -5.973 25.766 19.781 1 79 76 ALA B N 1
ATOM 2851 C CA . ALA B 1 76 ? -6.672 26.828 20.5 1 79 76 ALA B CA 1
ATOM 2852 C C . ALA B 1 76 ? -6.078 28.188 20.156 1 79 76 ALA B C 1
ATOM 2854 O O . ALA B 1 76 ? -6.762 29.219 20.25 1 79 76 ALA B O 1
ATOM 2855 N N . LEU B 1 77 ? -4.898 28.188 19.781 1 78 77 LEU B N 1
ATOM 2856 C CA . LEU B 1 77 ? -4.184 29.438 19.562 1 78 77 LEU B CA 1
ATOM 2857 C C . LEU B 1 77 ? -4.234 29.844 18.094 1 78 77 LEU B C 1
ATOM 2859 O O . LEU B 1 77 ? -4.102 31.031 17.766 1 78 77 LEU B O 1
ATOM 2863 N N . ALA B 1 78 ? -4.371 28.844 17.219 1 83.31 78 ALA B N 1
ATOM 2864 C CA . ALA B 1 78 ? -4.273 29.125 15.789 1 83.31 78 ALA B CA 1
ATOM 2865 C C . ALA B 1 78 ? -5.637 29 15.117 1 83.31 78 ALA B C 1
ATOM 2867 O O . ALA B 1 78 ? -6.441 28.125 15.469 1 83.31 78 ALA B O 1
ATOM 2868 N N . SER B 1 79 ? -5.898 29.922 14.266 1 81.94 79 SER B N 1
ATOM 2869 C CA . SER B 1 79 ? -7.125 29.859 13.477 1 81.94 79 SER B CA 1
ATOM 2870 C C . SER B 1 79 ? -7.074 28.734 12.453 1 81.94 79 SER B C 1
ATOM 2872 O O . SER B 1 79 ? -8.109 28.234 12.016 1 81.94 79 SER B O 1
ATOM 2874 N N . ASP B 1 80 ? -5.867 28.359 12.047 1 87.75 80 ASP B N 1
ATOM 2875 C CA . ASP B 1 80 ? -5.637 27.312 11.047 1 87.75 80 ASP B CA 1
ATOM 2876 C C . ASP B 1 80 ? -4.352 26.547 11.344 1 87.75 80 ASP B C 1
ATOM 2878 O O . ASP B 1 80 ? -3.25 27.078 11.172 1 87.75 80 ASP B O 1
ATOM 2882 N N . LEU B 1 81 ? -4.57 25.391 11.867 1 88.19 81 LEU B N 1
ATOM 2883 C CA . LEU B 1 81 ? -3.438 24.531 12.164 1 88.19 81 LEU B CA 1
ATOM 2884 C C . LEU B 1 81 ? -3.4 23.328 11.219 1 88.19 81 LEU B C 1
ATOM 2886 O O . LEU B 1 81 ? -4.379 22.594 11.109 1 88.19 81 LEU B O 1
ATOM 2890 N N . ARG B 1 82 ? -2.27 23.219 10.539 1 88.31 82 ARG B N 1
ATOM 2891 C CA . ARG B 1 82 ? -2.088 22.109 9.609 1 88.31 82 ARG B CA 1
ATOM 2892 C C . ARG B 1 82 ? -0.837 21.312 9.945 1 88.31 82 ARG B C 1
ATOM 2894 O O . ARG B 1 82 ? 0.192 21.875 10.312 1 88.31 82 ARG B O 1
ATOM 2901 N N . LEU B 1 83 ? -1.054 20.031 9.914 1 88.81 83 LEU B N 1
ATOM 2902 C CA . LEU B 1 83 ? 0.074 19.156 10.172 1 88.81 83 LEU B CA 1
ATOM 2903 C C . LEU B 1 83 ? 0.36 18.266 8.961 1 88.81 83 LEU B C 1
ATOM 2905 O O . LEU B 1 83 ? -0.548 17.625 8.43 1 88.81 83 LEU B O 1
ATOM 2909 N N . ILE B 1 84 ? 1.624 18.344 8.555 1 90.88 84 ILE B N 1
ATOM 2910 C CA . ILE B 1 84 ? 2.086 17.5 7.453 1 90.88 84 ILE B CA 1
ATOM 2911 C C . ILE B 1 84 ? 3.129 16.5 7.961 1 90.88 84 ILE B C 1
ATOM 2913 O O . ILE B 1 84 ? 4.023 16.875 8.727 1 90.88 84 ILE B O 1
ATOM 2917 N N . PHE B 1 85 ? 2.914 15.336 7.613 1 91.56 85 PHE B N 1
ATOM 2918 C CA . PHE B 1 85 ? 3.902 14.305 7.914 1 91.56 85 PHE B CA 1
ATOM 2919 C C . PHE B 1 85 ? 4.5 13.734 6.633 1 91.56 85 PHE B C 1
ATOM 2921 O O . PHE B 1 85 ? 3.812 13.062 5.867 1 91.56 85 PHE B O 1
ATOM 2928 N N . LEU B 1 86 ? 5.809 13.945 6.48 1 92.81 86 LEU B N 1
ATOM 2929 C CA . LEU B 1 86 ? 6.488 13.469 5.281 1 92.81 86 LEU B CA 1
ATOM 2930 C C . LEU B 1 86 ? 7.113 12.094 5.52 1 92.81 86 LEU B C 1
ATOM 2932 O O . LEU B 1 86 ? 7.941 11.938 6.418 1 92.81 86 LEU B O 1
ATOM 2936 N N . ASP B 1 87 ? 6.699 11.188 4.645 1 91.31 87 ASP B N 1
ATOM 2937 C CA . ASP B 1 87 ? 7.133 9.797 4.754 1 91.31 87 ASP B CA 1
ATOM 2938 C C . ASP B 1 87 ? 7.777 9.32 3.453 1 91.31 87 ASP B C 1
ATOM 2940 O O . ASP B 1 87 ? 7.707 10.008 2.432 1 91.31 87 ASP B O 1
ATOM 2944 N N . ALA B 1 88 ? 8.594 8.242 3.609 1 89.25 88 ALA B N 1
ATOM 2945 C CA . ALA B 1 88 ? 9.18 7.578 2.447 1 89.25 88 ALA B CA 1
ATOM 2946 C C . ALA B 1 88 ? 9.562 6.137 2.773 1 89.25 88 ALA B C 1
ATOM 2948 O O . ALA B 1 88 ? 9.781 5.793 3.939 1 89.25 88 ALA B O 1
ATOM 2949 N N . ARG B 1 89 ? 9.602 5.398 1.731 1 85.31 89 ARG B N 1
ATOM 2950 C CA . ARG B 1 89 ? 10.039 4.02 1.907 1 85.31 89 ARG B CA 1
ATOM 2951 C C . ARG B 1 89 ? 11.492 3.965 2.375 1 85.31 89 ARG B C 1
ATOM 2953 O O . ARG B 1 89 ? 12.297 4.832 2.029 1 85.31 89 ARG B O 1
ATOM 2960 N N . ASP B 1 90 ? 11.773 2.949 3.039 1 80.44 90 ASP B N 1
ATOM 2961 C CA . ASP B 1 90 ? 13.109 2.814 3.613 1 80.44 90 ASP B CA 1
ATOM 2962 C C . ASP B 1 90 ? 14.172 2.797 2.521 1 80.44 90 ASP B C 1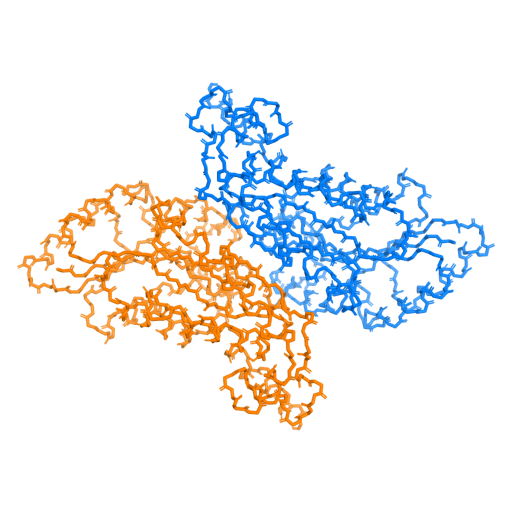
ATOM 2964 O O . ASP B 1 90 ? 15.242 3.395 2.678 1 80.44 90 ASP B O 1
ATOM 2968 N N . ASP B 1 91 ? 13.828 2.193 1.456 1 75.38 91 ASP B N 1
ATOM 2969 C CA . ASP B 1 91 ? 14.805 2.129 0.368 1 75.38 91 ASP B CA 1
ATOM 2970 C C . ASP B 1 91 ? 15.086 3.516 -0.203 1 75.38 91 ASP B C 1
ATOM 2972 O O . ASP B 1 91 ? 16.234 3.855 -0.491 1 75.38 91 ASP B O 1
ATOM 2976 N N . THR B 1 92 ? 14.031 4.203 -0.295 1 81.81 92 THR B N 1
ATOM 2977 C CA . THR B 1 92 ? 14.164 5.566 -0.793 1 81.81 92 THR B CA 1
ATOM 2978 C C . THR B 1 92 ? 15 6.41 0.165 1 81.81 92 THR B C 1
ATOM 2980 O O . THR B 1 92 ? 15.891 7.148 -0.263 1 81.81 92 THR B O 1
ATOM 2983 N N . LEU B 1 93 ? 14.766 6.293 1.459 1 84.12 93 LEU B N 1
ATOM 2984 C CA . LEU B 1 93 ? 15.492 7.059 2.463 1 84.12 93 LEU B CA 1
ATOM 2985 C C . LEU B 1 93 ? 16.969 6.672 2.48 1 84.12 93 LEU B C 1
ATOM 2987 O O . LEU B 1 93 ? 17.844 7.539 2.549 1 84.12 93 LEU B O 1
ATOM 2991 N N . ILE B 1 94 ? 17.203 5.445 2.389 1 78.25 94 ILE B N 1
ATOM 2992 C CA . ILE B 1 94 ? 18.578 4.965 2.377 1 78.25 94 ILE B CA 1
ATOM 2993 C C . ILE B 1 94 ? 19.312 5.504 1.146 1 78.25 94 ILE B C 1
ATOM 2995 O O . ILE B 1 94 ? 20.438 5.973 1.242 1 78.25 94 ILE B O 1
ATOM 2999 N N . ALA B 1 95 ? 18.641 5.449 0.038 1 75.25 95 ALA B N 1
ATOM 3000 C CA . ALA B 1 95 ? 19.219 5.965 -1.197 1 75.25 95 ALA B CA 1
ATOM 3001 C C . ALA B 1 95 ? 19.516 7.457 -1.08 1 75.25 95 ALA B C 1
ATOM 3003 O O . ALA B 1 95 ? 20.578 7.922 -1.501 1 75.25 95 ALA B O 1
ATOM 3004 N N . ARG B 1 96 ? 18.578 8.148 -0.566 1 79.94 96 ARG B N 1
ATOM 3005 C CA . ARG B 1 96 ? 18.75 9.594 -0.422 1 79.94 96 ARG B CA 1
ATOM 3006 C C . ARG B 1 96 ? 19.922 9.922 0.494 1 79.94 96 ARG B C 1
ATOM 3008 O O . ARG B 1 96 ? 20.656 10.883 0.253 1 79.94 96 ARG B O 1
ATOM 3015 N N . PHE B 1 97 ? 20.219 9.164 1.562 1 75.12 97 PHE B N 1
ATOM 3016 C CA . PHE B 1 97 ? 21.344 9.375 2.461 1 75.12 97 PHE B CA 1
ATOM 3017 C C . PHE B 1 97 ? 22.656 9 1.778 1 75.12 97 PHE B C 1
ATOM 3019 O O . PHE B 1 97 ? 23.688 9.633 2.012 1 75.12 97 PHE B O 1
ATOM 3026 N N . SER B 1 98 ? 22.531 7.984 1.022 1 67.75 98 SER B N 1
ATOM 3027 C CA . SER B 1 98 ? 23.734 7.555 0.319 1 67.75 98 SER B CA 1
ATOM 3028 C C . SER B 1 98 ? 24.188 8.594 -0.706 1 67.75 98 SER B C 1
ATOM 3030 O O . SER B 1 98 ? 25.375 8.789 -0.922 1 67.75 98 SER B O 1
ATOM 3032 N N . GLU B 1 99 ? 23.234 9.164 -1.292 1 65.5 99 GLU B N 1
ATOM 3033 C CA . GLU B 1 99 ? 23.516 10.164 -2.312 1 65.5 99 GLU B CA 1
ATOM 3034 C C . GLU B 1 99 ? 24.078 11.438 -1.69 1 65.5 99 GLU B C 1
ATOM 3036 O O . GLU B 1 99 ? 24.922 12.109 -2.291 1 65.5 99 GLU B O 1
ATOM 3041 N N . THR B 1 100 ? 23.688 11.812 -0.545 1 58.91 100 THR B N 1
ATOM 3042 C CA . THR B 1 100 ? 24.078 13.078 0.06 1 58.91 100 THR B CA 1
ATOM 3043 C C . THR B 1 100 ? 25.281 12.883 0.997 1 58.91 100 THR B C 1
ATOM 3045 O O . THR B 1 100 ? 25.906 13.852 1.415 1 58.91 100 THR B O 1
ATOM 3048 N N . ARG B 1 101 ? 25.734 11.656 1.115 1 52.41 101 ARG B N 1
ATOM 3049 C CA . ARG B 1 101 ? 26.797 11.336 2.064 1 52.41 101 ARG B CA 1
ATOM 3050 C C . ARG B 1 101 ? 26.516 11.953 3.432 1 52.41 101 ARG B C 1
ATOM 3052 O O . ARG B 1 101 ? 27.438 12.352 4.141 1 52.41 101 ARG B O 1
ATOM 3059 N N . ARG B 1 102 ? 25.297 12.273 3.707 1 53.84 102 ARG B N 1
ATOM 3060 C CA . ARG B 1 102 ? 24.906 12.773 5.023 1 53.84 102 ARG B CA 1
ATOM 3061 C C . ARG B 1 102 ? 24.734 11.633 6.016 1 53.84 102 ARG B C 1
ATOM 3063 O O . ARG B 1 102 ? 24.375 10.516 5.633 1 53.84 102 ARG B O 1
ATOM 3070 N N . ARG B 1 103 ? 25.141 11.914 7.176 1 58.22 103 ARG B N 1
ATOM 3071 C CA . ARG B 1 103 ? 24.953 10.938 8.242 1 58.22 103 ARG B CA 1
ATOM 3072 C C . ARG B 1 103 ? 23.531 11.008 8.797 1 58.22 103 ARG B C 1
ATOM 3074 O O . ARG B 1 103 ? 23 12.094 9.008 1 58.22 103 ARG B O 1
ATOM 3081 N N . HIS B 1 104 ? 22.828 9.883 8.859 1 66.19 104 HIS B N 1
ATOM 3082 C CA . HIS B 1 104 ? 21.516 9.82 9.5 1 66.19 104 HIS B CA 1
ATOM 3083 C C . HIS B 1 104 ? 21.594 10.211 10.969 1 66.19 104 HIS B C 1
ATOM 3085 O O . HIS B 1 104 ? 22.531 9.82 11.672 1 66.19 104 HIS B O 1
ATOM 3091 N N . PRO B 1 105 ? 20.625 11.016 11.43 1 54.06 105 PRO B N 1
ATOM 3092 C CA . PRO B 1 105 ? 20.719 11.531 12.797 1 54.06 105 PRO B CA 1
ATOM 3093 C C . PRO B 1 105 ? 20.828 10.414 13.844 1 54.06 105 PRO B C 1
ATOM 3095 O O . PRO B 1 105 ? 21.438 10.617 14.898 1 54.06 105 PRO B O 1
ATOM 3098 N N . LEU B 1 106 ? 20.328 9.234 13.516 1 55.03 106 LEU B N 1
ATOM 3099 C CA . LEU B 1 106 ? 20.312 8.156 14.5 1 55.03 106 LEU B CA 1
ATOM 3100 C C . LEU B 1 106 ? 21.312 7.07 14.125 1 55.03 106 LEU B C 1
ATOM 3102 O O . LEU B 1 106 ? 21.406 6.043 14.805 1 55.03 106 LEU B O 1
ATOM 3106 N N . ALA B 1 107 ? 22.031 7.285 13.094 1 56.62 107 ALA B N 1
ATOM 3107 C CA . ALA B 1 107 ? 23.016 6.285 12.68 1 56.62 107 ALA B CA 1
ATOM 3108 C C . ALA B 1 107 ? 24.312 6.434 13.469 1 56.62 107 ALA B C 1
ATOM 3110 O O . ALA B 1 107 ? 24.734 7.551 13.797 1 56.62 107 ALA B O 1
ATOM 3111 N N . SER B 1 108 ? 24.688 5.422 14.102 1 60.88 108 SER B N 1
ATOM 3112 C CA . SER B 1 108 ? 25.969 5.359 14.789 1 60.88 108 SER B CA 1
ATOM 3113 C C . SER B 1 108 ? 26.797 4.164 14.32 1 60.88 108 SER B C 1
ATOM 3115 O O . SER B 1 108 ? 26.359 3.416 13.438 1 60.88 108 SER B O 1
ATOM 3117 N N . GLU B 1 109 ? 28 4.121 14.797 1 63.88 109 GLU B N 1
ATOM 3118 C CA . GLU B 1 109 ? 28.844 2.98 14.461 1 63.88 109 GLU B CA 1
ATOM 3119 C C . GLU B 1 109 ? 28.156 1.661 14.797 1 63.88 109 GLU B C 1
ATOM 3121 O O . GLU B 1 109 ? 28.359 0.655 14.117 1 63.88 109 GLU B O 1
ATOM 3126 N N . ASP B 1 110 ? 27.297 1.74 15.68 1 68.94 110 ASP B N 1
ATOM 3127 C CA . ASP B 1 110 ? 26.656 0.523 16.188 1 68.94 110 ASP B CA 1
ATOM 3128 C C . ASP B 1 110 ? 25.266 0.344 15.609 1 68.94 110 ASP B C 1
ATOM 3130 O O . ASP B 1 110 ? 24.641 -0.706 15.789 1 68.94 110 ASP B O 1
ATOM 3134 N N . VAL B 1 111 ? 24.828 1.407 15.016 1 70.31 111 VAL B N 1
ATOM 3135 C CA . VAL B 1 111 ? 23.453 1.354 14.484 1 70.31 111 VAL B CA 1
ATOM 3136 C C . VAL B 1 111 ? 23.484 1.583 12.977 1 70.31 111 VAL B C 1
ATOM 3138 O O . VAL B 1 111 ? 23.969 2.609 12.508 1 70.31 111 VAL B O 1
ATOM 3141 N N . SER B 1 112 ? 23.047 0.651 12.305 1 72.75 112 SER B N 1
ATOM 3142 C CA . SER B 1 112 ? 22.984 0.786 10.852 1 72.75 112 SER B CA 1
ATOM 3143 C C . SER B 1 112 ? 21.969 1.837 10.43 1 72.75 112 SER B C 1
ATOM 3145 O O . SER B 1 112 ? 21.094 2.217 11.219 1 72.75 112 SER B O 1
ATOM 3147 N N . LEU B 1 113 ? 22.109 2.373 9.297 1 76.75 113 LEU B N 1
ATOM 3148 C CA . LEU B 1 113 ? 21.172 3.357 8.75 1 76.75 113 LEU B CA 1
ATOM 3149 C C . LEU B 1 113 ? 19.75 2.818 8.758 1 76.75 113 LEU B C 1
ATOM 3151 O O . LEU B 1 113 ? 18.812 3.531 9.133 1 76.75 113 LEU B O 1
ATOM 3155 N N . ALA B 1 114 ? 19.609 1.642 8.438 1 75.62 114 ALA B N 1
ATOM 3156 C CA . ALA B 1 114 ? 18.281 1.017 8.414 1 75.62 114 ALA B CA 1
ATOM 3157 C C . ALA B 1 114 ? 17.672 0.965 9.812 1 75.62 114 ALA B C 1
ATOM 3159 O O . ALA B 1 114 ? 16.484 1.258 9.992 1 75.62 114 ALA B O 1
ATOM 3160 N N . GLU B 1 115 ? 18.453 0.639 10.703 1 74.75 115 GLU B N 1
ATOM 3161 C CA . GLU B 1 115 ? 18 0.596 12.086 1 74.75 115 GLU B CA 1
ATOM 3162 C C . GLU B 1 115 ? 17.625 1.989 12.586 1 74.75 115 GLU B C 1
ATOM 3164 O O . GLU B 1 115 ? 16.656 2.15 13.328 1 74.75 115 GLU B O 1
ATOM 3169 N N . ALA B 1 116 ? 18.438 2.826 12.195 1 79.69 116 ALA B N 1
ATOM 3170 C CA . ALA B 1 116 ? 18.172 4.211 12.586 1 79.69 116 ALA B CA 1
ATOM 3171 C C . ALA B 1 116 ? 16.828 4.695 12.023 1 79.69 116 ALA B C 1
ATOM 3173 O O . ALA B 1 116 ? 16.062 5.344 12.719 1 79.69 116 ALA B O 1
ATOM 3174 N N . ILE B 1 117 ? 16.547 4.375 10.789 1 81.69 117 ILE B N 1
ATOM 3175 C CA . ILE B 1 117 ? 15.312 4.766 10.117 1 81.69 117 ILE B CA 1
ATOM 3176 C C . ILE B 1 117 ? 14.125 4.098 10.805 1 81.69 117 ILE B C 1
ATOM 3178 O O . ILE B 1 117 ? 13.102 4.746 11.047 1 81.69 117 ILE B O 1
ATOM 3182 N N . GLN B 1 118 ? 14.305 2.891 11.148 1 78.44 118 GLN B N 1
ATOM 3183 C CA . GLN B 1 118 ? 13.234 2.172 11.828 1 78.44 118 GLN B CA 1
ATOM 3184 C C . GLN B 1 118 ? 12.945 2.777 13.203 1 78.44 118 GLN B C 1
ATOM 3186 O O . GLN B 1 118 ? 11.789 2.92 13.594 1 78.44 118 GLN B O 1
ATOM 3191 N N . SER B 1 119 ? 13.992 3.053 13.859 1 78.88 119 SER B N 1
ATOM 3192 C CA . SER B 1 119 ? 13.836 3.691 15.164 1 78.88 119 SER B CA 1
ATOM 3193 C C . SER B 1 119 ? 13.102 5.023 15.039 1 78.88 119 SER B C 1
ATOM 3195 O O . SER B 1 119 ? 12.258 5.352 15.875 1 78.88 119 SER B O 1
ATOM 3197 N N . GLU B 1 120 ? 13.414 5.652 14.047 1 84.06 120 GLU B N 1
ATOM 3198 C CA . GLU B 1 120 ? 12.758 6.934 13.797 1 84.06 120 GLU B CA 1
ATOM 3199 C C . GLU B 1 120 ? 11.273 6.742 13.492 1 84.06 120 GLU B C 1
ATOM 3201 O O . GLU B 1 120 ? 10.43 7.496 13.977 1 84.06 120 GLU B O 1
ATOM 3206 N N . ARG B 1 121 ? 11.016 5.75 12.695 1 82.94 121 ARG B N 1
ATOM 3207 C CA . ARG B 1 121 ? 9.633 5.441 12.352 1 82.94 121 ARG B CA 1
ATOM 3208 C C . ARG B 1 121 ? 8.82 5.117 13.602 1 82.94 121 ARG B C 1
ATOM 3210 O O . ARG B 1 121 ? 7.688 5.586 13.75 1 82.94 121 ARG B O 1
ATOM 3217 N N . ASP B 1 122 ? 9.391 4.391 14.43 1 76.12 122 ASP B N 1
ATOM 3218 C CA . ASP B 1 122 ? 8.711 4.016 15.664 1 76.12 122 ASP B CA 1
ATOM 3219 C C . ASP B 1 122 ? 8.461 5.234 16.547 1 76.12 122 ASP B C 1
ATOM 3221 O O . ASP B 1 122 ? 7.379 5.387 17.125 1 76.12 122 ASP B O 1
ATOM 3225 N N . ALA B 1 123 ? 9.398 6.055 16.578 1 77.25 123 ALA B N 1
ATOM 3226 C CA . ALA B 1 123 ? 9.336 7.238 17.422 1 77.25 123 ALA B CA 1
ATOM 3227 C C . ALA B 1 123 ? 8.281 8.219 16.922 1 77.25 123 ALA B C 1
ATOM 3229 O O . ALA B 1 123 ? 7.648 8.93 17.703 1 77.25 123 ALA B O 1
ATOM 3230 N N . LEU B 1 124 ? 8.047 8.195 15.625 1 83.44 124 LEU B N 1
ATOM 3231 C CA . LEU B 1 124 ? 7.195 9.219 15.031 1 83.44 124 LEU B CA 1
ATOM 3232 C C . LEU B 1 124 ? 5.816 8.656 14.695 1 83.44 124 LEU B C 1
ATOM 3234 O O . LEU B 1 124 ? 4.98 9.352 14.117 1 83.44 124 LEU B O 1
ATOM 3238 N N . ALA B 1 125 ? 5.555 7.441 15.031 1 78.12 125 ALA B N 1
ATOM 3239 C CA . ALA B 1 125 ? 4.332 6.742 14.648 1 78.12 125 ALA B CA 1
ATOM 3240 C C . ALA B 1 125 ? 3.094 7.516 15.094 1 78.12 125 ALA B C 1
ATOM 3242 O O . ALA B 1 125 ? 2.143 7.672 14.32 1 78.12 125 ALA B O 1
ATOM 3243 N N . SER B 1 126 ? 3.078 8.023 16.25 1 74.31 126 SER B N 1
ATOM 3244 C CA . SER B 1 126 ? 1.922 8.727 16.797 1 74.31 126 SER B CA 1
ATOM 3245 C C . SER B 1 126 ? 1.696 10.055 16.094 1 74.31 126 SER B C 1
ATOM 3247 O O . SER B 1 126 ? 0.556 10.492 15.93 1 74.31 126 SER B O 1
ATOM 3249 N N . ILE B 1 127 ? 2.777 10.648 15.664 1 79.12 127 ILE B N 1
ATOM 3250 C CA . ILE B 1 127 ? 2.705 11.938 14.984 1 79.12 127 ILE B CA 1
ATOM 3251 C C . ILE B 1 127 ? 2.176 11.734 13.562 1 79.12 127 ILE B C 1
ATOM 3253 O O . ILE B 1 127 ? 1.383 12.539 13.07 1 79.12 127 ILE B O 1
ATOM 3257 N N . ALA B 1 128 ? 2.617 10.633 12.992 1 81.81 128 ALA B N 1
ATOM 3258 C CA . ALA B 1 128 ? 2.199 10.312 11.625 1 81.81 128 ALA B CA 1
ATOM 3259 C C . ALA B 1 128 ? 0.681 10.195 11.531 1 81.81 128 ALA B C 1
ATOM 3261 O O . ALA B 1 128 ? 0.09 10.516 10.5 1 81.81 128 ALA B O 1
ATOM 3262 N N . GLU B 1 129 ? 0.044 9.898 12.555 1 75.75 129 GLU B N 1
ATOM 3263 C CA . GLU B 1 129 ? -1.398 9.68 12.57 1 75.75 129 GLU B CA 1
ATOM 3264 C C . GLU B 1 129 ? -2.156 11 12.695 1 75.75 129 GLU B C 1
ATOM 3266 O O . GLU B 1 129 ? -3.348 11.07 12.383 1 75.75 129 GLU B O 1
ATOM 3271 N N . LEU B 1 130 ? -1.447 12.055 13.07 1 74.94 130 LEU B N 1
ATOM 3272 C CA . LEU B 1 130 ? -2.098 13.328 13.375 1 74.94 130 LEU B CA 1
ATOM 3273 C C . LEU B 1 130 ? -2.211 14.195 12.125 1 74.94 130 LEU B C 1
ATOM 3275 O O . LEU B 1 130 ? -3.088 15.055 12.039 1 74.94 130 LEU B O 1
ATOM 3279 N N . GLY B 1 131 ? -1.328 13.961 11.258 1 80.75 131 GLY B N 1
ATOM 3280 C CA . GLY B 1 131 ? -1.269 14.898 10.141 1 80.75 131 GLY B CA 1
ATOM 3281 C C . GLY B 1 131 ? -1.536 14.234 8.797 1 80.75 131 GLY B C 1
ATOM 3282 O O . GLY B 1 131 ? -1.896 13.062 8.742 1 80.75 131 GLY B O 1
ATOM 3283 N N . HIS B 1 132 ? -1.519 15.078 7.777 1 85.69 132 HIS B N 1
ATOM 3284 C CA . HIS B 1 132 ? -1.579 14.609 6.398 1 85.69 132 HIS B CA 1
ATOM 3285 C C . HIS B 1 132 ? -0.275 13.93 5.988 1 85.69 132 HIS B C 1
ATOM 3287 O O . HIS B 1 132 ? 0.76 14.586 5.871 1 85.69 132 HIS B O 1
ATOM 3293 N N . ARG B 1 133 ? -0.437 12.68 5.789 1 89.62 133 ARG B N 1
ATOM 3294 C CA . ARG B 1 133 ? 0.749 11.922 5.402 1 89.62 133 ARG B CA 1
ATOM 3295 C C . ARG B 1 133 ? 1.01 12.039 3.904 1 89.62 133 ARG B C 1
ATOM 3297 O O . ARG B 1 133 ? 0.091 11.891 3.096 1 89.62 133 ARG B O 1
ATOM 3304 N N . ILE B 1 134 ? 2.26 12.406 3.619 1 91.06 134 ILE B N 1
ATOM 3305 C CA . ILE B 1 134 ? 2.678 12.469 2.223 1 91.06 134 ILE B CA 1
ATOM 3306 C C . ILE B 1 134 ? 3.811 11.469 1.979 1 91.06 134 ILE B C 1
ATOM 3308 O O . ILE B 1 134 ? 4.883 11.578 2.578 1 91.06 134 ILE B O 1
ATOM 3312 N N . ASP B 1 135 ? 3.59 10.523 1.163 1 92.19 135 ASP B N 1
ATOM 3313 C CA . ASP B 1 135 ? 4.641 9.609 0.72 1 92.19 135 ASP B CA 1
ATOM 3314 C C . ASP B 1 135 ? 5.504 10.25 -0.365 1 92.19 135 ASP B C 1
ATOM 3316 O O . ASP B 1 135 ? 5.059 10.422 -1.502 1 92.19 135 ASP B O 1
ATOM 3320 N N . THR B 1 136 ? 6.73 10.492 0.01 1 92.56 136 THR B N 1
ATOM 3321 C CA . THR B 1 136 ? 7.602 11.203 -0.921 1 92.56 136 THR B CA 1
ATOM 3322 C C . THR B 1 136 ? 8.492 10.227 -1.68 1 92.56 136 THR B C 1
ATOM 3324 O O . THR B 1 136 ? 9.391 10.641 -2.414 1 92.56 136 THR B O 1
ATOM 3327 N N . SER B 1 137 ? 8.336 8.906 -1.546 1 87.31 137 SER B N 1
ATOM 3328 C CA . SER B 1 137 ? 9.242 7.871 -2.041 1 87.31 137 SER B CA 1
ATOM 3329 C C . SER B 1 137 ? 9.578 8.094 -3.512 1 87.31 137 SER B C 1
ATOM 3331 O O . SER B 1 137 ? 10.742 8 -3.906 1 87.31 137 SER B O 1
ATOM 3333 N N . GLU B 1 138 ? 8.641 8.469 -4.301 1 79.88 138 GLU B N 1
ATOM 3334 C CA . GLU B 1 138 ? 8.867 8.539 -5.742 1 79.88 138 GLU B CA 1
ATOM 3335 C C . GLU B 1 138 ? 8.625 9.953 -6.262 1 79.88 138 GLU B C 1
ATOM 3337 O O . GLU B 1 138 ? 8.367 10.148 -7.453 1 79.88 138 GLU B O 1
ATOM 3342 N N . LEU B 1 139 ? 8.805 10.875 -5.328 1 85.69 139 LEU B N 1
ATOM 3343 C CA . LEU B 1 139 ? 8.523 12.242 -5.75 1 85.69 139 LEU B CA 1
ATOM 3344 C C . LEU B 1 139 ? 9.82 13 -6.012 1 85.69 139 LEU B C 1
ATOM 3346 O O . LEU B 1 139 ? 10.789 12.875 -5.254 1 85.69 139 LEU B O 1
ATOM 3350 N N . HIS B 1 140 ? 9.766 13.688 -7.074 1 83 140 HIS B N 1
ATOM 3351 C CA . HIS B 1 140 ? 10.805 14.695 -7.273 1 83 140 HIS B CA 1
ATOM 3352 C C . HIS B 1 140 ? 10.562 15.914 -6.395 1 83 140 HIS B C 1
ATOM 3354 O O . HIS B 1 140 ? 9.43 16.172 -5.977 1 83 140 HIS B O 1
ATOM 3360 N N . ALA B 1 141 ? 11.688 16.609 -6.211 1 84.25 141 ALA B N 1
ATOM 3361 C CA . ALA B 1 141 ? 11.617 17.781 -5.348 1 84.25 141 ALA B CA 1
ATOM 3362 C C . ALA B 1 141 ? 10.578 18.781 -5.859 1 84.25 141 ALA B C 1
ATOM 3364 O O . ALA B 1 141 ? 9.812 19.344 -5.074 1 84.25 141 ALA B O 1
ATOM 3365 N N . ASN B 1 142 ? 10.508 18.906 -7.137 1 85.44 142 ASN B N 1
ATOM 3366 C CA . ASN B 1 142 ? 9.57 19.875 -7.719 1 85.44 142 ASN B CA 1
ATOM 3367 C C . ASN B 1 142 ? 8.125 19.438 -7.504 1 85.44 142 ASN B C 1
ATOM 3369 O O . ASN B 1 142 ? 7.25 20.266 -7.266 1 85.44 142 ASN B O 1
ATOM 3373 N N . THR B 1 143 ? 7.973 18.203 -7.637 1 87.5 143 THR B N 1
ATOM 3374 C CA . THR B 1 143 ? 6.629 17.672 -7.402 1 87.5 143 THR B CA 1
ATOM 3375 C C . THR B 1 143 ? 6.223 17.875 -5.945 1 87.5 143 THR B C 1
ATOM 3377 O O . THR B 1 143 ? 5.09 18.266 -5.66 1 87.5 143 THR B O 1
ATOM 3380 N N . LEU B 1 144 ? 7.148 17.609 -5.082 1 89.88 144 LEU B N 1
ATOM 3381 C CA . LEU B 1 144 ? 6.867 17.812 -3.664 1 89.88 144 LEU B CA 1
ATOM 3382 C C . LEU B 1 144 ? 6.539 19.266 -3.375 1 89.88 144 LEU B C 1
ATOM 3384 O O . LEU B 1 144 ? 5.594 19.562 -2.639 1 89.88 144 LEU B O 1
ATOM 3388 N N . ARG B 1 145 ? 7.266 20.172 -3.996 1 90.38 145 ARG B N 1
ATOM 3389 C CA . ARG B 1 145 ? 7.004 21.594 -3.834 1 90.38 145 ARG B CA 1
ATOM 3390 C C . ARG B 1 145 ? 5.574 21.938 -4.25 1 90.38 145 ARG B C 1
ATOM 3392 O O . ARG B 1 145 ? 4.867 22.641 -3.527 1 90.38 145 ARG B O 1
ATOM 3399 N N . ALA B 1 146 ? 5.238 21.406 -5.336 1 89 146 ALA B N 1
ATOM 3400 C CA . ALA B 1 146 ? 3.898 21.672 -5.855 1 89 146 ALA B CA 1
ATOM 3401 C C . ALA B 1 146 ? 2.828 21.109 -4.926 1 89 146 ALA B C 1
ATOM 3403 O O . ALA B 1 146 ? 1.802 21.75 -4.688 1 89 146 ALA B O 1
ATOM 3404 N N . TRP B 1 147 ? 3.107 19.969 -4.453 1 88.75 147 TRP B N 1
ATOM 3405 C CA . TRP B 1 147 ? 2.133 19.312 -3.584 1 88.75 147 TRP B CA 1
ATOM 3406 C C . TRP B 1 147 ? 1.964 20.094 -2.281 1 88.75 147 TRP B C 1
ATOM 3408 O O . TRP B 1 147 ? 0.85 20.219 -1.768 1 88.75 147 TRP B O 1
ATOM 3418 N N . ILE B 1 148 ? 3.055 20.562 -1.777 1 90.12 148 ILE B N 1
ATOM 3419 C CA . ILE B 1 148 ? 3.006 21.375 -0.562 1 90.12 148 ILE B CA 1
ATOM 3420 C C . ILE B 1 148 ? 2.199 22.641 -0.817 1 90.12 148 ILE B C 1
ATOM 3422 O O . ILE B 1 148 ? 1.337 23 -0.015 1 90.12 148 ILE B O 1
ATOM 3426 N N . LYS B 1 149 ? 2.416 23.25 -1.893 1 89.12 149 LYS B N 1
ATOM 3427 C CA . LYS B 1 149 ? 1.688 24.469 -2.238 1 89.12 149 LYS B CA 1
ATOM 3428 C C . LYS B 1 149 ? 0.194 24.188 -2.377 1 89.12 149 LYS B C 1
ATOM 3430 O O . LYS B 1 149 ? -0.631 24.969 -1.889 1 89.12 149 LYS B O 1
ATOM 3435 N N . ASP B 1 150 ? -0.086 23.109 -3.043 1 86.44 150 ASP B N 1
ATOM 3436 C CA . ASP B 1 150 ? -1.484 22.719 -3.199 1 86.44 150 ASP B CA 1
ATOM 3437 C C . ASP B 1 150 ? -2.15 22.516 -1.841 1 86.44 150 ASP B C 1
ATOM 3439 O O . ASP B 1 150 ? -3.312 22.875 -1.65 1 86.44 150 ASP B O 1
ATOM 3443 N N . PHE B 1 151 ? -1.427 21.969 -1.003 1 84.81 151 PHE B N 1
ATOM 3444 C CA . PHE B 1 151 ? -1.927 21.703 0.341 1 84.81 151 PHE B CA 1
ATOM 3445 C C . PHE B 1 151 ? -2.23 23 1.073 1 84.81 151 PHE B C 1
ATOM 3447 O O . PHE B 1 151 ? -3.246 23.109 1.763 1 84.81 151 PHE B O 1
ATOM 3454 N N . LEU B 1 152 ? -1.414 23.922 0.897 1 84.5 152 LEU B N 1
ATOM 3455 C CA . LEU B 1 152 ? -1.571 25.203 1.56 1 84.5 152 LEU B CA 1
ATOM 3456 C C . LEU B 1 152 ? -2.762 25.969 0.987 1 84.5 152 LEU B C 1
ATOM 3458 O O . LEU B 1 152 ? -3.35 26.812 1.669 1 84.5 152 LEU B O 1
ATOM 3462 N N . ALA B 1 153 ? -3.1 25.641 -0.207 1 80.81 153 ALA B N 1
ATOM 3463 C CA . ALA B 1 153 ? -4.156 26.375 -0.9 1 80.81 153 ALA B CA 1
ATOM 3464 C C . ALA B 1 153 ? -5.535 25.906 -0.454 1 80.81 153 ALA B C 1
ATOM 3466 O O . ALA B 1 153 ? -6.547 26.547 -0.734 1 80.81 153 ALA B O 1
ATOM 3467 N N . ILE B 1 154 ? -5.512 24.766 0.21 1 76.94 154 ILE B N 1
ATOM 3468 C CA . ILE B 1 154 ? -6.785 24.25 0.702 1 76.94 154 ILE B CA 1
ATOM 3469 C C . ILE B 1 154 ? -7.375 25.219 1.729 1 76.94 154 ILE B C 1
ATOM 3471 O O . ILE B 1 154 ? -6.684 25.641 2.656 1 76.94 154 ILE B O 1
ATOM 3475 N N . GLU B 1 155 ? -8.586 25.547 1.453 1 72.94 155 GLU B N 1
ATOM 3476 C CA . GLU B 1 155 ? -9.242 26.453 2.391 1 72.94 155 GLU B CA 1
ATOM 3477 C C . GLU B 1 155 ? -9.375 25.828 3.771 1 72.94 155 GLU B C 1
ATOM 3479 O O . GLU B 1 155 ? -9.641 24.625 3.889 1 72.94 155 GLU B O 1
ATOM 3484 N N . ALA B 1 156 ? -8.984 26.625 4.742 1 64.19 156 ALA B N 1
ATOM 3485 C CA . ALA B 1 156 ? -9.055 26.172 6.129 1 64.19 156 ALA B CA 1
ATOM 3486 C C . ALA B 1 156 ? -10.5 25.984 6.578 1 64.19 156 ALA B C 1
ATOM 3488 O O . ALA B 1 156 ? -11.102 26.906 7.137 1 64.19 156 ALA B O 1
ATOM 3489 N N . THR B 1 157 ? -11.219 25.219 5.816 1 61.28 157 THR B N 1
ATOM 3490 C CA . THR B 1 157 ? -12.578 24.969 6.277 1 61.28 157 THR B CA 1
ATOM 3491 C C . THR B 1 157 ? -12.672 23.625 7 1 61.28 157 THR B C 1
ATOM 3493 O O . THR B 1 157 ? -11.797 22.781 6.848 1 61.28 157 THR B O 1
ATOM 3496 N N . GLU B 1 158 ? -13.562 23.688 7.918 1 64.62 158 GLU B N 1
ATOM 3497 C CA . GLU B 1 158 ? -13.812 22.469 8.68 1 64.62 158 GLU B CA 1
ATOM 3498 C C . GLU B 1 158 ? -14.258 21.328 7.766 1 64.62 158 GLU B C 1
ATOM 3500 O O . GLU B 1 158 ? -14.898 21.562 6.742 1 64.62 158 GLU B O 1
ATOM 3505 N N . GLY B 1 159 ? -13.672 20.25 7.898 1 75.12 159 GLY B N 1
ATOM 3506 C CA . GLY B 1 159 ? -14.18 19.062 7.23 1 75.12 159 GLY B CA 1
ATOM 3507 C C . GLY B 1 159 ? -13.086 18.203 6.625 1 75.12 159 GLY B C 1
ATOM 3508 O O . GLY B 1 159 ? -11.906 18.547 6.711 1 75.12 159 GLY B O 1
ATOM 3509 N N . LEU B 1 160 ? -13.477 17.156 6.066 1 84.62 160 LEU B N 1
ATOM 3510 C CA . LEU B 1 160 ? -12.602 16.141 5.492 1 84.62 160 LEU B CA 1
ATOM 3511 C C . LEU B 1 160 ? -12.125 16.547 4.109 1 84.62 160 LEU B C 1
ATOM 3513 O O . LEU B 1 160 ? -12.906 17.047 3.299 1 84.62 160 LEU B O 1
ATOM 3517 N N . THR B 1 161 ? -10.82 16.609 3.908 1 88.44 161 THR B N 1
ATOM 3518 C CA . THR B 1 161 ? -10.242 16.797 2.578 1 88.44 161 THR B CA 1
ATOM 3519 C C . THR B 1 161 ? -10.062 15.453 1.882 1 88.44 161 THR B C 1
ATOM 3521 O O . THR B 1 161 ? -9.461 14.531 2.443 1 88.44 161 THR B O 1
ATOM 3524 N N . LEU B 1 162 ? -10.586 15.367 0.735 1 92.5 162 LEU B N 1
ATOM 3525 C CA . LEU B 1 162 ? -10.5 14.148 -0.053 1 92.5 162 LEU B CA 1
ATOM 3526 C C . LEU B 1 162 ? -9.367 14.227 -1.066 1 92.5 162 LEU B C 1
ATOM 3528 O O . LEU B 1 162 ? -9.32 15.156 -1.882 1 92.5 162 LEU B O 1
ATOM 3532 N N . MET B 1 163 ? -8.438 13.273 -0.953 1 93.31 163 MET B N 1
ATOM 3533 C CA . MET B 1 163 ? -7.289 13.242 -1.854 1 93.31 163 MET B CA 1
ATOM 3534 C C . MET B 1 163 ? -7.371 12.047 -2.797 1 93.31 163 MET B C 1
ATOM 3536 O O . MET B 1 163 ? -7.512 10.906 -2.35 1 93.31 163 MET B O 1
ATOM 3540 N N . PHE B 1 164 ? -7.355 12.359 -4.09 1 96.94 164 PHE B N 1
ATOM 3541 C CA . PHE B 1 164 ? -7.223 11.305 -5.094 1 96.94 164 PHE B CA 1
ATOM 3542 C C . PHE B 1 164 ? -5.809 11.289 -5.664 1 96.94 164 PHE B C 1
ATOM 3544 O O . PHE B 1 164 ? -5.266 12.336 -6.031 1 96.94 164 PHE B O 1
ATOM 3551 N N . GLN B 1 165 ? -5.25 10.117 -5.695 1 96 165 GLN B N 1
ATOM 3552 C CA . GLN B 1 165 ? -3.926 10.047 -6.305 1 96 165 GLN B CA 1
ATOM 3553 C C . GLN B 1 165 ? -3.811 8.836 -7.227 1 96 165 GLN B C 1
ATOM 3555 O O . GLN B 1 165 ? -4.371 7.777 -6.941 1 96 165 GLN B O 1
ATOM 3560 N N . SER B 1 166 ? -3.188 9.062 -8.352 1 97.31 166 SER B N 1
ATOM 3561 C CA . SER B 1 166 ? -2.865 7.961 -9.258 1 97.31 166 SER B CA 1
ATOM 3562 C C . SER B 1 166 ? -1.448 7.453 -9.023 1 97.31 166 SER B C 1
ATOM 3564 O O . SER B 1 166 ? -0.57 8.211 -8.609 1 97.31 166 SER B O 1
ATOM 3566 N N . PHE B 1 167 ? -1.268 6.184 -9.219 1 94.56 167 PHE B N 1
ATOM 3567 C CA . PHE B 1 167 ? 0.06 5.602 -9.078 1 94.56 167 PHE B CA 1
ATOM 3568 C C . PHE B 1 167 ? 0.227 4.402 -10.008 1 94.56 167 PHE B C 1
ATOM 3570 O O . PHE B 1 167 ? -0.735 3.963 -10.641 1 94.56 167 PHE B O 1
ATOM 3577 N N . GLY B 1 168 ? 1.424 3.998 -10.203 1 92.19 168 GLY B N 1
ATOM 3578 C CA . GLY B 1 168 ? 1.747 2.758 -10.883 1 92.19 168 GLY B CA 1
ATOM 3579 C C . GLY B 1 168 ? 2.168 1.646 -9.938 1 92.19 168 GLY B C 1
ATOM 3580 O O . GLY B 1 168 ? 3.07 1.829 -9.125 1 92.19 168 GLY B O 1
ATOM 3581 N N . PHE B 1 169 ? 1.521 0.466 -10.078 1 88.25 169 PHE B N 1
ATOM 3582 C CA . PHE B 1 169 ? 1.862 -0.666 -9.219 1 88.25 169 PHE B CA 1
ATOM 3583 C C . PHE B 1 169 ? 3.332 -1.036 -9.383 1 88.25 169 PHE B C 1
ATOM 3585 O O . PHE B 1 169 ? 3.965 -1.501 -8.43 1 88.25 169 PHE B O 1
ATOM 3592 N N . LYS B 1 170 ? 3.838 -0.848 -10.547 1 80.38 170 LYS B N 1
ATOM 3593 C CA . LYS B 1 170 ? 5.238 -1.19 -10.789 1 80.38 170 LYS B CA 1
ATOM 3594 C C . LYS B 1 170 ? 6.164 -0.384 -9.883 1 80.38 170 LYS B C 1
ATOM 3596 O O . LYS B 1 170 ? 7.32 -0.756 -9.688 1 80.38 170 LYS B O 1
ATOM 3601 N N . TYR B 1 171 ? 5.605 0.671 -9.32 1 80.81 171 TYR B N 1
ATOM 3602 C CA . TYR B 1 171 ? 6.41 1.508 -8.438 1 80.81 171 TYR B CA 1
ATOM 3603 C C . TYR B 1 171 ? 6.016 1.298 -6.977 1 80.81 171 TYR B C 1
ATOM 3605 O O . TYR B 1 171 ? 6.598 1.906 -6.078 1 80.81 171 TYR B O 1
ATOM 3613 N N . GLY B 1 172 ? 5.02 0.497 -6.742 1 84.44 172 GLY B N 1
ATOM 3614 C CA . GLY B 1 172 ? 4.586 0.202 -5.387 1 84.44 172 GLY B CA 1
ATOM 3615 C C . GLY B 1 172 ? 3.373 1.009 -4.961 1 84.44 172 GLY B C 1
ATOM 3616 O O . GLY B 1 172 ? 3.143 2.107 -5.469 1 84.44 172 GLY B O 1
ATOM 3617 N N . ILE B 1 173 ? 2.686 0.52 -4.016 1 91.56 173 ILE B N 1
ATOM 3618 C CA . ILE B 1 173 ? 1.505 1.179 -3.467 1 91.56 173 ILE B CA 1
ATOM 3619 C C . ILE B 1 173 ? 1.932 2.342 -2.576 1 91.56 173 ILE B C 1
ATOM 3621 O O . ILE B 1 173 ? 2.855 2.209 -1.77 1 91.56 173 ILE B O 1
ATOM 3625 N N . PRO B 1 174 ? 1.268 3.504 -2.738 1 92.81 174 PRO B N 1
ATOM 3626 C CA . PRO B 1 174 ? 1.605 4.633 -1.87 1 92.81 174 PRO B CA 1
ATOM 3627 C C . PRO B 1 174 ? 1.367 4.336 -0.392 1 92.81 174 PRO B C 1
ATOM 3629 O O . PRO B 1 174 ? 0.324 3.785 -0.03 1 92.81 174 PRO B O 1
ATOM 3632 N N . LEU B 1 175 ? 2.275 4.809 0.423 1 89.31 175 LEU B N 1
ATOM 3633 C CA . LEU B 1 175 ? 2.223 4.527 1.854 1 89.31 175 LEU B CA 1
ATOM 3634 C C . LEU B 1 175 ? 1.093 5.309 2.518 1 89.31 175 LEU B C 1
ATOM 3636 O O . LEU B 1 175 ? 0.638 4.945 3.605 1 89.31 175 LEU B O 1
ATOM 3640 N N . ASP B 1 176 ? 0.697 6.348 1.93 1 91.62 176 ASP B N 1
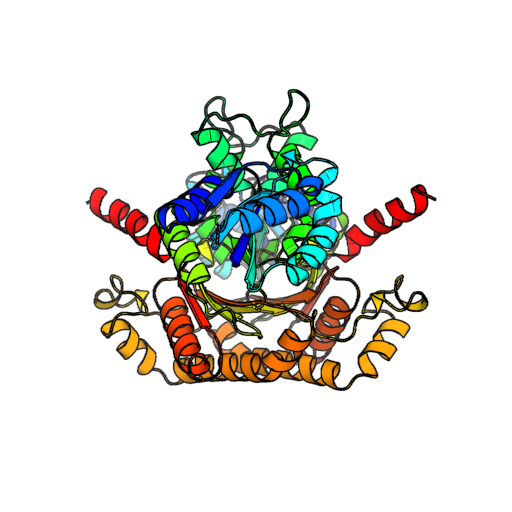ATOM 3641 C CA . ASP B 1 176 ? -0.277 7.238 2.551 1 91.62 176 ASP B CA 1
ATOM 3642 C C . ASP B 1 176 ? -1.692 6.926 2.072 1 91.62 176 ASP B C 1
ATOM 3644 O O . ASP B 1 176 ? -2.623 7.695 2.322 1 91.62 176 ASP B O 1
ATOM 3648 N N . ALA B 1 177 ? -1.896 5.828 1.378 1 95.5 177 ALA B N 1
ATOM 3649 C CA . ALA B 1 177 ? -3.217 5.469 0.865 1 95.5 177 ALA B CA 1
ATOM 3650 C C . ALA B 1 177 ? -4.09 4.871 1.966 1 95.5 177 ALA B C 1
ATOM 3652 O O . ALA B 1 177 ? -3.607 4.094 2.793 1 95.5 177 ALA B O 1
ATOM 3653 N N . ASP B 1 178 ? -5.355 5.305 1.98 1 95.88 178 ASP B N 1
ATOM 3654 C CA . ASP B 1 178 ? -6.359 4.672 2.832 1 95.88 178 ASP B CA 1
ATOM 3655 C C . ASP B 1 178 ? -7.16 3.627 2.059 1 95.88 178 ASP B C 1
ATOM 3657 O O . ASP B 1 178 ? -7.52 2.582 2.605 1 95.88 178 ASP B O 1
ATOM 3661 N N . LEU B 1 179 ? -7.488 3.965 0.866 1 98.44 179 LEU B N 1
ATOM 3662 C CA . LEU B 1 179 ? -8.156 3.094 -0.099 1 98.44 179 LEU B CA 1
ATOM 3663 C C . LEU B 1 179 ? -7.309 2.936 -1.358 1 98.44 179 LEU B C 1
ATOM 3665 O O . LEU B 1 179 ? -6.688 3.896 -1.819 1 98.44 179 LEU B O 1
ATOM 3669 N N . VAL B 1 180 ? -7.254 1.731 -1.853 1 98.69 180 VAL B N 1
ATOM 3670 C CA . VAL B 1 180 ? -6.516 1.47 -3.084 1 98.69 180 VAL B CA 1
ATOM 3671 C C . VAL B 1 180 ? -7.391 0.667 -4.047 1 98.69 180 VAL B C 1
ATOM 3673 O O . VAL B 1 180 ? -7.945 -0.369 -3.674 1 98.69 180 VAL B O 1
ATOM 3676 N N . PHE B 1 181 ? -7.535 1.147 -5.25 1 98.81 181 PHE B N 1
ATOM 3677 C CA . PHE B 1 181 ? -8.305 0.469 -6.289 1 98.81 181 PHE B CA 1
ATOM 3678 C C . PHE B 1 181 ? -7.426 0.151 -7.492 1 98.81 181 PHE B C 1
ATOM 3680 O O . PHE B 1 181 ? -6.836 1.053 -8.094 1 98.81 181 PHE B O 1
ATOM 3687 N N . ASP B 1 182 ? -7.324 -1.099 -7.832 1 97.62 182 ASP B N 1
ATOM 3688 C CA . ASP B 1 182 ? -6.625 -1.576 -9.023 1 97.62 182 ASP B CA 1
ATOM 3689 C C . ASP B 1 182 ? -7.508 -1.461 -10.258 1 97.62 182 ASP B C 1
ATOM 3691 O O . ASP B 1 182 ? -8.57 -2.086 -10.336 1 97.62 182 ASP B O 1
ATOM 3695 N N . VAL B 1 183 ? -7.043 -0.711 -11.234 1 98.19 183 VAL B N 1
ATOM 3696 C CA . VAL B 1 183 ? -7.891 -0.514 -12.406 1 98.19 183 VAL B CA 1
ATOM 3697 C C . VAL B 1 183 ? -7.203 -1.097 -13.641 1 98.19 183 VAL B C 1
ATOM 3699 O O . VAL B 1 183 ? -7.543 -0.742 -14.766 1 98.19 183 VAL B O 1
ATOM 3702 N N . ARG B 1 184 ? -6.219 -2.018 -13.453 1 94.25 184 ARG B N 1
ATOM 3703 C CA . ARG B 1 184 ? -5.457 -2.613 -14.547 1 94.25 184 ARG B CA 1
ATOM 3704 C C . ARG B 1 184 ? -6.344 -3.5 -15.414 1 94.25 184 ARG B C 1
ATOM 3706 O O . ARG B 1 184 ? -5.984 -3.824 -16.547 1 94.25 184 ARG B O 1
ATOM 3713 N N . CYS B 1 185 ? -7.523 -3.863 -14.922 1 95.62 185 CYS B N 1
ATOM 3714 C CA . CYS B 1 185 ? -8.414 -4.75 -15.664 1 95.62 185 CYS B CA 1
ATOM 3715 C C . CYS B 1 185 ? -9.141 -3.994 -16.766 1 95.62 185 CYS B C 1
ATOM 3717 O O . CYS B 1 185 ? -9.805 -4.602 -17.609 1 95.62 185 CYS B O 1
ATOM 3719 N N . LEU B 1 186 ? -9.055 -2.695 -16.812 1 97.31 186 LEU B N 1
ATOM 3720 C CA . LEU B 1 186 ? -9.719 -1.866 -17.812 1 97.31 186 LEU B CA 1
ATOM 3721 C C . LEU B 1 186 ? -8.906 -1.818 -19.109 1 97.31 186 LEU B C 1
ATOM 3723 O O . LEU B 1 186 ? -7.719 -2.148 -19.109 1 97.31 186 LEU B O 1
ATOM 3727 N N . PRO B 1 187 ? -9.562 -1.385 -20.203 1 95.81 187 PRO B N 1
ATOM 3728 C CA . PRO B 1 187 ? -8.828 -1.279 -21.469 1 95.81 187 PRO B CA 1
ATOM 3729 C C . PRO B 1 187 ? -7.59 -0.399 -21.375 1 95.81 187 PRO B C 1
ATOM 3731 O O . PRO B 1 187 ? -7.629 0.658 -20.734 1 95.81 187 PRO B O 1
ATOM 3734 N N . ASN B 1 188 ? -6.551 -0.845 -22.062 1 93.88 188 ASN B N 1
ATOM 3735 C CA . ASN B 1 188 ? -5.242 -0.22 -21.906 1 93.88 188 ASN B CA 1
ATOM 3736 C C . ASN B 1 188 ? -4.879 0.636 -23.109 1 93.88 188 ASN B C 1
ATOM 3738 O O . ASN B 1 188 ? -4.637 0.11 -24.203 1 93.88 188 ASN B O 1
ATOM 3742 N N . PRO B 1 189 ? -4.805 1.92 -22.891 1 94.88 189 PRO B N 1
ATOM 3743 C CA . PRO B 1 189 ? -4.414 2.795 -24 1 94.88 189 PRO B CA 1
ATOM 3744 C C . PRO B 1 189 ? -2.975 2.57 -24.453 1 94.88 189 PRO B C 1
ATOM 3746 O O . PRO B 1 189 ? -2.59 3.006 -25.547 1 94.88 189 PRO B O 1
ATOM 3749 N N . HIS B 1 190 ? -2.199 1.927 -23.672 1 89.62 190 HIS B N 1
ATOM 3750 C CA . HIS B 1 190 ? -0.769 1.78 -23.922 1 89.62 190 HIS B CA 1
ATOM 3751 C C . HIS B 1 190 ? -0.506 1.036 -25.234 1 89.62 190 HIS B C 1
ATOM 3753 O O . HIS B 1 190 ? 0.509 1.271 -25.891 1 89.62 190 HIS B O 1
ATOM 3759 N N . TYR B 1 191 ? -1.375 0.205 -25.625 1 88.38 191 TYR B N 1
ATOM 3760 C CA . TYR B 1 191 ? -1.154 -0.647 -26.781 1 88.38 191 TYR B CA 1
ATOM 3761 C C . TYR B 1 191 ? -1.417 0.116 -28.078 1 88.38 191 TYR B C 1
ATOM 3763 O O . TYR B 1 191 ? -1.031 -0.331 -29.156 1 88.38 191 TYR B O 1
ATOM 3771 N N . ASP B 1 192 ? -2.084 1.209 -27.938 1 91.44 192 ASP B N 1
ATOM 3772 C CA . ASP B 1 192 ? -2.203 2.143 -29.047 1 91.44 192 ASP B CA 1
ATOM 3773 C C . ASP B 1 192 ? -1.027 3.117 -29.078 1 91.44 192 ASP B C 1
ATOM 3775 O O . ASP B 1 192 ? -0.939 4.016 -28.234 1 91.44 192 ASP B O 1
ATOM 3779 N N . LEU B 1 193 ? -0.195 3.029 -30 1 90.44 193 LEU B N 1
ATOM 3780 C CA . LEU B 1 193 ? 1.041 3.797 -30.109 1 90.44 193 LEU B CA 1
ATOM 3781 C C . LEU B 1 193 ? 0.752 5.293 -30.141 1 90.44 193 LEU B C 1
ATOM 3783 O O . LEU B 1 193 ? 1.555 6.094 -29.656 1 90.44 193 LEU B O 1
ATOM 3787 N N . ARG B 1 194 ? -0.334 5.645 -30.797 1 92.62 194 ARG B N 1
ATOM 3788 C CA . ARG B 1 194 ? -0.713 7.051 -30.906 1 92.62 194 ARG B CA 1
ATOM 3789 C C . ARG B 1 194 ? -1.025 7.637 -29.531 1 92.62 194 ARG B C 1
ATOM 3791 O O . ARG B 1 194 ? -0.871 8.836 -29.312 1 92.62 194 ARG B O 1
ATOM 3798 N N . LEU B 1 195 ? -1.375 6.777 -28.5 1 94.94 195 LEU B N 1
ATOM 3799 C CA . LEU B 1 195 ? -1.854 7.254 -27.203 1 94.94 195 LEU B CA 1
ATOM 3800 C C . LEU B 1 195 ? -0.757 7.156 -26.156 1 94.94 195 LEU B C 1
ATOM 3802 O O . LEU B 1 195 ? -0.84 7.801 -25.094 1 94.94 195 LEU B O 1
ATOM 3806 N N . ARG B 1 196 ? 0.247 6.41 -26.375 1 91.5 196 ARG B N 1
ATOM 3807 C CA . ARG B 1 196 ? 1.287 6.043 -25.406 1 91.5 196 ARG B CA 1
ATOM 3808 C C . ARG B 1 196 ? 1.948 7.285 -24.828 1 91.5 196 ARG B C 1
ATOM 3810 O O . ARG B 1 196 ? 2.225 7.332 -23.625 1 91.5 196 ARG B O 1
ATOM 3817 N N . PRO B 1 197 ? 2.133 8.312 -25.641 1 90.12 197 PRO B N 1
ATOM 3818 C CA . PRO B 1 197 ? 2.846 9.469 -25.078 1 90.12 197 PRO B CA 1
ATOM 3819 C C . PRO B 1 197 ? 1.948 10.359 -24.234 1 90.12 197 PRO B C 1
ATOM 3821 O O . PRO B 1 197 ? 2.441 11.242 -23.516 1 90.12 197 PRO B O 1
ATOM 3824 N N . PHE B 1 198 ? 0.718 10.188 -24.281 1 93.94 198 PHE B N 1
ATOM 3825 C CA . PHE B 1 198 ? -0.226 11.055 -23.578 1 93.94 198 PHE B CA 1
ATOM 3826 C C . PHE B 1 198 ? -0.481 10.547 -22.172 1 93.94 198 PHE B C 1
ATOM 3828 O O . PHE B 1 198 ? 0.047 9.5 -21.766 1 93.94 198 PHE B O 1
ATOM 3835 N N . THR B 1 199 ? -1.167 11.328 -21.375 1 95.56 199 THR B N 1
ATOM 3836 C CA . THR B 1 199 ? -1.592 10.945 -20.031 1 95.56 199 THR B CA 1
ATOM 3837 C C . THR B 1 199 ? -3.115 10.891 -19.953 1 95.56 199 THR B C 1
ATOM 3839 O O . THR B 1 199 ? -3.812 11.305 -20.875 1 95.56 199 THR B O 1
ATOM 3842 N N . GLY B 1 200 ? -3.584 10.414 -18.828 1 96.88 200 GLY B N 1
ATOM 3843 C CA . GLY B 1 200 ? -5.016 10.352 -18.594 1 96.88 200 GLY B CA 1
ATOM 3844 C C . GLY B 1 200 ? -5.672 11.719 -18.562 1 96.88 200 GLY B C 1
ATOM 3845 O O . GLY B 1 200 ? -6.902 11.828 -18.547 1 96.88 200 GLY B O 1
ATOM 3846 N N . LYS B 1 201 ? -4.895 12.82 -18.594 1 96.94 201 LYS B N 1
ATOM 3847 C CA . LYS B 1 201 ? -5.418 14.188 -18.594 1 96.94 201 LYS B CA 1
ATOM 3848 C C . LYS B 1 201 ? -5.625 14.695 -20.016 1 96.94 201 LYS B C 1
ATOM 3850 O O . LYS B 1 201 ? -6.277 15.719 -20.219 1 96.94 201 LYS B O 1
ATOM 3855 N N . ASP B 1 202 ? -5.066 13.953 -20.984 1 96.81 202 ASP B N 1
ATOM 3856 C CA . ASP B 1 202 ? -5.066 14.422 -22.375 1 96.81 202 ASP B CA 1
ATOM 3857 C C . ASP B 1 202 ? -6.301 13.922 -23.125 1 96.81 202 ASP B C 1
ATOM 3859 O O . ASP B 1 202 ? -6.719 12.773 -22.938 1 96.81 202 ASP B O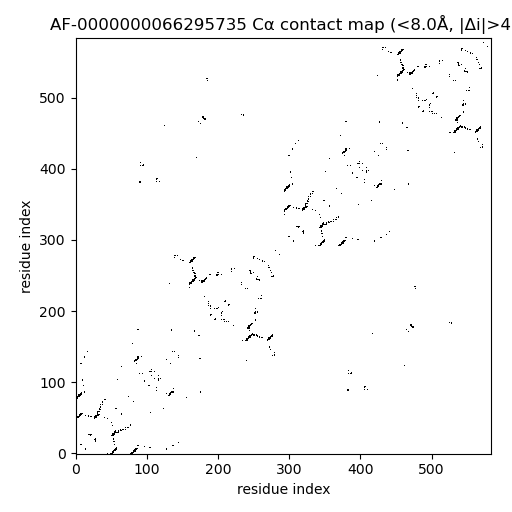 1
ATOM 3863 N N . GLN B 1 203 ? -6.738 14.727 -23.984 1 97.75 203 GLN B N 1
ATOM 3864 C CA . GLN B 1 203 ? -8.023 14.516 -24.656 1 97.75 203 GLN B CA 1
ATOM 3865 C C . GLN B 1 203 ? -8.031 13.195 -25.422 1 97.75 203 GLN B C 1
ATOM 3867 O O . GLN B 1 203 ? -9.008 12.445 -25.375 1 97.75 203 GLN B O 1
ATOM 3872 N N . PRO B 1 204 ? -6.961 12.797 -26.109 1 97.62 204 PRO B N 1
ATOM 3873 C CA . PRO B 1 204 ? -6.996 11.531 -26.844 1 97.62 204 PRO B CA 1
ATOM 3874 C C . PRO B 1 204 ? -7.176 10.32 -25.938 1 97.62 204 PRO B C 1
ATOM 3876 O O . PRO B 1 204 ? -7.906 9.391 -26.281 1 97.62 204 PRO B O 1
ATOM 3879 N N . VAL B 1 205 ? -6.574 10.336 -24.797 1 97.88 205 VAL B N 1
ATOM 3880 C CA . VAL B 1 205 ? -6.684 9.242 -23.844 1 97.88 205 VAL B CA 1
ATOM 3881 C C . VAL B 1 205 ? -8.07 9.258 -23.203 1 97.88 205 VAL B C 1
ATOM 3883 O O . VAL B 1 205 ? -8.688 8.203 -23.016 1 97.88 205 VAL B O 1
ATOM 3886 N N . ILE B 1 206 ? -8.547 10.43 -22.922 1 98.31 206 ILE B N 1
ATOM 3887 C CA . ILE B 1 206 ? -9.875 10.594 -22.344 1 98.31 206 ILE B CA 1
ATOM 3888 C C . ILE B 1 206 ? -10.93 10.023 -23.281 1 98.31 206 ILE B C 1
ATOM 3890 O O . ILE B 1 206 ? -11.781 9.234 -22.875 1 98.31 206 ILE B O 1
ATOM 3894 N N . GLU B 1 207 ? -10.828 10.406 -24.516 1 98 207 GLU B N 1
ATOM 3895 C CA . GLU B 1 207 ? -11.781 9.938 -25.516 1 98 207 GLU B CA 1
ATOM 3896 C C . GLU B 1 207 ? -11.727 8.414 -25.656 1 98 207 GLU B C 1
ATOM 3898 O O . GLU B 1 207 ? -12.766 7.762 -25.766 1 98 207 GLU B O 1
ATOM 3903 N N . PHE B 1 208 ? -10.562 7.875 -25.656 1 97.94 208 PHE B N 1
ATOM 3904 C CA . PHE B 1 208 ? -10.375 6.434 -25.719 1 97.94 208 PHE B CA 1
ATOM 3905 C C . PHE B 1 208 ? -11.062 5.734 -24.562 1 97.94 208 PHE B C 1
ATOM 3907 O O . PHE B 1 208 ? -11.875 4.832 -24.75 1 97.94 208 PHE B O 1
ATOM 3914 N N . LEU B 1 209 ? -10.789 6.168 -23.344 1 98.25 209 LEU B N 1
ATOM 3915 C CA . LEU B 1 209 ? -11.312 5.52 -22.141 1 98.25 209 LEU B CA 1
ATOM 3916 C C . LEU B 1 209 ? -12.812 5.73 -22.016 1 98.25 209 LEU B C 1
ATOM 3918 O O . LEU B 1 209 ? -13.539 4.836 -21.578 1 98.25 209 LEU B O 1
ATOM 3922 N N . ASP B 1 210 ? -13.312 6.848 -22.531 1 97.81 210 ASP B N 1
ATOM 3923 C CA . ASP B 1 210 ? -14.734 7.148 -22.5 1 97.81 210 ASP B CA 1
ATOM 3924 C C . ASP B 1 210 ? -15.516 6.223 -23.438 1 97.81 210 ASP B C 1
ATOM 3926 O O . ASP B 1 210 ? -16.719 6.031 -23.266 1 97.81 210 ASP B O 1
ATOM 3930 N N . SER B 1 211 ? -14.836 5.734 -24.391 1 97.69 211 SER B N 1
ATOM 3931 C CA . SER B 1 211 ? -15.516 4.926 -25.391 1 97.69 211 SER B CA 1
ATOM 3932 C C . SER B 1 211 ? -15.875 3.549 -24.844 1 97.69 211 SER B C 1
ATOM 3934 O O . SER B 1 211 ? -16.656 2.822 -25.453 1 97.69 211 SER B O 1
ATOM 3936 N N . PHE B 1 212 ? -15.352 3.121 -23.719 1 97.56 212 PHE B N 1
ATOM 3937 C CA . PHE B 1 212 ? -15.648 1.832 -23.109 1 97.56 212 PHE B CA 1
ATOM 3938 C C . PHE B 1 212 ? -16.562 2.006 -21.891 1 97.56 212 PHE B C 1
ATOM 3940 O O . PHE B 1 212 ? -16.156 2.551 -20.875 1 97.56 212 PHE B O 1
ATOM 3947 N N . PRO B 1 213 ? -17.734 1.489 -21.891 1 97.56 213 PRO B N 1
ATOM 3948 C CA . PRO B 1 213 ? -18.703 1.676 -20.812 1 97.56 213 PRO B CA 1
ATOM 3949 C C . PRO B 1 213 ? -18.188 1.16 -19.469 1 97.56 213 PRO B C 1
ATOM 3951 O O . PRO B 1 213 ? -18.562 1.7 -18.422 1 97.56 213 PRO B O 1
ATOM 3954 N N . GLU B 1 214 ? -17.344 0.154 -19.469 1 97.44 214 GLU B N 1
ATOM 3955 C CA . GLU B 1 214 ? -16.844 -0.42 -18.219 1 97.44 214 GLU B CA 1
ATOM 3956 C C . GLU B 1 214 ? -15.992 0.582 -17.453 1 97.44 214 GLU B C 1
ATOM 3958 O O . GLU B 1 214 ? -15.906 0.522 -16.234 1 97.44 214 GLU B O 1
ATOM 3963 N N . VAL B 1 215 ? -15.375 1.502 -18.203 1 98.31 215 VAL B N 1
ATOM 3964 C CA . VAL B 1 215 ? -14.555 2.518 -17.547 1 98.31 215 VAL B CA 1
ATOM 3965 C C . VAL B 1 215 ? -15.438 3.438 -16.703 1 98.31 215 VAL B C 1
ATOM 3967 O O . VAL B 1 215 ? -15.148 3.701 -15.539 1 98.31 215 VAL B O 1
ATOM 3970 N N . GLY B 1 216 ? -16.5 3.902 -17.344 1 98.19 216 GLY B N 1
ATOM 3971 C CA . GLY B 1 216 ? -17.453 4.719 -16.609 1 98.19 216 GLY B CA 1
ATOM 3972 C C . GLY B 1 216 ? -18.062 4 -15.422 1 98.19 216 GLY B C 1
ATOM 3973 O O . GLY B 1 216 ? -18.266 4.598 -14.359 1 98.19 216 GLY B O 1
ATOM 3974 N N . ARG B 1 217 ? -18.344 2.732 -15.562 1 98.38 217 ARG B N 1
ATOM 3975 C CA . ARG B 1 217 ? -18.906 1.933 -14.477 1 98.38 217 ARG B CA 1
ATOM 3976 C C . ARG B 1 217 ? -17.922 1.839 -13.312 1 98.38 217 ARG B C 1
ATOM 3978 O O . ARG B 1 217 ? -18.328 1.938 -12.148 1 98.38 217 ARG B O 1
ATOM 3985 N N . MET B 1 218 ? -16.641 1.615 -13.617 1 98.62 218 MET B N 1
ATOM 3986 C CA . MET B 1 218 ? -15.609 1.564 -12.586 1 98.62 218 MET B CA 1
ATOM 3987 C C . MET B 1 218 ? -15.547 2.883 -11.82 1 98.62 218 MET B C 1
ATOM 3989 O O . MET B 1 218 ? -15.523 2.889 -10.586 1 98.62 218 MET B O 1
ATOM 3993 N N . CYS B 1 219 ? -15.539 3.979 -12.562 1 98.62 219 CYS B N 1
ATOM 3994 C CA . CYS B 1 219 ? -15.539 5.293 -11.93 1 98.62 219 CYS B CA 1
ATOM 3995 C C . CYS B 1 219 ? -16.719 5.438 -10.977 1 98.62 219 CYS B C 1
ATOM 3997 O O . CYS B 1 219 ? -16.547 5.832 -9.82 1 98.62 219 CYS B O 1
ATOM 3999 N N . GLU B 1 220 ? -17.828 5.043 -11.453 1 98.56 220 GLU B N 1
ATOM 4000 C CA . GLU B 1 220 ? -19.062 5.223 -10.68 1 98.56 220 GLU B CA 1
ATOM 4001 C C . GLU B 1 220 ? -19.078 4.312 -9.453 1 98.56 220 GLU B C 1
ATOM 4003 O O . GLU B 1 220 ? -19.547 4.711 -8.383 1 98.56 220 GLU B O 1
ATOM 4008 N N . ASP B 1 221 ? -18.625 3.098 -9.609 1 98.62 221 ASP B N 1
ATOM 4009 C CA . ASP B 1 221 ? -18.594 2.17 -8.477 1 98.62 221 ASP B CA 1
ATOM 4010 C C . ASP B 1 221 ? -17.656 2.66 -7.387 1 98.62 221 ASP B C 1
ATOM 4012 O O . ASP B 1 221 ? -17.984 2.592 -6.199 1 98.62 221 ASP B O 1
ATOM 4016 N N . ILE B 1 222 ? -16.438 3.166 -7.781 1 98.75 222 ILE B N 1
ATOM 4017 C CA . ILE B 1 222 ? -15.5 3.727 -6.812 1 98.75 222 ILE B CA 1
ATOM 4018 C C . ILE B 1 222 ? -16.109 4.957 -6.152 1 98.75 222 ILE B C 1
ATOM 4020 O O . ILE B 1 222 ? -16.062 5.098 -4.93 1 98.75 222 ILE B O 1
ATOM 4024 N N . ARG B 1 223 ? -16.703 5.805 -6.969 1 98.31 223 ARG B N 1
ATOM 4025 C CA . ARG B 1 223 ? -17.344 7.008 -6.453 1 98.31 223 ARG B CA 1
ATOM 4026 C C . ARG B 1 223 ? -18.422 6.664 -5.422 1 98.31 223 ARG B C 1
ATOM 4028 O O . ARG B 1 223 ? -18.484 7.285 -4.355 1 98.31 223 ARG B O 1
ATOM 4035 N N . ARG B 1 224 ? -19.266 5.715 -5.75 1 98.06 224 ARG B N 1
ATOM 4036 C CA . ARG B 1 224 ? -20.344 5.32 -4.867 1 98.06 224 ARG B CA 1
ATOM 4037 C C . ARG B 1 224 ? -19.812 4.797 -3.535 1 98.06 224 ARG B C 1
ATOM 4039 O O . ARG B 1 224 ? -20.344 5.141 -2.473 1 98.06 224 ARG B O 1
ATOM 4046 N N . PHE B 1 225 ? -18.812 3.949 -3.602 1 98.44 225 PHE B N 1
ATOM 4047 C CA . PHE B 1 225 ? -18.234 3.43 -2.371 1 98.44 225 PHE B CA 1
ATOM 4048 C C . PHE B 1 225 ? -17.703 4.562 -1.499 1 98.44 225 PHE B C 1
ATOM 4050 O O . PHE B 1 225 ? -18.047 4.648 -0.316 1 98.44 225 PHE B O 1
ATOM 4057 N N . VAL B 1 226 ? -16.875 5.441 -2.086 1 97.88 226 VAL B N 1
ATOM 4058 C CA . VAL B 1 226 ? -16.25 6.551 -1.368 1 97.88 226 VAL B CA 1
ATOM 4059 C C . VAL B 1 226 ? -17.344 7.461 -0.798 1 97.88 226 VAL B C 1
ATOM 4061 O O . VAL B 1 226 ? -17.297 7.812 0.384 1 97.88 226 VAL B O 1
ATOM 4064 N N . ALA B 1 227 ? -18.344 7.789 -1.625 1 97 227 ALA B N 1
ATOM 4065 C CA . ALA B 1 227 ? -19.422 8.68 -1.195 1 97 227 ALA B CA 1
ATOM 4066 C C . ALA B 1 227 ? -20.188 8.078 -0.02 1 97 227 ALA B C 1
ATOM 4068 O O . ALA B 1 227 ? -20.547 8.789 0.915 1 97 227 ALA B O 1
ATOM 4069 N N . THR B 1 228 ? -20.438 6.812 -0.087 1 97.44 228 THR B N 1
ATOM 4070 C CA . THR B 1 228 ? -21.219 6.121 0.94 1 97.44 228 THR B CA 1
ATOM 4071 C C . THR B 1 228 ? -20.516 6.199 2.291 1 97.44 228 THR B C 1
ATOM 4073 O O . THR B 1 228 ? -21.156 6.41 3.32 1 97.44 228 THR B O 1
ATOM 4076 N N . TRP B 1 229 ? -19.203 6.113 2.33 1 96.75 229 TRP B N 1
ATOM 4077 C CA . TRP B 1 229 ? -18.5 5.93 3.594 1 96.75 229 TRP B CA 1
ATOM 4078 C C . TRP B 1 229 ? -17.812 7.219 4.023 1 96.75 229 TRP B C 1
ATOM 4080 O O . TRP B 1 229 ? -17.266 7.301 5.129 1 96.75 229 TRP B O 1
ATOM 4090 N N . LEU B 1 230 ? -17.875 8.258 3.201 1 94.19 230 LEU B N 1
ATOM 4091 C CA . LEU B 1 230 ? -17.25 9.547 3.479 1 94.19 230 LEU B CA 1
ATOM 4092 C C . LEU B 1 230 ? -17.688 10.086 4.828 1 94.19 230 LEU B C 1
ATOM 4094 O O . LEU B 1 230 ? -16.875 10.531 5.629 1 94.19 230 LEU B O 1
ATOM 4098 N N . PRO B 1 231 ? -19.031 9.992 5.148 1 93 231 PRO B N 1
ATOM 4099 C CA . PRO B 1 231 ? -19.453 10.508 6.449 1 93 231 PRO B CA 1
ATOM 4100 C C . PRO B 1 231 ? -18.828 9.758 7.617 1 93 231 PRO B C 1
ATOM 4102 O O . PRO B 1 231 ? -18.5 10.367 8.641 1 93 231 PRO B O 1
ATOM 4105 N N . SER B 1 232 ? -18.656 8.438 7.469 1 94.56 232 SER B N 1
ATOM 4106 C CA . SER B 1 232 ? -18.031 7.652 8.523 1 94.56 232 SER B CA 1
ATOM 4107 C C . SER B 1 232 ? -16.562 8.023 8.703 1 94.56 232 SER B C 1
ATOM 4109 O O . SER B 1 232 ? -16.078 8.133 9.828 1 94.56 232 SER B O 1
ATOM 4111 N N . TYR B 1 233 ? -15.844 8.258 7.586 1 91.94 233 TYR B N 1
ATOM 4112 C CA . TYR B 1 233 ? -14.445 8.672 7.648 1 91.94 233 TYR B CA 1
ATOM 4113 C C . TYR B 1 233 ? -14.32 10.047 8.297 1 91.94 233 TYR B C 1
ATOM 4115 O O . TYR B 1 233 ? -13.398 10.289 9.078 1 91.94 233 TYR B O 1
ATOM 4123 N N . ALA B 1 234 ? -15.25 10.961 7.996 1 86.88 234 ALA B N 1
ATOM 4124 C CA . ALA B 1 234 ? -15.242 12.312 8.547 1 86.88 234 ALA B CA 1
ATOM 4125 C C . ALA B 1 234 ? -15.477 12.297 10.055 1 86.88 234 ALA B C 1
ATOM 4127 O O . ALA B 1 234 ? -14.891 13.094 10.789 1 86.88 234 ALA B O 1
ATOM 4128 N N . ARG B 1 235 ? -16.281 11.383 10.5 1 83.44 235 ARG B N 1
ATOM 4129 C CA . ARG B 1 235 ? -16.625 11.289 11.914 1 83.44 235 ARG B CA 1
ATOM 4130 C C . ARG B 1 235 ? -15.484 10.688 12.727 1 83.44 235 ARG B C 1
ATOM 4132 O O . ARG B 1 235 ? -15.414 10.875 13.945 1 83.44 235 ARG B O 1
ATOM 4139 N N . ASP B 1 236 ? -14.648 9.93 12.125 1 80.31 236 ASP B N 1
ATOM 4140 C CA . ASP B 1 236 ? -13.516 9.305 12.797 1 80.31 236 ASP B CA 1
ATOM 4141 C C . ASP B 1 236 ? -12.383 10.305 13.008 1 80.31 236 ASP B C 1
ATOM 4143 O O . ASP B 1 236 ? -11.211 9.922 13.023 1 80.31 236 ASP B O 1
ATOM 4147 N N . ASN B 1 237 ? -12.688 11.594 13.164 1 70.25 237 ASN B N 1
ATOM 4148 C CA . ASN B 1 237 ? -11.75 12.68 13.414 1 70.25 237 ASN B CA 1
ATOM 4149 C C . ASN B 1 237 ? -10.609 12.68 12.398 1 70.25 237 ASN B C 1
ATOM 4151 O O . ASN B 1 237 ? -9.453 12.898 12.766 1 70.25 237 ASN B O 1
ATOM 4155 N N . ARG B 1 238 ? -10.992 12.281 11.25 1 77.25 238 ARG B N 1
ATOM 4156 C CA . ARG B 1 238 ? -10.008 12.273 10.172 1 77.25 238 ARG B CA 1
ATOM 4157 C C . ARG B 1 238 ? -10.086 13.562 9.352 1 77.25 238 ARG B C 1
ATOM 4159 O O . ARG B 1 238 ? -11.172 14.055 9.062 1 77.25 238 ARG B O 1
ATOM 4166 N N . SER B 1 239 ? -8.922 14.133 9.109 1 77.56 239 SER B N 1
ATOM 4167 C CA . SER B 1 239 ? -8.867 15.367 8.32 1 77.56 239 SER B CA 1
ATOM 4168 C C . SER B 1 239 ? -8.633 15.07 6.848 1 77.56 239 SER B C 1
ATOM 4170 O O . SER B 1 239 ? -8.891 15.914 5.988 1 77.56 239 SER B O 1
ATOM 4172 N N . TYR B 1 240 ? -8.211 13.852 6.617 1 84.19 240 TYR B N 1
ATOM 4173 C CA . TYR B 1 240 ? -7.855 13.531 5.238 1 84.19 240 TYR B CA 1
ATOM 4174 C C . TYR B 1 240 ? -8.211 12.086 4.902 1 84.19 240 TYR B C 1
ATOM 4176 O O . TYR B 1 240 ? -8.133 11.203 5.762 1 84.19 240 TYR B O 1
ATOM 4184 N N . LEU B 1 241 ? -8.711 11.844 3.746 1 92.19 241 LEU B N 1
ATOM 4185 C CA . LEU B 1 241 ? -8.906 10.516 3.168 1 92.19 241 LEU B CA 1
ATOM 4186 C C . LEU B 1 241 ? -8.211 10.406 1.817 1 92.19 241 LEU B C 1
ATOM 4188 O O . LEU B 1 241 ? -8.484 11.188 0.905 1 92.19 241 LEU B O 1
ATOM 4192 N N . THR B 1 242 ? -7.273 9.539 1.722 1 94.88 242 THR B N 1
ATOM 4193 C CA . THR B 1 242 ? -6.52 9.375 0.483 1 94.88 242 THR B CA 1
ATOM 4194 C C . THR B 1 242 ? -6.984 8.133 -0.276 1 94.88 242 THR B C 1
ATOM 4196 O O . THR B 1 242 ? -6.875 7.016 0.225 1 94.88 242 THR B O 1
ATOM 4199 N N . VAL B 1 243 ? -7.48 8.367 -1.433 1 98.12 243 VAL B N 1
ATOM 4200 C CA . VAL B 1 243 ? -7.902 7.309 -2.342 1 98.12 243 VAL B CA 1
ATOM 4201 C C . VAL B 1 243 ? -6.891 7.164 -3.475 1 98.12 243 VAL B C 1
ATOM 4203 O O . VAL B 1 243 ? -6.754 8.055 -4.312 1 98.12 243 VAL B O 1
ATOM 4206 N N . ALA B 1 244 ? -6.238 6.012 -3.494 1 98.25 244 ALA B N 1
ATOM 4207 C CA . ALA B 1 244 ? -5.219 5.77 -4.512 1 98.25 244 ALA B CA 1
ATOM 4208 C C . ALA B 1 244 ? -5.762 4.887 -5.633 1 98.25 244 ALA B C 1
ATOM 4210 O O . ALA B 1 244 ? -6.363 3.842 -5.371 1 98.25 244 ALA B O 1
ATOM 4211 N N . ILE B 1 245 ? -5.594 5.363 -6.879 1 98.69 245 ILE B N 1
ATOM 4212 C CA . ILE B 1 245 ? -5.98 4.625 -8.078 1 98.69 245 ILE B CA 1
ATOM 4213 C C . ILE B 1 245 ? -4.73 4.113 -8.797 1 98.69 245 ILE B C 1
ATOM 4215 O O . ILE B 1 245 ? -3.863 4.902 -9.18 1 98.69 245 ILE B O 1
ATOM 4219 N N . GLY B 1 246 ? -4.73 2.783 -8.969 1 97.12 246 GLY B N 1
ATOM 4220 C CA . GLY B 1 246 ? -3.496 2.223 -9.492 1 97.12 246 GLY B CA 1
ATOM 4221 C C . GLY B 1 246 ? -3.686 1.512 -10.82 1 97.12 246 GLY B C 1
ATOM 4222 O O . GLY B 1 246 ? -4.691 0.834 -11.031 1 97.12 246 GLY B O 1
ATOM 4223 N N . CYS B 1 247 ? -2.809 1.714 -11.695 1 95.56 247 CYS B N 1
ATOM 4224 C CA . CYS B 1 247 ? -2.584 0.877 -12.867 1 95.56 247 CYS B CA 1
ATOM 4225 C C . CYS B 1 247 ? -1.123 0.456 -12.969 1 95.56 247 CYS B C 1
ATOM 4227 O O . CYS B 1 247 ? -0.384 0.53 -11.984 1 95.56 247 CYS B O 1
ATOM 4229 N N . THR B 1 248 ? -0.719 -0.094 -14.094 1 88.31 248 THR B N 1
ATOM 4230 C CA . THR B 1 248 ? 0.635 -0.632 -14.156 1 88.31 248 THR B CA 1
ATOM 4231 C C . THR B 1 248 ? 1.666 0.49 -14.086 1 88.31 248 THR B C 1
ATOM 4233 O O . THR B 1 248 ? 2.543 0.483 -13.219 1 88.31 248 THR B O 1
ATOM 4236 N N . GLY B 1 249 ? 1.493 1.562 -14.914 1 88.12 249 GLY B N 1
ATOM 4237 C CA . GLY B 1 249 ? 2.51 2.596 -15.039 1 88.12 249 GLY B CA 1
ATOM 4238 C C . GLY B 1 249 ? 2.107 3.908 -14.391 1 88.12 249 GLY B C 1
ATOM 4239 O O . GLY B 1 249 ? 2.939 4.797 -14.211 1 88.12 249 GLY B O 1
ATOM 4240 N N . GLY B 1 250 ? 0.832 4.066 -14.109 1 92.81 250 GLY B N 1
ATOM 4241 C CA . GLY B 1 250 ? 0.364 5.297 -13.5 1 92.81 250 GLY B CA 1
ATOM 4242 C C . GLY B 1 250 ? 0.295 6.461 -14.469 1 92.81 250 GLY B C 1
ATOM 4243 O O . GLY B 1 250 ? 0.489 7.613 -14.078 1 92.81 250 GLY B O 1
ATOM 4244 N N . GLN B 1 251 ? -0.024 6.129 -15.68 1 93.44 251 GLN B N 1
ATOM 4245 C CA . GLN B 1 251 ? 0.068 7.18 -16.688 1 93.44 251 GLN B CA 1
ATOM 4246 C C . GLN B 1 251 ? -1.291 7.449 -17.328 1 93.44 251 GLN B C 1
ATOM 4248 O O . GLN B 1 251 ? -1.657 8.602 -17.562 1 93.44 251 GLN B O 1
ATOM 4253 N N . HIS B 1 252 ? -2.047 6.434 -17.625 1 96.56 252 HIS B N 1
ATOM 4254 C CA . HIS B 1 252 ? -3.26 6.609 -18.422 1 96.56 252 HIS B CA 1
ATOM 4255 C C . HIS B 1 252 ? -4.508 6.359 -17.578 1 96.56 252 HIS B C 1
ATOM 4257 O O . HIS B 1 252 ? -5.105 7.301 -17.062 1 96.56 252 HIS B O 1
ATOM 4263 N N . ARG B 1 253 ? -4.762 5.082 -17.312 1 97.75 253 ARG B N 1
ATOM 4264 C CA . ARG B 1 253 ? -6.023 4.664 -16.719 1 97.75 253 ARG B CA 1
ATOM 4265 C C . ARG B 1 253 ? -6.184 5.254 -15.32 1 97.75 253 ARG B C 1
ATOM 4267 O O . ARG B 1 253 ? -7.223 5.84 -15 1 97.75 253 ARG B O 1
ATOM 4274 N N . SER B 1 254 ? -5.102 5.102 -14.492 1 98.25 254 SER B N 1
ATOM 4275 C CA . SER B 1 254 ? -5.168 5.586 -13.117 1 98.25 254 SER B CA 1
ATOM 4276 C C . SER B 1 254 ? -5.305 7.102 -13.07 1 98.25 254 SER B C 1
ATOM 4278 O O . SER B 1 254 ? -6.078 7.641 -12.281 1 98.25 254 SER B O 1
ATOM 4280 N N . VAL B 1 255 ? -4.586 7.77 -13.961 1 97.88 255 VAL B N 1
ATOM 4281 C CA . VAL B 1 255 ? -4.621 9.227 -14.031 1 97.88 255 VAL B CA 1
ATOM 4282 C C . VAL B 1 255 ? -6.016 9.688 -14.445 1 97.88 255 VAL B C 1
ATOM 4284 O O . VAL B 1 255 ? -6.594 10.578 -13.812 1 97.88 255 VAL B O 1
ATOM 4287 N N . TYR B 1 256 ? -6.582 9.047 -15.469 1 98.56 256 TYR B N 1
ATOM 4288 C CA . TYR B 1 256 ? -7.918 9.383 -15.945 1 98.56 256 TYR B CA 1
ATOM 4289 C C . TYR B 1 256 ? -8.953 9.234 -14.844 1 98.56 256 TYR B C 1
ATOM 4291 O O . TYR B 1 256 ? -9.758 10.141 -14.609 1 98.56 256 TYR B O 1
ATOM 4299 N N . ILE B 1 257 ? -8.93 8.18 -14.133 1 98.81 257 ILE B N 1
ATOM 4300 C CA . ILE B 1 257 ? -9.945 7.879 -13.125 1 98.81 257 ILE B CA 1
ATOM 4301 C C . ILE B 1 257 ? -9.773 8.812 -11.93 1 98.81 257 ILE B C 1
ATOM 4303 O O . ILE B 1 257 ? -10.766 9.289 -11.359 1 98.81 257 ILE B O 1
ATOM 4307 N N . ALA B 1 258 ? -8.547 9.078 -11.508 1 98.31 258 ALA B N 1
ATOM 4308 C CA . ALA B 1 258 ? -8.312 10.023 -10.422 1 98.31 258 ALA B CA 1
ATOM 4309 C C . ALA B 1 258 ? -8.891 11.398 -10.758 1 98.31 258 ALA B C 1
ATOM 4311 O O . ALA B 1 258 ? -9.547 12.023 -9.922 1 98.31 258 ALA B O 1
ATOM 4312 N N . GLU B 1 259 ? -8.633 11.82 -11.969 1 98 259 GLU B N 1
ATOM 4313 C CA . GLU B 1 259 ? -9.164 13.094 -12.422 1 98 259 GLU B CA 1
ATOM 4314 C C . GLU B 1 259 ? -10.695 13.078 -12.438 1 98 259 GLU B C 1
ATOM 4316 O O . GLU B 1 259 ? -11.336 14.039 -12 1 98 259 GLU B O 1
ATOM 4321 N N . TRP B 1 260 ? -11.234 12.047 -12.984 1 98.38 260 TRP B N 1
ATOM 4322 C CA . TRP B 1 260 ? -12.68 11.906 -13.07 1 98.38 260 TRP B CA 1
ATOM 4323 C C . TRP B 1 260 ? -13.312 11.984 -11.688 1 98.38 260 TRP B C 1
ATOM 4325 O O . TRP B 1 260 ? -14.273 12.734 -11.484 1 98.38 260 TRP B O 1
ATOM 4335 N N . LEU B 1 261 ? -12.766 11.242 -10.742 1 98.38 261 LEU B N 1
ATOM 4336 C CA . LEU B 1 261 ? -13.273 11.234 -9.375 1 98.38 261 LEU B CA 1
ATOM 4337 C C . LEU B 1 261 ? -13.141 12.617 -8.734 1 98.38 261 LEU B C 1
ATOM 4339 O O . LEU B 1 261 ? -14.07 13.086 -8.07 1 98.38 261 LEU B O 1
ATOM 4343 N N . GLY B 1 262 ? -11.969 13.203 -8.938 1 97.31 262 GLY B N 1
ATOM 4344 C CA . GLY B 1 262 ? -11.766 14.547 -8.406 1 97.31 262 GLY B CA 1
ATOM 4345 C C . GLY B 1 262 ? -12.836 15.523 -8.844 1 97.31 262 GLY B C 1
ATOM 4346 O O . GLY B 1 262 ? -13.375 16.266 -8.023 1 97.31 262 GLY B O 1
ATOM 4347 N N . ARG B 1 263 ? -13.188 15.492 -10.102 1 96.31 263 ARG B N 1
ATOM 4348 C CA . ARG B 1 263 ? -14.188 16.406 -10.656 1 96.31 263 ARG B CA 1
ATOM 4349 C C . ARG B 1 263 ? -15.562 16.141 -10.055 1 96.31 263 ARG B C 1
ATOM 4351 O O . ARG B 1 263 ? -16.328 17.078 -9.805 1 96.31 263 ARG B O 1
ATOM 4358 N N . HIS B 1 264 ? -15.828 14.969 -9.781 1 95.88 264 HIS B N 1
ATOM 4359 C CA . HIS B 1 264 ? -17.172 14.602 -9.359 1 95.88 264 HIS B CA 1
ATOM 4360 C C . HIS B 1 264 ? -17.375 14.844 -7.867 1 95.88 264 HIS B C 1
ATOM 4362 O O . HIS B 1 264 ? -18.5 14.906 -7.387 1 95.88 264 HIS B O 1
ATOM 4368 N N . PHE B 1 265 ? -16.312 14.945 -7.09 1 95.31 265 PHE B N 1
ATOM 4369 C CA . PHE B 1 265 ? -16.422 15.219 -5.664 1 95.31 265 PHE B CA 1
ATOM 4370 C C . PHE B 1 265 ? -16.156 16.688 -5.371 1 95.31 265 PHE B C 1
ATOM 4372 O O . PHE B 1 265 ? -16.453 17.172 -4.277 1 95.31 265 PHE B O 1
ATOM 4379 N N . SER B 1 266 ? -15.609 17.438 -6.301 1 90.88 266 SER B N 1
ATOM 4380 C CA . SER B 1 266 ? -15.109 18.781 -6.082 1 90.88 266 SER B CA 1
ATOM 4381 C C . SER B 1 266 ? -16.234 19.75 -5.785 1 90.88 266 SER B C 1
ATOM 4383 O O . SER B 1 266 ? -16.016 20.828 -5.211 1 90.88 266 SER B O 1
ATOM 4385 N N . ASP B 1 267 ? -17.469 19.406 -6.168 1 87.12 267 ASP B N 1
ATOM 4386 C CA . ASP B 1 267 ? -18.594 20.312 -5.957 1 87.12 267 ASP B CA 1
ATOM 4387 C C . ASP B 1 267 ? -19.031 20.312 -4.492 1 87.12 267 ASP B C 1
ATOM 4389 O O . ASP B 1 267 ? -19.625 21.281 -4.02 1 87.12 267 ASP B O 1
ATOM 4393 N N . THR B 1 268 ? -18.672 19.266 -3.785 1 83.06 268 THR B N 1
ATOM 4394 C CA . THR B 1 268 ? -19.25 19.109 -2.455 1 83.06 268 THR B CA 1
ATOM 4395 C C . THR B 1 268 ? -18.172 19.078 -1.389 1 83.06 268 THR B C 1
ATOM 4397 O O . THR B 1 268 ? -18.438 19.297 -0.207 1 83.06 268 THR B O 1
ATOM 4400 N N . LEU B 1 269 ? -16.984 18.812 -1.813 1 86.94 269 LEU B N 1
ATOM 4401 C CA . LEU B 1 269 ? -15.906 18.609 -0.848 1 86.94 269 LEU B CA 1
ATOM 4402 C C . LEU B 1 269 ? -14.625 19.281 -1.321 1 86.94 269 LEU B C 1
ATOM 4404 O O . LEU B 1 269 ? -14.5 19.641 -2.498 1 86.94 269 LEU B O 1
ATOM 4408 N N . ARG B 1 270 ? -13.789 19.547 -0.363 1 88.31 270 ARG B N 1
ATOM 4409 C CA . ARG B 1 270 ? -12.406 19.891 -0.709 1 88.31 270 ARG B CA 1
ATOM 4410 C C . ARG B 1 270 ? -11.68 18.688 -1.289 1 88.31 270 ARG B C 1
ATOM 4412 O O . ARG B 1 270 ? -11.609 17.625 -0.657 1 88.31 270 ARG B O 1
ATOM 4419 N N . VAL B 1 271 ? -11.164 18.875 -2.5 1 91.81 271 VAL B N 1
ATOM 4420 C CA . VAL B 1 271 ? -10.57 17.75 -3.201 1 91.81 271 VAL B CA 1
ATOM 4421 C C . VAL B 1 271 ? -9.18 18.125 -3.717 1 91.81 271 VAL B C 1
ATOM 4423 O O . VAL B 1 271 ? -8.984 19.234 -4.223 1 91.81 271 VAL B O 1
ATOM 4426 N N . LEU B 1 272 ? -8.234 17.281 -3.52 1 91 272 LEU B N 1
ATOM 4427 C CA . LEU B 1 272 ? -6.922 17.359 -4.148 1 91 272 LEU B CA 1
ATOM 4428 C C . LEU B 1 272 ? -6.664 16.141 -5.031 1 91 272 LEU B C 1
ATOM 4430 O O . LEU B 1 272 ? -6.977 15.016 -4.652 1 91 272 LEU B O 1
ATOM 4434 N N . VAL B 1 273 ? -6.168 16.406 -6.258 1 93.56 273 VAL B N 1
ATOM 4435 C CA . VAL B 1 273 ? -5.797 15.336 -7.176 1 93.56 273 VAL B CA 1
ATOM 4436 C C . VAL B 1 273 ? -4.293 15.375 -7.441 1 93.56 273 VAL B C 1
ATOM 4438 O O . VAL B 1 273 ? -3.744 16.422 -7.785 1 93.56 273 VAL B O 1
ATOM 4441 N N . ARG B 1 274 ? -3.703 14.195 -7.242 1 92 274 ARG B N 1
ATOM 4442 C CA . ARG B 1 274 ? -2.254 14.094 -7.383 1 92 274 ARG B CA 1
ATOM 4443 C C . ARG B 1 274 ? -1.871 12.898 -8.25 1 92 274 ARG B C 1
ATOM 4445 O O . ARG B 1 274 ? -2.537 11.859 -8.211 1 92 274 ARG B O 1
ATOM 4452 N N . HIS B 1 275 ? -0.801 13.117 -8.992 1 92.44 275 HIS B N 1
ATOM 4453 C CA . HIS B 1 275 ? -0.309 12.039 -9.844 1 92.44 275 HIS B CA 1
ATOM 4454 C C . HIS B 1 275 ? 1.142 11.695 -9.523 1 92.44 275 HIS B C 1
ATOM 4456 O O . HIS B 1 275 ? 2.051 12.469 -9.852 1 92.44 275 HIS B O 1
ATOM 4462 N N . ARG B 1 276 ? 1.383 10.648 -8.977 1 87.31 276 ARG B N 1
ATOM 4463 C CA . ARG B 1 276 ? 2.699 10.258 -8.477 1 87.31 276 ARG B CA 1
ATOM 4464 C C . ARG B 1 276 ? 3.664 9.992 -9.633 1 87.31 276 ARG B C 1
ATOM 4466 O O . ARG B 1 276 ? 4.848 10.328 -9.547 1 87.31 276 ARG B O 1
ATOM 4473 N N . SER B 1 277 ? 3.236 9.32 -10.672 1 74.94 277 SER B N 1
ATOM 4474 C CA . SER B 1 277 ? 4.129 8.852 -11.727 1 74.94 277 SER B CA 1
ATOM 4475 C C . SER B 1 277 ? 4.371 9.938 -12.773 1 74.94 277 SER B C 1
ATOM 4477 O O . SER B 1 277 ? 4.973 9.688 -13.812 1 74.94 277 SER B O 1
ATOM 4479 N N . ALA B 1 278 ? 3.846 11.016 -12.617 1 63.59 278 ALA B N 1
ATOM 4480 C CA . ALA B 1 278 ? 3.975 12.094 -13.594 1 63.59 278 ALA B CA 1
ATOM 4481 C C . ALA B 1 278 ? 5.438 12.469 -13.812 1 63.59 278 ALA B C 1
ATOM 4483 O O . ALA B 1 278 ? 5.867 12.695 -14.945 1 63.59 278 ALA B O 1
ATOM 4484 N N . ALA B 1 279 ? 6.207 12.516 -12.711 1 54.34 279 ALA B N 1
ATOM 4485 C CA . ALA B 1 279 ? 7.586 12.992 -12.805 1 54.34 279 ALA B CA 1
ATOM 4486 C C . ALA B 1 279 ? 8.492 11.922 -13.414 1 54.34 279 ALA B C 1
ATOM 4488 O O . ALA B 1 279 ? 9.5 12.234 -14.047 1 54.34 279 ALA B O 1
ATOM 4489 N N . ARG B 1 280 ? 8.18 10.695 -13.125 1 55.69 280 ARG B N 1
ATOM 4490 C CA . ARG B 1 280 ? 9.023 9.617 -13.617 1 55.69 280 ARG B CA 1
ATOM 4491 C C . ARG B 1 280 ? 8.961 9.516 -15.133 1 55.69 280 ARG B C 1
ATOM 4493 O O . ARG B 1 280 ? 9.914 9.062 -15.773 1 55.69 280 ARG B O 1
ATOM 4500 N N . ARG B 1 281 ? 7.898 9.875 -15.688 1 53.03 281 ARG B N 1
ATOM 4501 C CA . ARG B 1 281 ? 7.746 9.875 -17.141 1 53.03 281 ARG B CA 1
ATOM 4502 C C . ARG B 1 281 ? 8.852 10.703 -17.797 1 53.03 281 ARG B C 1
ATOM 4504 O O . ARG B 1 281 ? 9.336 10.344 -18.875 1 53.03 281 ARG B O 1
ATOM 4511 N N . ILE B 1 282 ? 9.055 11.773 -17.109 1 47.72 282 ILE B N 1
ATOM 4512 C CA . ILE B 1 282 ? 10.07 12.625 -17.719 1 47.72 282 ILE B CA 1
ATOM 4513 C C . ILE B 1 282 ? 11.398 11.875 -17.797 1 47.72 282 ILE B C 1
ATOM 4515 O O . ILE B 1 282 ? 12.094 11.938 -18.812 1 47.72 282 ILE B O 1
ATOM 4519 N N . VAL B 1 283 ? 11.578 11.125 -16.812 1 45.69 283 VAL B N 1
ATOM 4520 C CA . VAL B 1 283 ? 12.852 10.414 -16.766 1 45.69 283 VAL B CA 1
ATOM 4521 C C . VAL B 1 283 ? 12.789 9.18 -17.656 1 45.69 283 VAL B C 1
ATOM 4523 O O . VAL B 1 283 ? 13.742 8.891 -18.391 1 45.69 283 VAL B O 1
ATOM 4526 N N . ASP B 1 284 ? 11.766 8.406 -17.562 1 47.34 284 ASP B N 1
ATOM 4527 C CA . ASP B 1 284 ? 11.609 7.203 -18.375 1 47.34 284 ASP B CA 1
ATOM 4528 C C . ASP B 1 284 ? 11.57 7.539 -19.875 1 47.34 284 ASP B C 1
ATOM 4530 O O . ASP B 1 284 ? 12.055 6.766 -20.703 1 47.34 284 ASP B O 1
ATOM 4534 N N . HIS B 1 285 ? 10.867 8.531 -20.203 1 46.25 285 HIS B N 1
ATOM 4535 C CA . HIS B 1 285 ? 10.867 8.969 -21.594 1 46.25 285 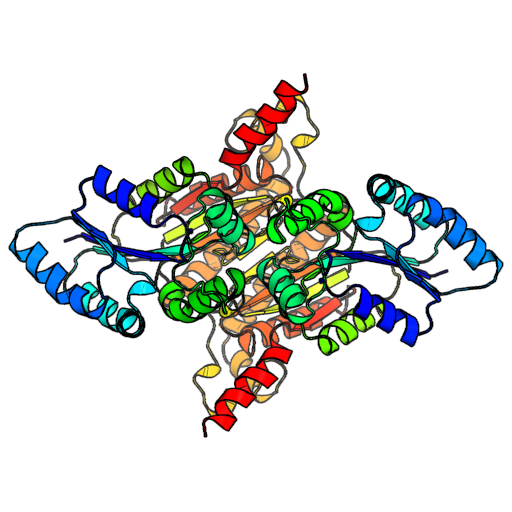HIS B CA 1
ATOM 4536 C C . HIS B 1 285 ? 12.242 9.508 -22 1 46.25 285 HIS B C 1
ATOM 4538 O O . HIS B 1 285 ? 12.633 9.406 -23.156 1 46.25 285 HIS B O 1
ATOM 4544 N N . GLY B 1 286 ? 12.836 10.156 -21.109 1 38.47 286 GLY B N 1
ATOM 4545 C CA . GLY B 1 286 ? 14.172 10.586 -21.516 1 38.47 286 GLY B CA 1
ATOM 4546 C C . GLY B 1 286 ? 15.117 9.422 -21.75 1 38.47 286 GLY B C 1
ATOM 4547 O O . GLY B 1 286 ? 16.031 9.523 -22.578 1 38.47 286 GLY B O 1
ATOM 4548 N N . ALA B 1 287 ? 14.992 8.398 -21.062 1 40.78 287 ALA B N 1
ATOM 4549 C CA . ALA B 1 287 ? 15.867 7.246 -21.281 1 40.78 287 ALA B CA 1
ATOM 4550 C C . ALA B 1 287 ? 15.508 6.539 -22.594 1 40.78 287 ALA B C 1
ATOM 4552 O O . ALA B 1 287 ? 16.391 6.004 -23.281 1 40.78 287 ALA B O 1
ATOM 4553 N N . ASP B 1 288 ? 14.367 6.426 -22.969 1 37.19 288 ASP B N 1
ATOM 4554 C CA . ASP B 1 288 ? 14 5.863 -24.266 1 37.19 288 ASP B CA 1
ATOM 4555 C C . ASP B 1 288 ? 14.492 6.746 -25.406 1 37.19 288 ASP B C 1
ATOM 4557 O O . ASP B 1 288 ? 14.859 6.242 -26.484 1 37.19 288 ASP B O 1
ATOM 4561 N N . MET B 1 289 ? 14.508 8.008 -25.266 1 33.62 289 MET B N 1
ATOM 4562 C CA . MET B 1 289 ? 15.016 8.883 -26.312 1 33.62 289 MET B CA 1
ATOM 4563 C C . MET B 1 289 ? 16.531 8.812 -26.406 1 33.62 289 MET B C 1
ATOM 4565 O O . MET B 1 289 ? 17.125 9.18 -27.422 1 33.62 289 MET B O 1
ATOM 4569 N N . ALA B 1 290 ? 17.172 8.711 -25.375 1 35.25 290 ALA B N 1
ATOM 4570 C CA . ALA B 1 290 ? 18.625 8.664 -25.484 1 35.25 290 ALA B CA 1
ATOM 4571 C C . ALA B 1 290 ? 19.094 7.359 -26.125 1 35.25 290 ALA B C 1
ATOM 4573 O O . ALA B 1 290 ? 20.25 7.223 -26.5 1 35.25 290 ALA B O 1
ATOM 4574 N N . ASP B 1 291 ? 18.547 6.336 -25.859 1 28.42 291 ASP B N 1
ATOM 4575 C CA . ASP B 1 291 ? 18.953 5.066 -26.453 1 28.42 291 ASP B CA 1
ATOM 4576 C C . ASP B 1 291 ? 18.547 4.992 -27.922 1 28.42 291 ASP B C 1
ATOM 4578 O O . ASP B 1 291 ? 18.703 3.949 -28.562 1 28.42 291 ASP B O 1
ATOM 4582 N N . LYS B 1 292 ? 17.938 6.141 -28.359 1 29.42 292 LYS B N 1
ATOM 4583 C CA . LYS B 1 292 ? 17.922 6.285 -29.812 1 29.42 292 LYS B CA 1
ATOM 4584 C C . LYS B 1 292 ? 19.109 7.125 -30.281 1 29.42 292 LYS B C 1
ATOM 4586 O O . LYS B 1 292 ? 19.422 8.156 -29.688 1 29.42 292 LYS B O 1
#

Nearest PDB structures (foldseek):
  5o5o-assembly1_B  TM=4.749E-01  e=2.160E-27  Escherichia coli
  5o5q-assembly1_A  TM=4.734E-01  e=4.802E-27  Escherichia coli
  5o5o-assembly1_A  TM=4.622E-01  e=1.284E-26  Escherichia coli
  8b0j-assembly1_D  TM=5.385E-01  e=2.169E-25  Escherichia coli K-12
  8b0j-assembly1_B  TM=5.054E-01  e=3.772E-25  Escherichia coli K-12

InterPro domains:
  IPR005337 RapZ-like family [MF_00636] (1-280)
  IPR005337 RapZ-like family [NF003828] (3-277)
  IPR005337 RapZ-like family [PIRSF005052] (1-280)
  IPR005337 RapZ-like family [PTHR30448] (1-280)
  IPR027417 P-loop containing nucleoside triphosphate hydrolase [SSF52540] (1-152)
  IPR053930 RapZ-like, N-terminal domain [PF03668] (1-153)
  IPR053931 RapZ, C-terminal domain [PF22740] (161-277)